Protein AF-A0A4Q3YIU7-F1 (afdb_monomer)

pLDDT: mean 79.83, std 16.59, range [31.19, 98.56]

Radius of gyration: 25.6 Å; Cα contacts (8 Å, |Δi|>4): 691; chains: 1; bounding box: 62×49×69 Å

Solvent-accessible surface area (backbone atoms only — not comparable to full-atom values): 23274 Å² total; per-residue (Å²): 135,59,41,39,40,40,38,36,31,43,34,36,27,28,62,92,90,57,92,39,90,76,36,54,95,56,77,63,51,52,60,54,52,53,43,52,54,44,42,43,75,75,41,70,82,49,46,38,42,38,26,38,24,66,73,96,41,73,68,51,53,52,54,51,50,56,39,46,77,69,68,38,47,75,47,50,30,33,68,65,44,49,56,55,47,59,68,71,58,59,40,69,45,34,34,38,38,39,36,38,39,55,27,33,32,48,96,91,41,52,31,38,58,25,23,64,20,59,52,104,85,46,40,38,29,36,37,51,68,25,50,55,28,31,49,16,36,85,62,25,25,40,35,35,39,35,38,36,46,30,30,13,43,70,54,95,67,90,58,54,70,47,71,67,45,68,85,32,79,40,82,37,51,45,40,40,38,35,29,33,50,86,71,34,71,54,70,87,51,94,91,53,87,39,52,64,60,51,50,41,54,62,76,50,41,84,92,55,68,82,82,63,63,64,68,69,52,50,57,51,48,53,59,54,32,71,74,35,59,83,61,33,35,51,47,67,42,39,61,45,85,60,85,74,86,66,86,51,74,54,76,43,80,51,50,60,49,44,44,50,35,12,57,68,19,74,47,56,51,69,61,43,49,50,44,50,62,38,32,70,76,78,56,57,63,68,61,52,20,51,20,53,51,68,74,35,50,67,58,52,33,50,53,41,41,74,76,39,71,89,52,67,46,40,60,44,32,49,53,44,50,55,44,48,57,50,15,52,54,46,29,65,54,53,60,74,66,70,65,52,72,68,56,51,49,55,46,47,54,49,43,36,65,75,69,64,50,90,79,77,79,80,65,90,49,63,35,51,41,43,34,58,37,56,66,38,77,72,72,52,10,56,54,51,45,51,51,41,52,50,54,54,33,55,64,38,44,80,78,42,57,69,64,35,53,56,45,51,52,49,52,41,51,62,42,37,70,38,90,91,37,44,74,68,45,79,80,110

Foldseek 3Di:
DAEEEEEEEEQAAADQPDDFPQHHPDQSVVLVLLLLVLCCVQPVRYAYEYEYDGRPDPVVVVSVVVVVVSVHHYHYFAPVGVLVVLVVQFDEAYYEYEYAGAWEADPNWIWDFTRNQGYLVATETETPVLSQLAQLDPRHYQEYEYEHAYEHHYRDDDHRYDGSDHDSQHHHWYWYKYFYDHHADQDPDVPDDARSNLLSCLCSPNVADPPHDRPVSVVVSQVVLVPDDPSHRMQTFDDPPDDDPDRDRPPPVPLVVLVVLCVLLVHDSLLSVLLVVLLVPVDDSNVSSVCSNVVNLVVVLVVCCVVPVPDCSSVSNVLSVVQLVLLVLVLVLLVLLVDDPVRLQVLLVVLCVVLVQPDDDRDPGRSSSLSSLCVGPDCRSLLSSVSSLVVSLVVSCVPDNVSSVVSLVSCLVSLCPPPVRVVSSVVD

Sequence (428 aa):
MTTILWVVAIERYGPVGGRDELNFPVPIGDYAFDLIQQILARSPATRIVFNQSLPDNQANQNKLRSLHEASVEIGGATAHDLREAVGKLKCSDNLIIYWIGHGLMINNRRLLLSSESSAAGDLVTIEVDSILTRLRSADYAVKQIGFFDVCAHLYPTPPVTFSMGGDGGVPKDQFFYFSAAAAETAAINPGELGFSSTVICALSNPARAFPPDPVPLFDELRTRFLTLKLGSRAFPLQRTEHSGSEWTREGTGYSRDIEKYASAADCDVSLFDHLRQQACNTVVLHKLSEAVRHGRVDELIQRLRESHPDQHVPNLLQDAWNRIEVAERLERAGLRMRLTWSAWLLLYEQIVAIDRLQDGTAPDNLAHMFLKVLSQPRDRGRESLVRLLELATRKIRLGNVARANELLLVVRRDVALSPIYAQAVQAL

Structure (mmCIF, N/CA/C/O backbone):
data_AF-A0A4Q3YIU7-F1
#
_entry.id   AF-A0A4Q3YIU7-F1
#
loop_
_atom_site.group_PDB
_atom_site.id
_atom_site.type_symbol
_atom_site.label_atom_id
_atom_site.label_alt_id
_atom_site.label_comp_id
_atom_site.label_asym_id
_atom_site.label_entity_id
_atom_site.label_seq_id
_atom_site.pdbx_PDB_ins_code
_atom_site.Cartn_x
_atom_site.Cartn_y
_atom_site.Cartn_z
_atom_site.occupancy
_atom_site.B_iso_or_equiv
_atom_site.auth_seq_id
_atom_site.auth_comp_id
_atom_site.auth_asym_id
_atom_site.auth_atom_id
_atom_site.pdbx_PDB_model_num
ATOM 1 N N . MET A 1 1 ? 1.371 -7.536 -28.636 1.00 79.94 1 MET A N 1
ATOM 2 C CA . MET A 1 1 ? 1.037 -7.117 -27.264 1.00 79.94 1 MET A CA 1
ATOM 3 C C . MET A 1 1 ? 1.812 -5.856 -26.946 1.00 79.94 1 MET A C 1
ATOM 5 O O . MET A 1 1 ? 3.023 -5.859 -27.128 1.00 79.94 1 MET A O 1
ATOM 9 N N . THR A 1 2 ? 1.137 -4.790 -26.530 1.00 91.62 2 THR A N 1
ATOM 10 C CA . THR A 1 2 ? 1.773 -3.534 -26.111 1.00 91.62 2 THR A CA 1
ATOM 11 C C . THR A 1 2 ? 2.013 -3.547 -24.606 1.00 91.62 2 THR A C 1
ATOM 13 O O . THR A 1 2 ? 1.065 -3.709 -23.837 1.00 91.62 2 THR A O 1
ATOM 16 N N . THR A 1 3 ? 3.256 -3.335 -24.185 1.00 96.94 3 THR A N 1
ATOM 17 C CA . THR A 1 3 ? 3.609 -3.197 -22.768 1.00 96.94 3 THR A CA 1
ATOM 18 C C . THR A 1 3 ? 4.188 -1.816 -22.533 1.00 96.94 3 THR A C 1
ATOM 20 O O . THR A 1 3 ? 5.104 -1.402 -23.249 1.00 96.94 3 THR A O 1
ATOM 23 N N . ILE A 1 4 ? 3.665 -1.128 -21.523 1.00 98.31 4 ILE A N 1
ATOM 24 C CA . ILE A 1 4 ? 4.245 0.108 -21.006 1.00 98.31 4 ILE A CA 1
ATOM 25 C C . ILE A 1 4 ? 4.874 -0.171 -19.649 1.00 98.31 4 ILE A C 1
ATOM 27 O O . ILE A 1 4 ? 4.250 -0.792 -18.790 1.00 98.31 4 ILE A O 1
ATOM 31 N N . LEU A 1 5 ? 6.088 0.330 -19.452 1.00 98.12 5 LEU A N 1
ATOM 32 C CA . LEU A 1 5 ? 6.731 0.433 -18.152 1.00 98.12 5 LEU A CA 1
ATOM 33 C C . LEU A 1 5 ? 6.777 1.911 -17.742 1.00 98.12 5 LEU A C 1
ATOM 35 O O . LEU A 1 5 ? 7.413 2.724 -18.409 1.00 98.12 5 LEU A O 1
ATOM 39 N N . TRP A 1 6 ? 6.101 2.254 -16.649 1.00 98.44 6 TRP A N 1
ATOM 40 C CA . TRP A 1 6 ? 6.171 3.568 -16.022 1.00 98.44 6 TRP A CA 1
ATOM 41 C C . TRP A 1 6 ? 7.083 3.507 -14.804 1.00 98.44 6 TRP A C 1
ATOM 43 O O . TRP A 1 6 ? 6.786 2.805 -13.837 1.00 98.44 6 TRP A O 1
ATOM 53 N N . VAL A 1 7 ? 8.198 4.227 -14.861 1.00 98.38 7 VAL A N 1
ATOM 54 C CA . VAL A 1 7 ? 9.173 4.305 -13.774 1.00 98.38 7 VAL A CA 1
ATOM 55 C C . VAL A 1 7 ? 9.166 5.711 -13.203 1.00 98.38 7 VAL A C 1
ATOM 57 O O . VAL A 1 7 ? 9.249 6.684 -13.950 1.00 98.38 7 VAL A O 1
ATOM 60 N N . VAL A 1 8 ? 9.091 5.813 -11.880 1.00 98.19 8 VAL A N 1
ATOM 61 C CA . VAL A 1 8 ? 9.189 7.075 -11.150 1.00 98.19 8 VAL A CA 1
ATOM 62 C C . VAL A 1 8 ? 10.299 6.963 -10.113 1.00 98.19 8 VAL A C 1
ATOM 64 O O . VAL A 1 8 ? 10.251 6.075 -9.265 1.00 98.19 8 VAL A O 1
ATOM 67 N N . ALA A 1 9 ? 11.293 7.849 -10.179 1.00 96.81 9 ALA A N 1
ATOM 68 C CA . ALA A 1 9 ? 12.402 7.888 -9.224 1.00 96.81 9 ALA A CA 1
ATOM 69 C C . ALA A 1 9 ? 12.622 9.305 -8.692 1.00 96.81 9 ALA A C 1
ATOM 71 O O . ALA A 1 9 ? 12.995 10.207 -9.443 1.00 96.81 9 ALA A O 1
ATOM 72 N N . ILE A 1 10 ? 12.401 9.505 -7.393 1.00 94.81 10 ILE A N 1
ATOM 73 C CA . ILE A 1 10 ? 12.488 10.826 -6.759 1.00 94.81 10 ILE A CA 1
ATOM 74 C C . ILE A 1 10 ? 13.517 10.776 -5.633 1.00 94.81 10 ILE A C 1
ATOM 76 O O . ILE A 1 10 ? 13.209 10.409 -4.499 1.00 94.81 10 ILE A O 1
ATOM 80 N N . GLU A 1 11 ? 14.747 11.147 -5.978 1.00 92.19 11 GLU A N 1
ATOM 81 C CA . GLU A 1 11 ? 15.895 11.242 -5.072 1.00 92.19 11 GLU A CA 1
ATOM 82 C C . GLU A 1 11 ? 16.071 12.667 -4.530 1.00 92.19 11 GLU A C 1
ATOM 84 O O . GLU A 1 11 ? 16.505 12.853 -3.390 1.00 92.19 11 GLU A O 1
ATOM 89 N N . ARG A 1 12 ? 15.713 13.669 -5.346 1.00 91.56 12 ARG A N 1
ATOM 90 C CA . ARG A 1 12 ? 15.756 15.089 -5.004 1.00 91.56 12 ARG A CA 1
ATOM 91 C C . ARG A 1 12 ? 14.363 15.679 -4.803 1.00 91.56 12 ARG A C 1
ATOM 93 O O . ARG A 1 12 ? 13.487 15.501 -5.652 1.00 91.56 12 ARG A O 1
ATOM 100 N N . TYR A 1 13 ? 14.216 16.419 -3.712 1.00 90.38 13 TYR A N 1
ATOM 101 C CA . TYR A 1 13 ? 13.017 17.155 -3.328 1.00 90.38 13 TYR A CA 1
ATOM 102 C C . TYR A 1 13 ? 13.336 18.646 -3.203 1.00 90.38 13 TYR A C 1
ATOM 104 O O . TYR A 1 13 ? 14.486 19.035 -2.963 1.00 90.38 13 TYR A O 1
ATOM 112 N N . GLY A 1 14 ? 12.311 19.462 -3.410 1.00 85.88 14 GLY A N 1
ATOM 113 C CA . GLY A 1 14 ? 12.391 20.908 -3.384 1.00 85.88 14 GLY A CA 1
ATOM 114 C C . GLY A 1 14 ? 13.013 21.506 -4.653 1.00 85.88 14 GLY A C 1
ATOM 115 O O . GLY A 1 14 ? 13.275 20.813 -5.643 1.00 85.88 14 GLY A O 1
ATOM 116 N N . PRO A 1 15 ? 13.235 22.830 -4.664 1.00 74.75 15 PRO A N 1
ATOM 117 C CA . PRO A 1 15 ? 13.824 23.516 -5.805 1.00 74.75 15 PRO A CA 1
ATOM 118 C C . PRO A 1 15 ? 15.257 23.037 -6.077 1.00 74.75 15 PRO A C 1
ATOM 120 O O . PRO A 1 15 ? 16.050 22.795 -5.162 1.00 74.75 15 PRO A O 1
ATOM 123 N N . VAL A 1 16 ? 15.607 22.954 -7.363 1.00 61.44 16 VAL A N 1
ATOM 124 C CA . VAL A 1 16 ? 16.936 22.535 -7.833 1.00 61.44 16 VAL A CA 1
ATOM 125 C C . VAL A 1 16 ? 18.029 23.376 -7.158 1.00 61.44 16 VAL A C 1
ATOM 127 O O . VAL A 1 16 ? 18.028 24.601 -7.248 1.00 61.44 16 VAL A O 1
ATOM 130 N N . GLY A 1 17 ? 18.970 22.711 -6.478 1.00 53.94 17 GLY A N 1
ATOM 131 C CA . GLY A 1 17 ? 20.084 23.351 -5.763 1.00 53.94 17 GLY A CA 1
ATOM 132 C C . GLY A 1 17 ? 19.846 23.613 -4.268 1.00 53.94 17 GLY A C 1
ATOM 133 O O . GLY A 1 17 ? 20.788 23.994 -3.570 1.00 53.94 17 GLY A O 1
ATOM 134 N N . GLY A 1 18 ? 18.637 23.367 -3.750 1.00 57.00 18 GLY A N 1
ATOM 135 C CA . GLY A 1 18 ? 18.336 23.419 -2.318 1.00 57.00 18 GLY A CA 1
ATOM 136 C C . GLY A 1 18 ? 18.861 22.198 -1.550 1.00 57.00 18 GLY A C 1
ATOM 137 O O . GLY A 1 18 ? 18.834 21.068 -2.041 1.00 57.00 18 GLY A O 1
ATOM 138 N N . ARG A 1 19 ? 19.340 22.404 -0.314 1.00 56.69 19 ARG A N 1
ATOM 139 C CA . ARG A 1 19 ? 19.511 21.303 0.647 1.00 56.69 19 ARG A CA 1
ATOM 140 C C . ARG A 1 19 ? 18.173 21.059 1.333 1.00 56.69 19 ARG A C 1
ATOM 142 O O . ARG A 1 19 ? 17.820 21.794 2.245 1.00 56.69 19 ARG A O 1
ATOM 149 N N . ASP A 1 20 ? 17.470 20.035 0.875 1.00 70.31 20 ASP A N 1
ATOM 150 C CA . ASP A 1 20 ? 16.248 19.530 1.502 1.00 70.31 20 ASP A CA 1
ATOM 151 C C . ASP A 1 20 ? 16.562 18.290 2.354 1.00 70.31 20 ASP A C 1
ATOM 153 O O . ASP A 1 20 ? 17.353 17.433 1.938 1.00 70.31 20 ASP A O 1
ATOM 157 N N . GLU A 1 21 ? 15.956 18.212 3.538 1.00 77.44 21 GLU A N 1
ATOM 158 C CA . GLU A 1 21 ? 16.016 17.074 4.464 1.00 77.44 21 GLU A CA 1
ATOM 159 C C . GLU A 1 21 ? 15.324 15.828 3.894 1.00 77.44 21 GLU A C 1
ATOM 161 O O . GLU A 1 21 ? 15.620 14.711 4.312 1.00 77.44 21 GLU A O 1
ATOM 166 N N . LEU A 1 22 ? 14.441 16.013 2.908 1.00 81.12 22 LEU A N 1
ATOM 167 C CA . LEU A 1 22 ? 13.776 14.943 2.166 1.00 81.12 22 LEU A CA 1
ATOM 168 C C . LEU A 1 22 ? 14.667 14.317 1.083 1.00 81.12 22 LEU A C 1
ATOM 170 O O . LEU A 1 22 ? 14.284 13.329 0.470 1.00 81.12 22 LEU A O 1
ATOM 174 N N . ASN A 1 23 ? 15.843 14.876 0.787 1.00 85.38 23 ASN A N 1
ATOM 175 C CA . ASN A 1 23 ? 16.730 14.275 -0.207 1.00 85.38 23 ASN A CA 1
ATOM 176 C C . ASN A 1 23 ? 17.266 12.928 0.281 1.00 85.38 23 ASN A C 1
ATOM 178 O O . ASN A 1 23 ? 17.775 12.815 1.399 1.00 85.38 23 ASN A O 1
ATOM 182 N N . PHE A 1 24 ? 17.261 11.926 -0.595 1.00 81.56 24 PHE A N 1
ATOM 183 C CA . PHE A 1 24 ? 17.885 10.653 -0.263 1.00 81.56 24 PHE A CA 1
ATOM 184 C C . PHE A 1 24 ? 19.413 10.813 -0.184 1.00 81.56 24 PHE A C 1
ATOM 186 O O . PHE A 1 24 ? 20.029 11.383 -1.088 1.00 81.56 24 PHE A O 1
ATOM 193 N N . PRO A 1 25 ? 20.061 10.286 0.871 1.00 77.88 25 PRO A N 1
ATOM 194 C CA . PRO A 1 25 ? 21.518 10.310 0.998 1.00 77.88 25 PRO A CA 1
ATOM 195 C C . PRO A 1 25 ? 22.208 9.225 0.153 1.00 77.88 25 PRO A C 1
ATOM 197 O O . PRO A 1 25 ? 23.435 9.179 0.094 1.00 77.88 25 PRO A O 1
ATOM 200 N N . VAL A 1 26 ? 21.429 8.332 -0.464 1.00 81.19 26 VAL A N 1
ATOM 201 C CA . VAL A 1 26 ? 21.884 7.194 -1.271 1.00 81.19 26 VAL A CA 1
ATOM 202 C C . VAL A 1 26 ? 21.279 7.276 -2.678 1.00 81.19 26 VAL A C 1
ATOM 204 O O . VAL A 1 26 ? 20.160 7.779 -2.809 1.00 81.19 26 VAL A O 1
ATOM 207 N N . PRO A 1 27 ? 21.973 6.775 -3.721 1.00 87.25 27 PRO A N 1
ATOM 208 C CA . PRO A 1 27 ? 21.567 6.943 -5.116 1.00 87.25 27 PRO A CA 1
ATOM 209 C C . PRO A 1 27 ? 20.433 5.981 -5.499 1.00 87.25 27 PRO A C 1
ATOM 211 O O . PRO A 1 27 ? 20.624 5.023 -6.246 1.00 87.25 27 PRO A O 1
ATOM 214 N N . ILE A 1 28 ? 19.230 6.201 -4.967 1.00 86.19 28 ILE A N 1
ATOM 215 C CA . ILE A 1 28 ? 18.069 5.344 -5.251 1.00 86.19 28 ILE A CA 1
ATOM 216 C C . ILE A 1 28 ? 17.690 5.334 -6.737 1.00 86.19 28 ILE A C 1
ATOM 218 O O . ILE A 1 28 ? 17.088 4.366 -7.203 1.00 86.19 28 ILE A O 1
ATOM 222 N N . GLY A 1 29 ? 18.077 6.371 -7.494 1.00 91.44 29 GLY A N 1
ATOM 223 C CA . GLY A 1 29 ? 17.903 6.417 -8.944 1.00 91.44 29 GLY A CA 1
ATOM 224 C C . GLY A 1 29 ? 18.590 5.266 -9.682 1.00 91.44 29 GLY A C 1
ATOM 225 O O . GLY A 1 29 ? 18.131 4.874 -10.755 1.00 91.44 29 GLY A O 1
ATOM 226 N N . ASP A 1 30 ? 19.633 4.669 -9.101 1.00 93.38 30 ASP A N 1
ATOM 227 C CA . ASP A 1 30 ? 20.348 3.548 -9.713 1.00 93.38 30 ASP A CA 1
ATOM 228 C C . ASP A 1 30 ? 19.455 2.313 -9.872 1.00 93.38 30 ASP A C 1
ATOM 230 O O . ASP A 1 30 ? 19.500 1.671 -10.918 1.00 93.38 30 ASP A O 1
ATOM 234 N N . TYR A 1 31 ? 18.538 2.053 -8.934 1.00 92.75 31 TYR A N 1
ATOM 235 C CA . TYR A 1 31 ? 17.554 0.975 -9.079 1.00 92.75 31 TYR A CA 1
ATOM 236 C C . TYR A 1 31 ? 16.620 1.188 -10.277 1.00 92.75 31 TYR A C 1
ATOM 238 O O . TYR A 1 31 ? 16.285 0.241 -10.991 1.00 92.75 31 TYR A O 1
ATOM 246 N N . ALA A 1 32 ? 16.211 2.435 -10.524 1.00 95.56 32 ALA A N 1
ATOM 247 C CA . ALA A 1 32 ? 15.375 2.777 -11.669 1.00 95.56 32 ALA A CA 1
ATOM 248 C C . ALA A 1 32 ? 16.132 2.591 -12.992 1.00 95.56 32 ALA A C 1
ATOM 250 O O . ALA A 1 32 ? 15.590 1.997 -13.927 1.00 95.56 32 ALA A O 1
ATOM 251 N N . PHE A 1 33 ? 17.392 3.033 -13.061 1.00 96.75 33 PHE A N 1
ATOM 252 C CA . PHE A 1 33 ? 18.242 2.804 -14.231 1.00 96.75 33 PHE A CA 1
ATOM 253 C C . PHE A 1 33 ? 18.454 1.311 -14.498 1.00 96.75 33 PHE A C 1
ATOM 255 O O . PHE A 1 33 ? 18.274 0.869 -15.634 1.00 96.75 33 PHE A O 1
ATOM 262 N N . ASP A 1 34 ? 18.770 0.537 -13.460 1.00 95.19 34 ASP A N 1
ATOM 263 C CA . ASP A 1 34 ? 18.991 -0.905 -13.557 1.00 95.19 34 ASP A CA 1
ATOM 264 C C . ASP A 1 34 ? 17.750 -1.630 -14.079 1.00 95.19 34 ASP A C 1
ATOM 266 O O . ASP A 1 34 ? 17.855 -2.471 -14.975 1.00 95.19 34 ASP A O 1
ATOM 270 N N . LEU A 1 35 ? 16.563 -1.284 -13.567 1.00 96.38 35 LEU A N 1
ATOM 271 C CA . LEU A 1 35 ? 15.306 -1.844 -14.053 1.00 96.38 35 LEU A CA 1
ATOM 272 C C . LEU A 1 35 ? 15.098 -1.532 -15.537 1.00 96.38 35 LEU A C 1
ATOM 274 O O . LEU A 1 35 ? 14.848 -2.441 -16.328 1.00 96.38 35 LEU A O 1
ATOM 278 N N . ILE A 1 36 ? 15.212 -0.259 -15.924 1.00 97.88 36 ILE A N 1
ATOM 279 C CA . ILE A 1 36 ? 14.981 0.187 -17.303 1.00 97.88 36 ILE A CA 1
ATOM 280 C C . ILE A 1 36 ? 15.927 -0.539 -18.263 1.00 97.88 36 ILE A C 1
ATOM 282 O O . ILE A 1 36 ? 15.475 -1.091 -19.265 1.00 97.88 36 ILE A O 1
ATOM 286 N N . GLN A 1 37 ? 17.222 -0.595 -17.947 1.00 96.25 37 GLN A N 1
ATOM 287 C CA . GLN A 1 37 ? 18.216 -1.252 -18.797 1.00 96.25 37 GLN A CA 1
ATOM 288 C C . GLN A 1 37 ? 17.957 -2.755 -18.932 1.00 96.25 37 GLN A C 1
ATOM 290 O O . GLN A 1 37 ? 17.999 -3.287 -20.043 1.00 96.25 37 GLN A O 1
ATOM 295 N N . GLN A 1 38 ? 17.642 -3.439 -17.830 1.00 95.62 38 GLN A N 1
ATOM 296 C CA . GLN A 1 38 ? 17.348 -4.872 -17.861 1.00 95.62 38 GLN A CA 1
ATOM 297 C C . GLN A 1 38 ? 16.075 -5.181 -18.663 1.00 95.62 38 GLN A C 1
ATOM 299 O O . GLN A 1 38 ? 16.042 -6.159 -19.415 1.00 95.62 38 GLN A O 1
ATOM 304 N N . ILE A 1 39 ? 15.043 -4.336 -18.563 1.00 96.25 39 ILE A N 1
ATOM 305 C CA . ILE A 1 39 ? 13.818 -4.496 -19.353 1.00 96.25 39 ILE A CA 1
ATOM 306 C C . ILE A 1 39 ? 14.052 -4.183 -20.831 1.00 96.25 39 ILE A C 1
ATOM 308 O O . ILE A 1 39 ? 13.580 -4.950 -21.667 1.00 96.25 39 ILE A O 1
ATOM 312 N N . LEU A 1 40 ? 14.806 -3.137 -21.179 1.00 95.44 40 LEU A N 1
ATOM 313 C CA . LEU A 1 40 ? 15.155 -2.840 -22.575 1.00 95.44 40 LEU A CA 1
ATOM 314 C C . LEU A 1 40 ? 15.959 -3.975 -23.213 1.00 95.44 40 LEU A C 1
ATOM 316 O O . LEU A 1 40 ? 15.661 -4.373 -24.336 1.00 95.44 40 LEU A O 1
ATOM 320 N N . ALA A 1 41 ? 16.934 -4.534 -22.491 1.00 94.12 41 ALA A N 1
ATOM 321 C CA . ALA A 1 41 ? 17.740 -5.649 -22.981 1.00 94.12 41 ALA A CA 1
ATOM 322 C C . ALA A 1 41 ? 16.894 -6.905 -23.244 1.00 94.12 41 ALA A C 1
ATOM 324 O O . ALA A 1 41 ? 17.132 -7.635 -24.205 1.00 94.12 41 ALA A O 1
ATOM 325 N N . ARG A 1 42 ? 15.893 -7.160 -22.396 1.00 92.44 42 ARG A N 1
ATOM 326 C CA . ARG A 1 42 ? 15.038 -8.348 -22.489 1.00 92.44 42 ARG A CA 1
ATOM 327 C C . ARG A 1 42 ? 13.847 -8.185 -23.431 1.00 92.44 42 ARG A C 1
ATOM 329 O O . ARG A 1 42 ? 13.438 -9.150 -24.070 1.00 92.44 42 ARG A O 1
ATOM 336 N N . SER A 1 43 ? 13.252 -7.000 -23.471 1.00 93.50 43 SER A N 1
ATOM 337 C CA . SER A 1 43 ? 12.043 -6.682 -24.230 1.00 93.50 43 SER A CA 1
ATOM 338 C C . SER A 1 43 ? 12.172 -5.286 -24.856 1.00 93.50 43 SER A C 1
ATOM 340 O O . SER A 1 43 ? 11.551 -4.333 -24.369 1.00 93.50 43 SER A O 1
ATOM 342 N N . PRO A 1 44 ? 12.937 -5.155 -25.960 1.00 93.31 44 PRO A N 1
ATOM 343 C CA . PRO A 1 44 ? 13.213 -3.867 -26.608 1.00 93.31 44 PRO A CA 1
ATOM 344 C C . PRO A 1 44 ? 11.967 -3.132 -27.120 1.00 93.31 44 PRO A C 1
ATOM 346 O O . PRO A 1 44 ? 11.994 -1.925 -27.315 1.00 93.31 44 PRO A O 1
ATOM 349 N N . ALA A 1 45 ? 10.862 -3.851 -27.339 1.00 94.00 45 ALA A N 1
ATOM 350 C CA . ALA A 1 45 ? 9.588 -3.281 -27.781 1.00 94.00 45 ALA A CA 1
ATOM 351 C C . ALA A 1 45 ? 8.766 -2.633 -26.646 1.00 94.00 45 ALA A C 1
ATOM 353 O O . ALA A 1 45 ? 7.682 -2.105 -26.894 1.00 94.00 45 ALA A O 1
ATOM 354 N N . THR A 1 46 ? 9.232 -2.708 -25.396 1.00 96.19 46 THR A N 1
ATOM 355 C CA . THR A 1 46 ? 8.540 -2.104 -24.249 1.00 96.19 46 THR A CA 1
ATOM 356 C C . THR A 1 46 ? 8.636 -0.587 -24.339 1.00 96.19 46 THR A C 1
ATOM 358 O O . THR A 1 46 ? 9.739 -0.048 -24.360 1.00 96.19 46 THR A O 1
ATOM 361 N N . ARG A 1 47 ? 7.499 0.120 -24.337 1.00 97.81 47 ARG A N 1
ATOM 362 C CA . ARG A 1 47 ? 7.518 1.585 -24.228 1.00 97.81 47 ARG A CA 1
ATOM 363 C C . ARG A 1 47 ? 7.801 1.969 -22.782 1.00 97.81 47 ARG A C 1
ATOM 365 O O . ARG A 1 47 ? 7.114 1.491 -21.881 1.00 97.81 47 ARG A O 1
ATOM 372 N N . ILE A 1 48 ? 8.779 2.840 -22.559 1.00 98.38 48 ILE A N 1
ATOM 373 C CA . ILE A 1 48 ? 9.182 3.249 -21.213 1.00 98.38 48 ILE A CA 1
ATOM 374 C C . ILE A 1 48 ? 8.924 4.740 -21.035 1.00 98.38 48 ILE A C 1
ATOM 376 O O . ILE A 1 48 ? 9.409 5.553 -21.818 1.00 98.38 48 ILE A O 1
ATOM 380 N N . VAL A 1 49 ? 8.175 5.072 -19.986 1.00 98.50 49 VAL A N 1
ATOM 381 C CA . VAL A 1 49 ? 7.981 6.440 -19.499 1.00 98.50 49 VAL A CA 1
ATOM 382 C C . VAL A 1 49 ? 8.734 6.551 -18.180 1.00 98.50 49 VAL A C 1
ATOM 384 O O . VAL A 1 49 ? 8.411 5.839 -17.230 1.00 98.50 49 VAL A O 1
ATOM 387 N N . PHE A 1 50 ? 9.752 7.404 -18.124 1.00 98.56 50 PHE A N 1
ATOM 388 C CA . PHE A 1 50 ? 10.597 7.597 -16.951 1.00 98.56 50 PHE A CA 1
ATOM 389 C C . PHE A 1 50 ? 10.462 9.023 -16.415 1.00 98.56 50 PHE A C 1
ATOM 391 O O . PHE A 1 50 ? 10.964 9.976 -17.008 1.00 98.56 50 PHE A O 1
ATOM 398 N N . ASN A 1 51 ? 9.792 9.170 -15.276 1.00 98.50 51 ASN A N 1
ATOM 399 C CA . ASN A 1 51 ? 9.700 10.430 -14.547 1.00 98.50 51 ASN A CA 1
ATOM 400 C C . ASN A 1 51 ? 10.737 10.449 -13.428 1.00 98.50 51 ASN A C 1
ATOM 402 O O . ASN A 1 51 ? 10.822 9.505 -12.640 1.00 98.50 51 ASN A O 1
ATOM 406 N N . GLN A 1 52 ? 11.527 11.514 -13.343 1.00 97.25 52 GLN A N 1
ATOM 407 C CA . GLN A 1 52 ? 12.648 11.535 -12.415 1.00 97.25 52 GLN A CA 1
ATOM 408 C C . GLN A 1 52 ? 12.895 12.897 -11.773 1.00 97.25 52 GLN A C 1
ATOM 410 O O . GLN A 1 52 ? 12.637 13.944 -12.367 1.00 97.25 52 GLN A O 1
ATOM 415 N N . SER A 1 53 ? 13.436 12.848 -10.560 1.00 95.94 53 SER A N 1
ATOM 416 C CA . SER A 1 53 ? 14.099 13.960 -9.888 1.00 95.94 53 SER A CA 1
ATOM 417 C C . SER A 1 53 ? 15.370 13.431 -9.229 1.00 95.94 53 SER A C 1
ATOM 419 O O . SER A 1 53 ? 15.350 12.939 -8.100 1.00 95.94 53 SER A O 1
ATOM 421 N N . LEU A 1 54 ? 16.467 13.449 -9.979 1.00 94.69 54 LEU A N 1
ATOM 422 C CA . LEU A 1 54 ? 17.777 12.941 -9.577 1.00 94.69 54 LEU A CA 1
ATOM 423 C C . LEU A 1 54 ? 18.770 14.093 -9.365 1.00 94.69 54 LEU A C 1
ATOM 425 O O . LEU A 1 54 ? 18.574 15.185 -9.901 1.00 94.69 54 LEU A O 1
ATOM 429 N N . PRO A 1 55 ? 19.868 13.884 -8.614 1.00 91.88 55 PRO A N 1
ATOM 430 C CA . PRO A 1 55 ? 20.929 14.876 -8.524 1.00 91.88 55 PRO A CA 1
ATOM 431 C C . PRO A 1 55 ? 21.492 15.216 -9.905 1.00 91.88 55 PRO A C 1
ATOM 433 O O . PRO A 1 55 ? 21.866 14.314 -10.662 1.00 91.88 55 PRO A O 1
ATOM 436 N N . ASP A 1 56 ? 21.616 16.511 -10.191 1.00 91.19 56 ASP A N 1
ATOM 437 C CA . ASP A 1 56 ? 22.217 17.002 -11.428 1.00 91.19 56 ASP A CA 1
ATOM 438 C C . ASP A 1 56 ? 23.745 16.862 -11.372 1.00 91.19 56 ASP A C 1
ATOM 440 O O . ASP A 1 56 ? 24.470 17.729 -10.883 1.00 91.19 56 ASP A O 1
ATOM 444 N N . ASN A 1 57 ? 24.236 15.697 -11.789 1.00 92.31 57 ASN A N 1
ATOM 445 C CA . ASN A 1 57 ? 25.656 15.388 -11.879 1.00 92.31 57 ASN A CA 1
ATOM 446 C C . ASN A 1 57 ? 25.971 14.675 -13.201 1.00 92.31 57 ASN A C 1
ATOM 448 O O . ASN A 1 57 ? 25.099 14.082 -13.840 1.00 92.31 57 ASN A O 1
ATOM 452 N N . GLN A 1 58 ? 27.246 14.697 -1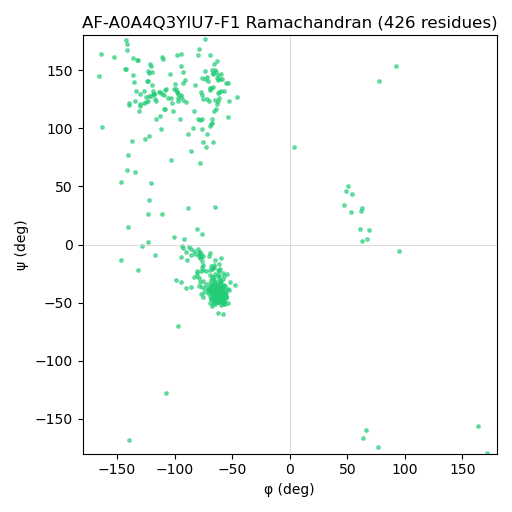3.598 1.00 94.94 58 GLN A N 1
ATOM 453 C CA . GLN A 1 58 ? 27.699 14.134 -14.874 1.00 94.94 58 GLN A CA 1
ATOM 454 C C . GLN A 1 58 ? 27.325 12.651 -15.046 1.00 94.94 58 GLN A C 1
ATOM 456 O O . GLN A 1 58 ? 27.012 12.221 -16.156 1.00 94.94 58 GLN A O 1
ATOM 461 N N . ALA A 1 59 ? 27.353 11.863 -13.965 1.00 94.31 59 ALA A N 1
ATOM 462 C CA . ALA A 1 59 ? 27.029 10.441 -14.019 1.00 94.31 59 ALA A CA 1
ATOM 463 C C . ALA A 1 59 ? 25.553 10.223 -14.389 1.00 94.31 59 ALA A C 1
ATOM 465 O O . ALA A 1 59 ? 25.264 9.485 -15.330 1.00 94.31 59 ALA A O 1
ATOM 466 N N . ASN A 1 60 ? 24.634 10.927 -13.726 1.00 94.56 60 ASN A N 1
ATOM 467 C CA . ASN A 1 60 ? 23.203 10.867 -14.020 1.00 94.56 60 ASN A CA 1
ATOM 468 C C . ASN A 1 60 ? 22.880 11.436 -15.403 1.00 94.56 60 ASN A C 1
ATOM 470 O O . ASN A 1 60 ? 22.121 10.822 -16.147 1.00 94.56 60 ASN A O 1
ATOM 474 N N . GLN A 1 61 ? 23.509 12.544 -15.805 1.00 95.25 61 GLN A N 1
ATOM 475 C CA . GLN A 1 61 ? 23.339 13.104 -17.150 1.00 95.25 61 GLN A CA 1
ATOM 476 C C . GLN A 1 61 ? 23.752 12.113 -18.248 1.00 95.25 61 GLN A C 1
ATOM 478 O O . GLN A 1 61 ? 23.060 11.979 -19.258 1.00 95.25 61 GLN A O 1
ATOM 483 N N . ASN A 1 62 ? 24.855 11.384 -18.050 1.00 95.88 62 ASN A N 1
ATOM 484 C CA . ASN A 1 62 ? 25.294 10.358 -18.994 1.00 95.88 62 ASN A CA 1
ATOM 485 C C . ASN A 1 62 ? 24.301 9.184 -19.058 1.00 95.88 62 ASN A C 1
ATOM 487 O O . ASN A 1 62 ? 23.986 8.727 -20.157 1.00 95.88 62 ASN A O 1
ATOM 491 N N . LYS A 1 63 ? 23.769 8.731 -17.911 1.00 96.50 63 LYS A N 1
ATOM 492 C CA . LYS A 1 63 ? 22.730 7.685 -17.860 1.00 96.50 63 LYS A CA 1
ATOM 493 C C . LYS A 1 63 ? 21.425 8.133 -18.535 1.00 96.50 63 LYS A C 1
ATOM 495 O O . LYS A 1 63 ? 20.830 7.369 -19.283 1.00 96.50 63 LYS A O 1
ATOM 500 N N . LEU A 1 64 ? 20.985 9.374 -18.325 1.00 96.06 64 LEU A N 1
ATOM 501 C CA . LEU A 1 64 ? 19.779 9.910 -18.969 1.00 96.06 64 LEU A CA 1
ATOM 502 C C . LEU A 1 64 ? 19.949 10.038 -20.487 1.00 96.06 64 LEU A C 1
ATOM 504 O O . LEU A 1 64 ? 19.025 9.718 -21.233 1.00 96.06 64 LEU A O 1
ATOM 508 N N . ARG A 1 65 ? 21.135 10.449 -20.956 1.00 95.12 65 ARG A N 1
ATOM 509 C CA . ARG A 1 65 ? 21.437 10.529 -22.392 1.00 95.12 65 ARG A CA 1
ATOM 510 C C . ARG A 1 65 ? 21.347 9.159 -23.066 1.00 95.12 65 ARG A C 1
ATOM 512 O O . ARG A 1 65 ? 20.706 9.054 -24.106 1.00 95.12 65 ARG A O 1
ATOM 519 N N . SER A 1 66 ? 21.915 8.116 -22.456 1.00 94.88 66 SER A N 1
ATOM 520 C CA . SER A 1 66 ? 21.847 6.764 -23.027 1.00 94.88 66 SER A CA 1
ATOM 521 C C . SER A 1 66 ? 20.419 6.208 -23.057 1.00 94.88 66 SER A C 1
ATOM 523 O O . SER A 1 66 ? 20.042 5.542 -24.018 1.00 94.88 66 SER A O 1
ATOM 525 N N . LEU A 1 67 ? 19.587 6.522 -22.057 1.00 94.31 67 LEU A N 1
ATOM 526 C CA . LEU A 1 67 ? 18.165 6.166 -22.085 1.00 94.31 67 LEU A CA 1
ATOM 527 C C . LEU A 1 67 ? 17.391 6.915 -23.179 1.00 94.31 67 LEU A C 1
ATOM 529 O O . LEU A 1 67 ? 16.556 6.318 -23.856 1.00 94.31 67 LEU A O 1
ATOM 533 N N . HIS A 1 68 ? 17.679 8.201 -23.383 1.00 90.62 68 HIS A N 1
ATOM 534 C CA . HIS A 1 68 ? 17.064 8.983 -24.454 1.00 90.62 68 HIS A CA 1
ATOM 535 C C . HIS A 1 68 ? 17.415 8.418 -25.841 1.00 90.62 68 HIS A C 1
ATOM 537 O O . HIS A 1 68 ? 16.546 8.284 -26.699 1.00 90.62 68 HIS A O 1
ATOM 543 N N . GLU A 1 69 ? 18.674 8.026 -26.058 1.00 88.75 69 GLU A N 1
ATOM 544 C CA . GLU A 1 69 ? 19.114 7.337 -27.281 1.00 88.75 69 GLU A CA 1
ATOM 545 C C . GLU A 1 69 ? 18.389 5.996 -27.488 1.00 88.75 69 GLU A C 1
ATOM 547 O O . GLU A 1 69 ? 18.093 5.616 -28.620 1.00 88.75 69 GLU A O 1
ATOM 552 N N . ALA A 1 70 ? 18.013 5.319 -26.399 1.00 89.69 70 ALA A N 1
ATOM 553 C CA . ALA A 1 70 ? 17.187 4.113 -26.417 1.00 89.69 70 ALA A CA 1
ATOM 554 C C . ALA A 1 70 ? 15.672 4.386 -26.561 1.00 89.69 70 ALA A C 1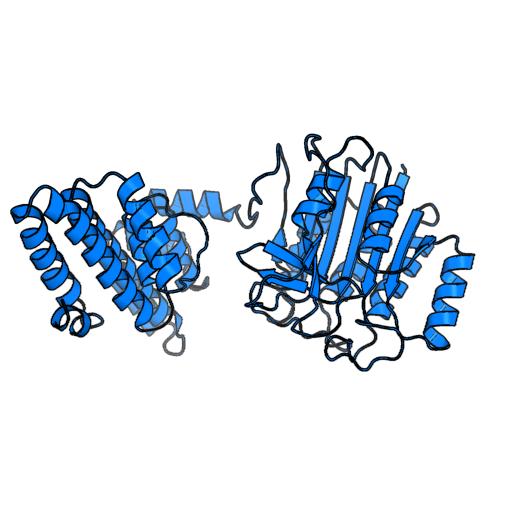
ATOM 556 O O . ALA A 1 70 ? 14.867 3.479 -26.360 1.00 89.69 70 ALA A O 1
ATOM 557 N N . SER A 1 71 ? 15.269 5.610 -26.929 1.00 90.69 71 SER A N 1
ATOM 558 C CA . SER A 1 71 ? 13.865 6.022 -27.118 1.00 90.69 71 SER A CA 1
ATOM 559 C C . SER A 1 71 ? 12.990 5.925 -25.857 1.00 90.69 71 SER A C 1
ATOM 561 O O . SER A 1 71 ? 11.778 5.725 -25.950 1.00 90.69 71 SER A O 1
ATOM 563 N N . VAL A 1 72 ? 13.585 6.080 -24.669 1.00 96.19 72 VAL A N 1
ATOM 564 C CA . VAL A 1 72 ? 12.837 6.225 -23.410 1.00 96.19 72 VAL A CA 1
ATOM 565 C C . VAL A 1 72 ? 12.275 7.644 -23.306 1.00 96.19 72 VAL A C 1
ATOM 567 O O . VAL A 1 72 ? 13.001 8.623 -23.478 1.00 96.19 72 VAL A O 1
ATOM 570 N N . GLU A 1 73 ? 10.989 7.771 -22.980 1.00 97.62 73 GLU A N 1
ATOM 571 C CA . GLU A 1 73 ? 10.355 9.069 -22.742 1.00 97.62 73 GLU A CA 1
ATOM 572 C C . GLU A 1 73 ? 10.696 9.564 -21.333 1.00 97.62 73 GLU A C 1
ATOM 574 O O . GLU A 1 73 ? 10.187 9.033 -20.347 1.00 97.62 73 GLU A O 1
ATOM 579 N N . ILE A 1 74 ? 11.546 10.586 -21.229 1.00 97.62 74 ILE A N 1
ATOM 580 C CA . ILE A 1 74 ? 12.015 11.122 -19.944 1.00 97.62 74 ILE A CA 1
ATOM 581 C C . ILE A 1 74 ? 11.240 12.399 -19.590 1.00 97.62 74 ILE A C 1
ATOM 583 O O . ILE A 1 74 ? 11.068 13.280 -20.432 1.00 97.62 74 ILE A O 1
ATOM 587 N N . GLY A 1 75 ? 10.781 12.513 -18.342 1.00 96.62 75 GLY A N 1
ATOM 588 C CA . GLY A 1 75 ? 10.088 13.689 -17.807 1.00 96.62 75 GLY A CA 1
ATOM 589 C C . GLY A 1 75 ? 10.478 14.014 -16.362 1.00 96.62 75 GLY A C 1
ATOM 590 O O . GLY A 1 75 ? 11.187 13.246 -15.710 1.00 96.62 75 GLY A O 1
ATOM 591 N N . GLY A 1 76 ? 10.010 15.159 -15.860 1.00 96.56 76 GLY A N 1
ATOM 592 C CA . GLY A 1 76 ? 10.169 15.547 -14.454 1.00 96.56 76 GLY A CA 1
ATOM 593 C C . GLY A 1 76 ? 9.262 14.747 -13.514 1.00 96.56 76 GLY A C 1
ATOM 594 O O . GLY A 1 76 ? 8.473 13.913 -13.961 1.00 96.56 76 GLY A O 1
ATOM 595 N N . ALA A 1 77 ? 9.376 14.983 -12.208 1.00 96.38 77 ALA A N 1
ATOM 596 C CA . ALA A 1 77 ? 8.588 14.297 -11.182 1.00 96.38 77 ALA A CA 1
ATOM 597 C C . ALA A 1 77 ? 7.790 15.253 -10.273 1.00 96.38 77 ALA A C 1
ATOM 599 O O . ALA A 1 77 ? 7.464 14.901 -9.134 1.00 96.38 77 ALA A O 1
ATOM 600 N N . THR A 1 78 ? 7.449 16.448 -10.770 1.00 95.06 78 THR A N 1
ATOM 601 C CA . THR A 1 78 ? 6.470 17.324 -10.104 1.00 95.06 78 THR A CA 1
ATOM 602 C C . THR A 1 78 ? 5.064 16.725 -10.206 1.00 95.06 78 THR A C 1
ATOM 604 O O . THR A 1 78 ? 4.804 15.851 -11.039 1.00 95.06 78 THR A O 1
ATOM 607 N N . ALA A 1 79 ? 4.113 17.182 -9.389 1.00 93.06 79 ALA A N 1
ATOM 608 C CA . ALA A 1 79 ? 2.730 16.713 -9.470 1.00 93.06 79 ALA A CA 1
ATOM 609 C C . ALA A 1 79 ? 2.099 17.005 -10.841 1.00 93.06 79 ALA A C 1
ATOM 611 O O . ALA A 1 79 ? 1.268 16.227 -11.319 1.00 93.06 79 ALA A O 1
ATOM 612 N N . HIS A 1 80 ? 2.505 18.101 -11.490 1.00 93.88 80 HIS A N 1
ATOM 613 C CA . HIS A 1 80 ? 2.104 18.415 -12.857 1.00 93.88 80 HIS A CA 1
ATOM 614 C C . HIS A 1 80 ? 2.696 17.417 -13.862 1.00 93.88 80 HIS A C 1
ATOM 616 O O . HIS A 1 80 ? 1.930 16.780 -14.585 1.00 93.88 80 HIS A O 1
ATOM 622 N N . ASP A 1 81 ? 4.016 17.201 -13.838 1.00 96.25 81 ASP A N 1
ATOM 623 C CA . ASP A 1 81 ? 4.692 16.271 -14.757 1.00 96.25 81 ASP A CA 1
ATOM 624 C C . ASP A 1 81 ? 4.130 14.851 -14.645 1.00 96.25 81 ASP A C 1
ATOM 626 O O . ASP A 1 81 ? 3.909 14.164 -15.644 1.00 96.25 81 ASP A O 1
ATOM 630 N N . LEU A 1 82 ? 3.869 14.403 -13.414 1.00 96.56 82 LEU A N 1
ATOM 631 C CA . LEU A 1 82 ? 3.324 13.077 -13.135 1.00 96.56 82 LEU A CA 1
ATOM 632 C C . LEU A 1 82 ? 1.884 12.950 -13.647 1.00 96.56 82 LEU A C 1
ATOM 634 O O . LEU A 1 82 ? 1.508 11.899 -14.167 1.00 96.56 82 LEU A O 1
ATOM 638 N N . ARG A 1 83 ? 1.082 14.019 -13.573 1.00 94.06 83 ARG A N 1
ATOM 639 C CA . ARG A 1 83 ? -0.266 14.048 -14.159 1.00 94.06 83 ARG A CA 1
ATOM 640 C C . ARG A 1 83 ? -0.218 13.985 -15.684 1.00 94.06 83 ARG A C 1
ATOM 642 O O . ARG A 1 83 ? -1.010 13.259 -16.285 1.00 94.06 83 ARG A O 1
ATOM 649 N N . GLU A 1 84 ? 0.700 14.712 -16.313 1.00 95.06 84 GLU A N 1
ATOM 650 C CA . GLU A 1 84 ? 0.889 14.646 -17.764 1.00 95.06 84 GLU A CA 1
ATOM 651 C C . GLU A 1 84 ? 1.379 13.265 -18.209 1.00 95.06 84 GLU A C 1
ATOM 653 O O . GLU A 1 84 ? 0.890 12.716 -19.201 1.00 95.06 84 GLU A O 1
ATOM 658 N N . ALA A 1 85 ? 2.286 12.656 -17.440 1.00 96.44 85 ALA A N 1
ATOM 659 C CA . ALA A 1 85 ? 2.796 11.318 -17.701 1.00 96.44 85 ALA A CA 1
ATOM 660 C C . ALA A 1 85 ? 1.682 10.268 -17.728 1.00 96.44 85 ALA A C 1
ATOM 662 O O . ALA A 1 85 ? 1.688 9.414 -18.610 1.00 96.44 85 ALA A O 1
ATOM 663 N N . VAL A 1 86 ? 0.666 10.377 -16.865 1.00 94.56 86 VAL A N 1
ATOM 664 C CA . VAL A 1 86 ? -0.517 9.496 -16.892 1.00 94.56 86 VAL A CA 1
ATOM 665 C C . VAL A 1 86 ? -1.257 9.552 -18.239 1.00 94.56 86 VAL A C 1
ATOM 667 O O . VAL A 1 86 ? -1.836 8.553 -18.671 1.00 94.56 86 VAL A O 1
ATOM 670 N N . GLY A 1 87 ? -1.214 10.674 -18.963 1.00 93.00 87 GLY A N 1
ATOM 671 C CA . GLY A 1 87 ? -1.732 10.769 -20.334 1.00 93.00 87 GLY A CA 1
ATOM 672 C C . GLY A 1 87 ? -0.958 9.908 -21.341 1.00 93.00 87 GLY A C 1
ATOM 673 O O . GLY A 1 87 ? -1.540 9.418 -22.310 1.00 93.00 87 GLY A O 1
ATOM 674 N N . LYS A 1 88 ? 0.326 9.655 -21.070 1.00 95.06 88 LYS A N 1
ATOM 675 C CA . LYS A 1 88 ? 1.240 8.833 -21.876 1.00 95.06 88 LYS A CA 1
ATOM 676 C C . LYS A 1 88 ? 1.155 7.340 -21.545 1.00 95.06 88 LYS A C 1
ATOM 678 O O . LYS A 1 88 ? 1.789 6.532 -22.211 1.00 95.06 88 LYS A O 1
ATOM 683 N N . LEU A 1 89 ? 0.359 6.928 -20.556 1.00 96.31 89 LEU A N 1
ATOM 684 C CA . LEU A 1 89 ? 0.229 5.514 -20.153 1.00 96.31 89 LEU A CA 1
ATOM 685 C C . LEU A 1 89 ? -0.904 4.766 -20.868 1.00 96.31 89 LEU A C 1
ATOM 687 O O . LEU A 1 89 ? -1.180 3.607 -20.555 1.00 96.31 89 LEU A O 1
ATOM 691 N N . LYS A 1 90 ? -1.580 5.413 -21.822 1.00 94.88 90 LYS A N 1
ATOM 692 C CA . LYS A 1 90 ? -2.669 4.793 -22.583 1.00 94.88 90 LYS A CA 1
ATOM 693 C C . LYS A 1 90 ? -2.152 3.613 -23.411 1.00 94.88 90 LYS A C 1
ATOM 695 O O . LYS A 1 90 ? -1.259 3.786 -24.246 1.00 94.88 90 LYS A O 1
ATOM 700 N N . CYS A 1 91 ? -2.713 2.432 -23.165 1.00 93.25 91 CYS A N 1
ATOM 701 C CA . CYS A 1 91 ? -2.468 1.177 -23.883 1.00 93.25 91 CYS A CA 1
ATOM 702 C C . CYS A 1 91 ? -3.573 0.164 -23.557 1.00 93.25 91 CYS A C 1
ATOM 704 O O . CYS A 1 91 ? -4.299 0.342 -22.584 1.00 93.25 91 CYS A O 1
ATOM 706 N N . SER A 1 92 ? -3.708 -0.897 -24.357 1.00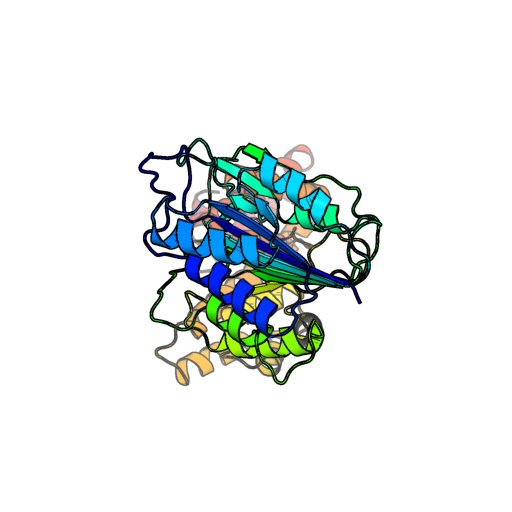 88.56 92 SER A N 1
ATOM 707 C CA . SER A 1 92 ? -4.752 -1.913 -24.161 1.00 88.56 92 SER A CA 1
ATOM 708 C C . SER A 1 92 ? -4.317 -3.070 -23.262 1.00 88.56 92 SER A C 1
ATOM 710 O O . SER A 1 92 ? -5.122 -3.556 -22.470 1.00 88.56 92 SER A O 1
ATOM 712 N N . ASP A 1 93 ? -3.058 -3.510 -23.360 1.00 92.88 93 ASP A N 1
ATOM 713 C CA . ASP A 1 93 ? -2.694 -4.837 -22.848 1.00 92.88 93 ASP A CA 1
ATOM 714 C C . ASP A 1 93 ? -2.085 -4.785 -21.442 1.00 92.88 93 ASP A C 1
ATOM 716 O O . ASP A 1 93 ? -2.726 -5.225 -20.487 1.00 92.88 93 ASP A O 1
ATOM 720 N N . ASN A 1 94 ? -0.858 -4.261 -21.304 1.00 96.88 94 ASN A N 1
ATOM 721 C CA . ASN A 1 94 ? -0.086 -4.373 -20.064 1.00 96.88 94 ASN A CA 1
ATOM 722 C C . ASN A 1 94 ? 0.541 -3.041 -19.635 1.00 96.88 94 ASN A C 1
ATOM 724 O O . ASN A 1 94 ? 1.229 -2.385 -20.420 1.00 96.88 94 ASN A O 1
ATOM 728 N N . LEU A 1 95 ? 0.378 -2.708 -18.356 1.00 97.69 95 LEU A N 1
ATOM 729 C CA . LEU A 1 95 ? 1.061 -1.608 -17.681 1.00 97.69 95 LEU A CA 1
ATOM 730 C C . LEU A 1 95 ? 1.841 -2.151 -16.481 1.00 97.69 95 LEU A C 1
ATOM 732 O O . LEU A 1 95 ? 1.281 -2.842 -15.633 1.00 97.69 95 LEU A O 1
ATOM 736 N N . ILE A 1 96 ? 3.125 -1.819 -16.399 1.00 97.88 96 ILE A N 1
ATOM 737 C CA . ILE A 1 96 ? 3.973 -2.083 -15.236 1.00 97.88 96 ILE A CA 1
ATOM 738 C C . ILE A 1 96 ? 4.362 -0.735 -14.630 1.00 97.88 96 ILE A C 1
ATOM 740 O O . ILE A 1 96 ? 4.804 0.150 -15.356 1.00 97.88 96 ILE A O 1
ATOM 744 N N . ILE A 1 97 ? 4.205 -0.576 -13.319 1.00 97.75 97 ILE A N 1
ATOM 745 C CA . ILE A 1 97 ? 4.538 0.643 -12.578 1.00 97.75 97 ILE A CA 1
ATOM 746 C C . ILE A 1 97 ? 5.628 0.317 -11.562 1.00 97.75 97 ILE A C 1
ATOM 748 O O . ILE A 1 97 ? 5.497 -0.615 -10.773 1.00 97.75 97 ILE A O 1
ATOM 752 N N . TYR A 1 98 ? 6.698 1.094 -11.546 1.00 97.38 98 TYR A N 1
ATOM 753 C CA . TYR A 1 98 ? 7.710 1.022 -10.502 1.00 97.38 98 TYR A CA 1
ATOM 754 C C . TYR A 1 98 ? 7.980 2.428 -9.983 1.00 97.38 98 TYR A C 1
ATOM 756 O O . TYR A 1 98 ? 8.343 3.320 -10.743 1.00 97.38 98 TYR A O 1
ATOM 764 N N . TRP A 1 99 ? 7.767 2.628 -8.690 1.00 95.75 99 TRP A N 1
ATOM 765 C CA . TRP A 1 99 ? 7.915 3.917 -8.035 1.00 95.75 99 TRP A CA 1
ATOM 766 C C . TRP A 1 99 ? 8.878 3.780 -6.869 1.00 95.75 99 TRP A C 1
ATOM 768 O O . TRP A 1 99 ? 8.657 2.941 -5.999 1.00 95.75 99 TRP A O 1
ATOM 778 N N . ILE A 1 100 ? 9.903 4.624 -6.822 1.00 92.81 100 ILE A N 1
ATOM 779 C CA . ILE A 1 100 ? 10.843 4.701 -5.707 1.00 92.81 100 ILE A CA 1
ATOM 780 C C . ILE A 1 100 ? 11.008 6.151 -5.247 1.00 92.81 100 ILE A C 1
ATOM 782 O O . ILE A 1 100 ? 11.223 7.062 -6.051 1.00 92.81 100 ILE A O 1
ATOM 786 N N . GLY A 1 101 ? 10.862 6.376 -3.943 1.00 91.06 101 GLY A N 1
ATOM 787 C CA . GLY A 1 101 ? 10.927 7.709 -3.349 1.00 91.06 101 GLY A CA 1
ATOM 788 C C . GLY A 1 101 ? 10.343 7.752 -1.939 1.00 91.06 101 GLY A C 1
ATOM 789 O O . GLY A 1 101 ? 10.280 6.744 -1.239 1.00 91.06 101 GLY A O 1
ATOM 790 N N . HIS A 1 102 ? 9.900 8.926 -1.503 1.00 87.25 102 HIS A N 1
ATOM 791 C CA . HIS A 1 102 ? 9.244 9.107 -0.216 1.00 87.25 102 HIS A CA 1
ATOM 792 C C . HIS A 1 102 ? 7.725 9.001 -0.329 1.00 87.25 102 HIS A C 1
ATOM 794 O O . HIS A 1 102 ? 7.105 9.387 -1.322 1.00 87.25 102 HIS A O 1
ATOM 800 N N . GLY A 1 103 ? 7.125 8.499 0.746 1.00 85.50 103 GLY A N 1
ATOM 801 C CA . GLY A 1 103 ? 5.687 8.434 0.931 1.00 85.50 103 GLY A CA 1
ATOM 802 C C . GLY A 1 103 ? 5.305 8.742 2.373 1.00 85.50 103 GLY A C 1
ATOM 803 O O . GLY A 1 103 ? 6.151 8.797 3.274 1.00 85.50 103 GLY A O 1
ATOM 804 N N . LEU A 1 104 ? 4.010 8.964 2.573 1.00 81.44 104 LEU A N 1
ATOM 805 C CA . LEU A 1 104 ? 3.396 9.233 3.868 1.00 81.44 104 LEU A CA 1
ATOM 806 C C . LEU A 1 104 ? 2.150 8.375 4.039 1.00 81.44 104 LEU A C 1
ATOM 808 O O . LEU A 1 104 ? 1.504 7.962 3.070 1.00 81.44 104 LEU A O 1
ATOM 812 N N . MET A 1 105 ? 1.769 8.201 5.300 1.00 71.50 105 MET A N 1
ATOM 813 C CA . MET A 1 105 ? 0.466 7.678 5.672 1.00 71.50 105 MET A CA 1
ATOM 814 C C . MET A 1 105 ? -0.309 8.672 6.532 1.00 71.50 105 MET A C 1
ATOM 816 O O . MET A 1 105 ? 0.184 9.131 7.563 1.00 71.50 105 MET A O 1
ATOM 820 N N . ILE A 1 106 ? -1.545 8.967 6.117 1.00 70.56 106 ILE A N 1
ATOM 821 C CA . ILE A 1 106 ? -2.466 9.867 6.827 1.00 70.56 106 ILE A CA 1
ATOM 822 C C . ILE A 1 106 ? -3.867 9.271 6.773 1.00 70.56 106 ILE A C 1
ATOM 824 O O . ILE A 1 106 ? -4.398 9.061 5.688 1.00 70.56 106 ILE A O 1
ATOM 828 N N . ASN A 1 107 ? -4.486 9.011 7.928 1.00 65.06 107 ASN A N 1
ATOM 829 C CA . ASN A 1 107 ? -5.844 8.449 8.019 1.00 65.06 107 ASN A CA 1
ATOM 830 C C . ASN A 1 107 ? -6.039 7.205 7.126 1.00 65.06 107 ASN A C 1
ATOM 832 O O . ASN A 1 107 ? -6.996 7.127 6.363 1.00 65.06 107 ASN A O 1
ATOM 836 N N . ASN A 1 108 ? -5.087 6.265 7.163 1.00 63.22 108 ASN A N 1
ATOM 837 C CA . ASN A 1 108 ? -5.022 5.072 6.299 1.00 63.22 108 ASN A CA 1
ATOM 838 C C . ASN A 1 108 ? -4.880 5.327 4.785 1.00 63.22 108 ASN A C 1
ATOM 840 O O . ASN A 1 108 ? -4.799 4.366 4.022 1.00 63.22 108 ASN A O 1
ATOM 844 N N . ARG A 1 109 ? -4.767 6.583 4.342 1.00 72.00 109 ARG A N 1
ATOM 845 C CA . ARG A 1 109 ? -4.460 6.941 2.952 1.00 72.00 109 ARG A CA 1
ATOM 846 C C . ARG A 1 109 ? -2.959 6.853 2.716 1.00 72.00 109 ARG A C 1
ATOM 848 O O . ARG A 1 109 ? -2.169 7.306 3.549 1.00 72.00 109 ARG A O 1
ATOM 855 N N . ARG A 1 110 ? -2.576 6.292 1.568 1.00 79.44 110 ARG A N 1
ATOM 856 C CA . ARG A 1 110 ? -1.185 6.245 1.104 1.00 79.44 110 ARG A CA 1
ATOM 857 C C . ARG A 1 110 ? -0.933 7.385 0.137 1.00 79.44 110 ARG A C 1
ATOM 859 O O . ARG A 1 110 ? -1.614 7.514 -0.881 1.00 79.44 110 ARG A O 1
ATOM 866 N N . LEU A 1 111 ? 0.056 8.195 0.475 1.00 86.88 111 LEU A N 1
ATOM 867 C CA . LEU A 1 111 ? 0.416 9.387 -0.269 1.00 86.88 111 LEU A CA 1
ATOM 868 C C . LEU A 1 111 ? 1.851 9.240 -0.770 1.00 86.88 111 LEU A C 1
ATOM 870 O O . LEU A 1 111 ? 2.741 8.878 -0.003 1.00 86.88 111 LEU A O 1
ATOM 874 N N . LEU A 1 112 ? 2.070 9.520 -2.049 1.00 91.62 112 LEU A N 1
ATOM 875 C CA . LEU A 1 112 ? 3.388 9.566 -2.680 1.00 91.62 112 LEU A CA 1
ATOM 876 C C . LEU A 1 112 ? 3.838 11.022 -2.725 1.00 91.62 112 LEU A C 1
ATOM 878 O O . LEU A 1 112 ? 3.055 11.874 -3.149 1.00 91.62 112 LEU A O 1
ATOM 882 N N . LEU A 1 113 ? 5.063 11.330 -2.301 1.00 92.69 113 LEU A N 1
ATOM 883 C CA . LEU A 1 113 ? 5.594 12.679 -2.487 1.00 92.69 113 LEU A CA 1
ATOM 884 C C . LEU A 1 113 ? 5.959 12.888 -3.956 1.00 92.69 113 LEU A C 1
ATOM 886 O O . LEU A 1 113 ? 6.478 11.992 -4.619 1.00 92.69 113 LEU A O 1
ATOM 890 N N . SER A 1 114 ? 5.713 14.098 -4.439 1.00 94.06 114 SER A N 1
ATOM 891 C CA . SER A 1 114 ? 6.278 14.606 -5.689 1.00 94.06 114 SER A CA 1
ATOM 892 C C . SER A 1 114 ? 7.556 15.401 -5.410 1.00 94.06 114 SER A C 1
ATOM 894 O O . SER A 1 114 ? 7.802 15.819 -4.271 1.00 94.06 114 SER A O 1
ATOM 896 N N . SER A 1 115 ? 8.359 15.637 -6.448 1.00 93.56 115 SER A N 1
ATOM 897 C CA . SER A 1 115 ? 9.668 16.286 -6.314 1.00 93.56 115 SER A CA 1
ATOM 898 C C . SER A 1 115 ? 9.611 17.743 -5.855 1.00 93.56 115 SER A C 1
ATOM 900 O O . SER A 1 115 ? 10.623 18.271 -5.422 1.00 93.56 115 SER A O 1
ATOM 902 N N . GLU A 1 116 ? 8.461 18.410 -5.946 1.00 91.25 116 GLU A N 1
ATOM 903 C CA . GLU A 1 116 ? 8.306 19.813 -5.530 1.00 91.25 116 GLU A CA 1
ATOM 904 C C . GLU A 1 116 ? 8.051 19.989 -4.022 1.00 91.25 116 GLU A C 1
ATOM 906 O O . GLU A 1 116 ? 8.048 21.115 -3.536 1.00 91.25 116 GLU A O 1
ATOM 911 N N . SER A 1 117 ? 7.880 18.896 -3.269 1.00 89.56 117 SER A N 1
ATOM 912 C CA . SER A 1 117 ? 7.783 18.946 -1.799 1.00 89.56 117 SER A CA 1
ATOM 913 C C . SER A 1 117 ? 9.058 19.554 -1.204 1.00 89.56 117 SER A C 1
ATOM 915 O O . SER A 1 117 ? 10.127 19.119 -1.615 1.00 89.56 117 SER A O 1
ATOM 917 N N . SER A 1 118 ? 8.969 20.518 -0.273 1.00 76.12 118 SER A N 1
ATOM 918 C CA . SER A 1 118 ? 10.131 21.360 0.098 1.00 76.12 118 SER A CA 1
ATOM 919 C C . SER A 1 118 ? 10.497 21.479 1.599 1.00 76.12 118 SER A C 1
ATOM 921 O O . SER A 1 118 ? 11.468 22.156 1.929 1.00 76.12 118 SER A O 1
ATOM 923 N N . ALA A 1 119 ? 9.748 20.851 2.518 1.00 73.19 119 ALA A N 1
ATOM 924 C CA . ALA A 1 119 ? 10.060 20.598 3.945 1.00 73.19 119 ALA A CA 1
ATOM 925 C C . ALA A 1 119 ? 8.803 20.029 4.643 1.00 73.19 119 ALA A C 1
ATOM 927 O O . ALA A 1 119 ? 7.735 19.954 4.032 1.00 73.19 119 ALA A O 1
ATOM 928 N N . ALA A 1 120 ? 8.869 19.735 5.951 1.00 63.12 120 ALA A N 1
ATOM 929 C CA . ALA A 1 120 ? 7.740 19.318 6.805 1.00 63.12 120 ALA A CA 1
ATOM 930 C C . ALA A 1 120 ? 6.628 20.392 7.016 1.00 63.12 120 ALA A C 1
ATOM 932 O O . ALA A 1 120 ? 5.967 20.452 8.052 1.00 63.12 120 ALA A O 1
ATOM 933 N N . GLY A 1 121 ? 6.374 21.245 6.029 1.00 66.50 121 GLY A N 1
ATOM 934 C CA . GLY A 1 121 ? 5.255 22.191 5.997 1.00 66.50 121 GLY A CA 1
ATOM 935 C C . GLY A 1 121 ? 4.704 22.440 4.593 1.00 66.50 121 GLY A C 1
ATOM 936 O O . GLY A 1 121 ? 3.604 22.967 4.470 1.00 66.50 121 GLY A O 1
ATOM 937 N N . ASP A 1 122 ? 5.430 22.015 3.559 1.00 82.94 122 ASP A N 1
ATOM 938 C CA . ASP A 1 122 ? 5.109 22.252 2.154 1.00 82.94 122 ASP A CA 1
ATOM 939 C C . ASP A 1 122 ? 5.294 20.947 1.372 1.00 82.94 122 ASP A C 1
ATOM 941 O O . ASP A 1 122 ? 6.199 20.776 0.556 1.00 82.94 122 ASP A O 1
ATOM 945 N N . LEU A 1 123 ? 4.488 19.950 1.744 1.00 88.56 123 LEU A N 1
ATOM 946 C CA . LEU A 1 123 ? 4.499 18.634 1.118 1.00 88.56 123 LEU A CA 1
ATOM 947 C C . LEU A 1 123 ? 3.435 18.587 0.029 1.00 88.56 123 LEU A C 1
ATOM 949 O O . LEU A 1 123 ? 2.255 18.851 0.285 1.00 88.56 123 LEU A O 1
ATOM 953 N N . VAL A 1 124 ? 3.861 18.192 -1.167 1.00 91.62 124 VAL A N 1
ATOM 954 C CA . VAL A 1 124 ? 3.008 18.061 -2.342 1.00 91.62 124 VAL A CA 1
ATOM 955 C C . VAL A 1 124 ? 2.912 16.590 -2.703 1.00 91.62 124 VAL A C 1
ATOM 957 O O . VAL A 1 124 ? 3.881 15.952 -3.125 1.00 91.62 124 VAL A O 1
ATOM 960 N N . THR A 1 125 ? 1.722 16.039 -2.504 1.00 92.06 125 THR A N 1
ATOM 961 C CA . THR A 1 125 ? 1.494 14.597 -2.529 1.00 92.06 125 THR A CA 1
ATOM 962 C C . THR A 1 125 ? 0.472 14.177 -3.571 1.00 92.06 125 THR A C 1
ATOM 964 O O . THR A 1 125 ? -0.405 14.947 -3.962 1.00 92.06 125 THR A O 1
ATOM 967 N N . ILE A 1 126 ? 0.573 12.924 -4.001 1.00 92.25 126 ILE A N 1
ATOM 968 C CA . ILE A 1 126 ? -0.385 12.260 -4.879 1.00 92.25 126 ILE A CA 1
ATOM 969 C C . ILE A 1 126 ? -0.964 11.071 -4.125 1.00 92.25 126 ILE A C 1
ATOM 971 O O . ILE A 1 126 ? -0.231 10.239 -3.588 1.00 92.25 126 ILE A O 1
ATOM 975 N N . GLU A 1 127 ? -2.287 10.975 -4.097 1.00 88.94 127 GLU A N 1
ATOM 976 C CA . GLU A 1 127 ? -2.955 9.823 -3.505 1.00 88.94 127 GLU A CA 1
ATOM 977 C C . GLU A 1 127 ? -2.854 8.608 -4.429 1.00 88.94 127 GLU A C 1
ATOM 979 O O . GLU A 1 127 ? -3.272 8.664 -5.590 1.00 88.94 127 GLU A O 1
ATOM 984 N N . VAL A 1 128 ? -2.336 7.499 -3.898 1.00 88.06 128 VAL A N 1
ATOM 985 C CA . VAL A 1 128 ? -2.200 6.226 -4.625 1.00 88.06 128 VAL A CA 1
ATOM 986 C C . VAL A 1 128 ? -3.546 5.775 -5.188 1.00 88.06 128 VAL A C 1
ATOM 988 O O . VAL A 1 128 ? -3.647 5.443 -6.368 1.00 88.06 128 VAL A O 1
ATOM 991 N N . ASP A 1 129 ? -4.597 5.827 -4.372 1.00 84.44 129 ASP A N 1
ATOM 992 C CA . ASP A 1 129 ? -5.957 5.440 -4.751 1.00 84.44 129 ASP A CA 1
ATOM 993 C C . ASP A 1 129 ? -6.448 6.243 -5.959 1.00 84.44 129 ASP A C 1
ATOM 995 O O . ASP A 1 129 ? -7.117 5.701 -6.840 1.00 84.44 129 ASP A O 1
ATOM 999 N N . SER A 1 130 ? -6.056 7.518 -6.059 1.00 88.69 130 SER A N 1
ATOM 1000 C CA . SER A 1 130 ? -6.406 8.359 -7.203 1.00 88.69 130 SER A CA 1
ATOM 1001 C C . SER A 1 130 ? -5.703 7.910 -8.488 1.00 88.69 130 SER A C 1
ATOM 1003 O O . SER A 1 130 ? -6.334 7.888 -9.543 1.00 88.69 130 SER A O 1
ATOM 1005 N N . ILE A 1 131 ? -4.433 7.481 -8.415 1.00 91.44 131 ILE A N 1
ATOM 1006 C CA . ILE A 1 131 ? -3.706 6.910 -9.563 1.00 91.44 131 ILE A CA 1
ATOM 1007 C C . ILE A 1 131 ? -4.435 5.656 -10.045 1.00 91.44 131 ILE A C 1
ATOM 1009 O O . ILE A 1 131 ? -4.728 5.512 -11.230 1.00 91.44 131 ILE A O 1
ATOM 1013 N N . LEU A 1 132 ? -4.769 4.750 -9.132 1.00 88.56 132 LEU A N 1
ATOM 1014 C CA . LEU A 1 132 ? -5.372 3.469 -9.496 1.00 88.56 132 LEU A CA 1
ATOM 1015 C C . LEU A 1 132 ? -6.801 3.614 -10.007 1.00 88.56 132 LEU A C 1
ATOM 1017 O O . LEU A 1 132 ? -7.176 2.936 -10.965 1.00 88.56 132 LEU A O 1
ATOM 1021 N N . THR A 1 133 ? -7.565 4.538 -9.427 1.00 86.38 133 THR A N 1
ATOM 1022 C CA . THR A 1 133 ? -8.891 4.928 -9.920 1.00 86.38 133 THR A CA 1
ATOM 1023 C C . THR A 1 133 ? -8.789 5.484 -11.336 1.00 86.38 133 THR A C 1
ATOM 1025 O O . THR A 1 133 ? -9.532 5.058 -12.224 1.00 86.38 133 THR A O 1
ATOM 1028 N N . ARG A 1 134 ? -7.810 6.358 -11.601 1.00 90.88 134 ARG A N 1
ATOM 1029 C CA . ARG A 1 134 ? -7.570 6.900 -12.941 1.00 90.88 134 ARG A CA 1
ATOM 1030 C C . ARG A 1 134 ? -7.261 5.803 -13.957 1.00 90.88 134 ARG A C 1
ATOM 1032 O O . ARG A 1 134 ? -7.829 5.802 -15.052 1.00 90.88 134 ARG A O 1
ATOM 1039 N N . LEU A 1 135 ? -6.404 4.853 -13.588 1.00 92.00 135 LEU A N 1
ATOM 1040 C CA . LEU A 1 135 ? -6.004 3.728 -14.437 1.00 92.00 135 LEU A CA 1
ATOM 1041 C C . LEU A 1 135 ? -7.128 2.704 -14.669 1.00 92.00 135 LEU A C 1
ATOM 1043 O O . LEU A 1 135 ? -7.023 1.865 -15.563 1.00 92.00 135 LEU A O 1
ATOM 1047 N N . ARG A 1 136 ? -8.249 2.806 -13.949 1.00 89.44 136 ARG A N 1
ATOM 1048 C CA . ARG A 1 136 ? -9.496 2.066 -14.211 1.00 89.44 136 ARG A CA 1
ATOM 1049 C C . ARG A 1 136 ? -10.431 2.784 -15.190 1.00 89.44 136 ARG A C 1
ATOM 1051 O O . ARG A 1 136 ? -11.651 2.649 -15.126 1.00 89.44 136 ARG A O 1
ATOM 1058 N N . SER A 1 137 ? -9.851 3.523 -16.132 1.00 89.19 137 SER A N 1
ATOM 1059 C CA . SER A 1 137 ? -10.562 4.090 -17.286 1.00 89.19 137 SER A CA 1
ATOM 1060 C C . SER A 1 137 ? -10.374 3.214 -18.533 1.00 89.19 137 SER A C 1
ATOM 1062 O O . SER A 1 137 ? -9.470 2.376 -18.594 1.00 89.19 137 SER A O 1
ATOM 1064 N N . ALA A 1 138 ? -11.225 3.401 -19.545 1.00 89.19 138 ALA A N 1
ATOM 1065 C CA . ALA A 1 138 ? -11.219 2.582 -20.763 1.00 89.19 138 ALA A CA 1
ATOM 1066 C C . ALA A 1 138 ? -9.872 2.621 -21.509 1.00 89.19 138 ALA A C 1
ATOM 1068 O O . ALA A 1 138 ? -9.409 1.583 -21.971 1.00 89.19 138 ALA A O 1
ATOM 1069 N N . ASP A 1 139 ? -9.217 3.783 -21.527 1.00 92.31 139 ASP A N 1
ATOM 1070 C CA . ASP A 1 139 ? -7.978 4.056 -22.270 1.00 92.31 139 ASP A CA 1
ATOM 1071 C C . ASP A 1 139 ? -6.712 3.342 -21.745 1.00 92.31 139 ASP A C 1
ATOM 1073 O O . ASP A 1 139 ? -5.646 3.460 -22.354 1.00 92.31 139 ASP A O 1
ATOM 1077 N N . TYR A 1 140 ? -6.788 2.662 -20.598 1.00 94.75 140 TYR A N 1
ATOM 1078 C CA . TYR A 1 140 ? -5.628 2.086 -19.906 1.00 94.75 140 TYR A CA 1
ATOM 1079 C C . TYR A 1 140 ? -5.603 0.556 -19.942 1.00 94.75 140 TYR A C 1
ATOM 1081 O O . TYR A 1 140 ? -6.633 -0.092 -20.150 1.00 94.75 140 TYR A O 1
ATOM 1089 N N . ALA A 1 141 ? -4.422 -0.017 -19.688 1.00 94.88 141 ALA A N 1
ATOM 1090 C CA . ALA A 1 141 ? -4.165 -1.450 -19.805 1.00 94.88 141 ALA A CA 1
ATOM 1091 C C . ALA A 1 141 ? -5.155 -2.288 -19.000 1.00 94.88 141 ALA A C 1
ATOM 1093 O O . ALA A 1 141 ? -5.451 -1.944 -17.856 1.00 94.88 141 ALA A O 1
ATOM 1094 N N . VAL A 1 142 ? -5.622 -3.406 -19.561 1.00 90.69 142 VAL A N 1
ATOM 1095 C CA . VAL A 1 142 ? -6.440 -4.383 -18.825 1.00 90.69 142 VAL A CA 1
ATOM 1096 C C . VAL A 1 142 ? -5.645 -4.981 -17.668 1.00 90.69 142 VAL A C 1
ATOM 1098 O O . VAL A 1 142 ? -6.175 -5.060 -16.565 1.00 90.69 142 VAL A O 1
ATOM 1101 N N . LYS A 1 143 ? -4.373 -5.332 -17.896 1.00 93.00 143 LYS A N 1
ATOM 1102 C CA . LYS A 1 143 ? -3.487 -5.901 -16.880 1.00 93.00 143 LYS A CA 1
ATOM 1103 C C . LYS A 1 143 ? -2.498 -4.861 -16.369 1.00 93.00 143 LYS A C 1
ATOM 1105 O O . LYS A 1 143 ? -1.769 -4.246 -17.147 1.00 93.00 143 LYS A O 1
ATOM 1110 N N . GLN A 1 144 ? -2.457 -4.683 -15.057 1.00 94.19 144 GLN A N 1
ATOM 1111 C CA . GLN A 1 144 ? -1.675 -3.648 -14.397 1.00 94.19 144 GLN A CA 1
ATOM 1112 C C . GLN A 1 144 ? -0.928 -4.245 -13.209 1.00 94.19 144 GLN A C 1
ATOM 1114 O O . GLN A 1 144 ? -1.525 -4.830 -12.307 1.00 94.19 144 GLN A O 1
ATOM 1119 N N . ILE A 1 145 ? 0.387 -4.093 -13.211 1.00 94.38 145 ILE A N 1
ATOM 1120 C CA . ILE A 1 145 ? 1.272 -4.552 -12.145 1.00 94.38 145 ILE A CA 1
ATOM 1121 C C . ILE A 1 145 ? 1.985 -3.329 -11.587 1.00 94.38 145 ILE A C 1
ATOM 1123 O O . ILE A 1 145 ? 2.469 -2.517 -12.372 1.00 94.38 145 ILE A O 1
ATOM 1127 N N . GLY A 1 146 ? 2.132 -3.197 -10.272 1.00 93.69 146 GLY A N 1
ATOM 1128 C CA . GLY A 1 146 ? 2.993 -2.147 -9.753 1.00 93.69 146 GLY A CA 1
ATOM 1129 C C . GLY A 1 146 ? 3.644 -2.375 -8.404 1.00 93.69 146 GLY A C 1
ATOM 1130 O O . GLY A 1 146 ? 3.249 -3.217 -7.603 1.00 93.69 146 GLY A O 1
ATOM 1131 N N . PHE A 1 147 ? 4.686 -1.590 -8.176 1.0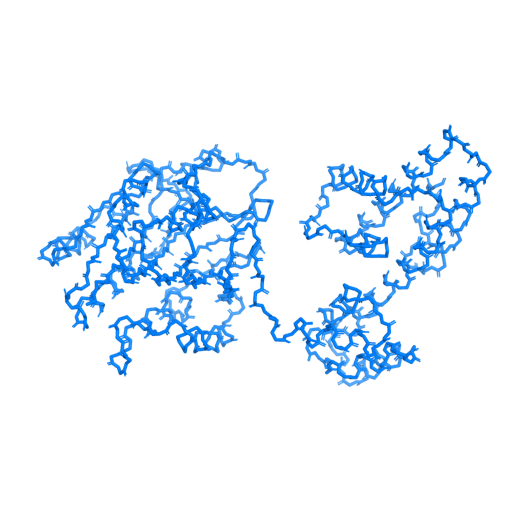0 92.19 147 PHE A N 1
ATOM 1132 C CA . PHE A 1 147 ? 5.563 -1.694 -7.023 1.00 92.19 147 PHE A CA 1
ATOM 1133 C C . PHE A 1 147 ? 5.898 -0.289 -6.537 1.00 92.19 147 PHE A C 1
ATOM 1135 O O . PHE A 1 147 ? 6.474 0.500 -7.284 1.00 92.19 147 PHE A O 1
ATOM 1142 N N . PHE A 1 148 ? 5.538 0.014 -5.295 1.00 90.19 148 PHE A N 1
ATOM 1143 C CA . PHE A 1 148 ? 5.824 1.287 -4.647 1.00 90.19 148 PHE A CA 1
ATOM 1144 C C . PHE A 1 148 ? 6.838 1.058 -3.527 1.00 90.19 148 PHE A C 1
ATOM 1146 O O . PHE A 1 148 ? 6.483 0.619 -2.430 1.00 90.19 148 PHE A O 1
ATOM 1153 N N . ASP A 1 149 ? 8.106 1.342 -3.814 1.00 87.69 149 ASP A N 1
ATOM 1154 C CA . ASP A 1 149 ? 9.161 1.385 -2.811 1.00 87.69 149 ASP A CA 1
ATOM 1155 C C . ASP A 1 149 ? 9.204 2.772 -2.162 1.00 87.69 149 ASP A C 1
ATOM 1157 O O . ASP A 1 149 ? 9.955 3.661 -2.570 1.00 87.69 149 ASP A O 1
ATOM 1161 N N . VAL A 1 150 ? 8.303 2.979 -1.204 1.00 82.69 150 VAL A N 1
ATOM 1162 C CA . VAL A 1 150 ? 8.116 4.256 -0.517 1.00 82.69 150 VAL A CA 1
ATOM 1163 C C . VAL A 1 150 ? 7.973 4.055 0.985 1.00 82.69 150 VAL A C 1
ATOM 1165 O O . VAL A 1 150 ? 7.295 3.135 1.443 1.00 82.69 150 VAL A O 1
ATOM 1168 N N . CYS A 1 151 ? 8.584 4.949 1.766 1.00 70.38 151 CYS A N 1
ATOM 1169 C CA . CYS A 1 151 ? 8.400 4.977 3.218 1.00 70.38 151 CYS A CA 1
ATOM 1170 C C . CYS A 1 151 ? 6.935 5.274 3.586 1.00 70.38 151 CYS A C 1
ATOM 1172 O O . CYS A 1 151 ? 6.207 5.901 2.819 1.00 70.38 151 CYS A O 1
ATOM 1174 N N . ALA A 1 152 ? 6.520 4.891 4.794 1.00 62.69 152 ALA A N 1
ATOM 1175 C CA . ALA A 1 152 ? 5.176 5.142 5.317 1.00 62.69 152 ALA A CA 1
ATOM 1176 C C . ALA A 1 152 ? 5.227 5.966 6.615 1.00 62.69 152 ALA A C 1
ATOM 1178 O O . ALA A 1 152 ? 4.668 5.582 7.649 1.00 62.69 152 ALA A O 1
ATOM 1179 N N . HIS A 1 153 ? 5.919 7.112 6.571 1.00 64.38 153 HIS A N 1
ATOM 1180 C CA . HIS A 1 153 ? 6.007 8.007 7.724 1.00 64.38 153 HIS A CA 1
ATOM 1181 C C . HIS A 1 153 ? 4.614 8.527 8.100 1.00 64.38 153 HIS A C 1
ATOM 1183 O O . HIS A 1 153 ? 3.861 9.010 7.250 1.00 64.38 153 HIS A O 1
ATOM 1189 N N . LEU A 1 154 ? 4.272 8.422 9.387 1.00 58.34 154 LEU A N 1
ATOM 1190 C CA . LEU A 1 154 ? 3.053 9.021 9.918 1.00 58.34 154 LEU A CA 1
ATOM 1191 C C . LEU A 1 154 ? 3.231 10.530 9.972 1.00 58.34 154 LEU A C 1
ATOM 1193 O O . LEU A 1 154 ? 4.178 11.025 10.584 1.00 58.34 154 LEU A O 1
ATOM 1197 N N . TYR A 1 155 ? 2.303 11.248 9.351 1.00 65.81 155 TYR A N 1
ATOM 1198 C CA . TYR A 1 155 ? 2.404 12.690 9.227 1.00 65.81 155 TYR A CA 1
ATOM 1199 C C . TYR A 1 155 ? 1.170 13.382 9.828 1.00 65.81 155 TYR A C 1
ATOM 1201 O O . TYR A 1 155 ? 0.046 13.049 9.452 1.00 65.81 155 TYR A O 1
ATOM 1209 N N . PRO A 1 156 ? 1.342 14.302 10.797 1.00 56.94 156 PRO A N 1
ATOM 1210 C CA . PRO A 1 156 ? 0.231 14.814 11.602 1.00 56.94 156 PRO A CA 1
ATOM 1211 C C . PRO A 1 156 ? -0.597 15.904 10.908 1.00 56.94 156 PRO A C 1
ATOM 1213 O O . PRO A 1 156 ? -1.755 16.102 11.275 1.00 56.94 156 PRO A O 1
ATOM 1216 N N . THR A 1 157 ? -0.028 16.609 9.926 1.00 68.56 157 THR A N 1
ATOM 1217 C CA . THR A 1 157 ? -0.681 17.737 9.241 1.00 68.56 157 THR A CA 1
ATOM 1218 C C . THR A 1 157 ? -1.052 17.335 7.814 1.00 68.56 157 THR A C 1
ATOM 1220 O O . THR A 1 157 ? -0.182 16.863 7.092 1.00 68.56 157 THR A O 1
ATOM 1223 N N . PRO A 1 158 ? -2.300 17.518 7.354 1.00 70.81 158 PRO A N 1
ATOM 1224 C CA . PRO A 1 158 ? -2.671 17.147 5.991 1.00 70.81 158 PRO A CA 1
ATOM 1225 C C . PRO A 1 158 ? -1.867 17.962 4.951 1.00 70.81 158 PRO A C 1
ATOM 1227 O O . PRO A 1 158 ? -1.907 19.192 4.999 1.00 70.81 158 PRO A O 1
ATOM 1230 N N . PRO A 1 159 ? -1.138 17.308 4.024 1.00 82.31 159 PRO A N 1
ATOM 1231 C CA . PRO A 1 159 ? -0.368 17.962 2.975 1.00 82.31 159 PRO A CA 1
ATOM 1232 C C . PRO A 1 159 ? -1.275 18.405 1.824 1.00 82.31 159 PRO A C 1
ATOM 1234 O O . PRO A 1 159 ? -2.421 17.952 1.698 1.00 82.31 159 PRO A O 1
ATOM 1237 N N . VAL A 1 160 ? -0.739 19.225 0.919 1.00 85.44 160 VAL A N 1
ATOM 1238 C CA . VAL A 1 160 ? -1.410 19.492 -0.355 1.00 85.44 160 VAL A CA 1
ATOM 1239 C C . VAL A 1 160 ? -1.456 18.176 -1.128 1.00 85.44 160 VAL A C 1
ATOM 1241 O O . VAL A 1 160 ? -0.427 17.572 -1.432 1.00 85.44 160 VAL A O 1
ATOM 1244 N N . THR A 1 161 ? -2.665 17.685 -1.386 1.00 86.88 161 THR A N 1
ATOM 1245 C CA . THR A 1 161 ? -2.883 16.388 -2.034 1.00 86.88 161 THR A CA 1
ATOM 1246 C C . THR A 1 161 ? -3.561 16.595 -3.376 1.00 86.88 161 THR A C 1
ATOM 1248 O O . THR A 1 161 ? -4.647 17.169 -3.451 1.00 86.88 161 THR A O 1
ATOM 1251 N N . PHE A 1 162 ? -2.938 16.090 -4.433 1.00 86.69 162 PHE A N 1
ATOM 1252 C CA . PHE A 1 162 ? -3.484 16.097 -5.778 1.00 86.69 162 PHE A CA 1
ATOM 1253 C C . PHE A 1 162 ? -4.121 14.747 -6.097 1.00 86.69 162 PHE A C 1
ATOM 1255 O O . PHE A 1 162 ? -3.537 13.687 -5.870 1.00 86.69 162 PHE A O 1
ATOM 1262 N N . SER A 1 163 ? -5.324 14.805 -6.664 1.00 85.00 163 SER A N 1
ATOM 1263 C CA . SER A 1 163 ? -5.993 13.645 -7.244 1.00 85.00 163 SER A CA 1
ATOM 1264 C C . SER A 1 163 ? -5.683 13.556 -8.736 1.00 85.00 163 SER A C 1
ATOM 1266 O O . SER A 1 163 ? -5.694 14.566 -9.443 1.00 85.00 163 SER A O 1
ATOM 1268 N N . MET A 1 164 ? -5.441 12.340 -9.222 1.00 86.44 164 MET A N 1
ATOM 1269 C CA . MET A 1 164 ? -5.332 12.045 -10.656 1.00 86.44 164 MET A CA 1
ATOM 1270 C C . MET A 1 164 ? -6.700 11.960 -11.362 1.00 86.44 164 MET A C 1
ATOM 1272 O O . MET A 1 164 ? -6.751 11.872 -12.591 1.00 86.44 164 MET A O 1
ATOM 1276 N N . GLY A 1 165 ? -7.803 12.022 -10.604 1.00 80.81 165 GLY A N 1
ATOM 1277 C CA . GLY A 1 165 ? -9.174 11.972 -11.113 1.00 80.81 165 GLY A CA 1
ATOM 1278 C C . GLY A 1 165 ? -9.556 10.628 -11.746 1.00 80.81 165 GLY A C 1
ATOM 1279 O O . GLY A 1 165 ? -8.924 9.603 -11.513 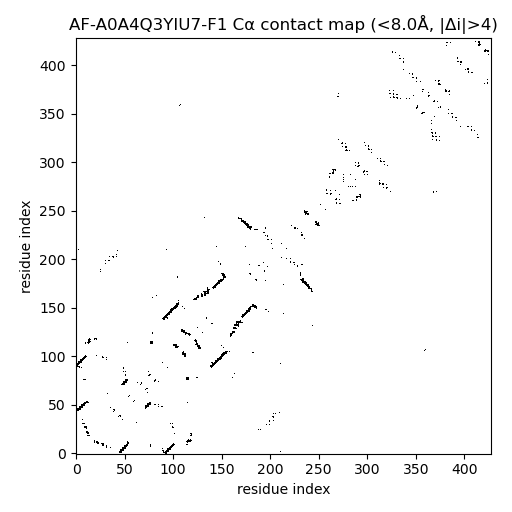1.00 80.81 165 GLY A O 1
ATOM 1280 N N . GLY A 1 166 ? -10.592 10.647 -12.587 1.00 77.19 166 GLY A N 1
ATOM 1281 C CA . GLY A 1 166 ? -11.128 9.462 -13.259 1.00 77.19 166 GLY A CA 1
ATOM 1282 C C . GLY A 1 166 ? -12.267 8.792 -12.492 1.00 77.19 166 GLY A C 1
ATOM 1283 O O . GLY A 1 166 ? -12.358 8.884 -11.273 1.00 77.19 166 GLY A O 1
ATOM 1284 N N . ASP A 1 167 ? -13.131 8.110 -13.240 1.00 73.88 167 ASP A N 1
ATOM 1285 C CA . ASP A 1 167 ? -14.392 7.582 -12.707 1.00 73.88 167 ASP A CA 1
ATOM 1286 C C . ASP A 1 167 ? -14.238 6.171 -12.122 1.00 73.88 167 ASP A C 1
ATOM 1288 O O . ASP A 1 167 ? -15.142 5.657 -11.470 1.00 73.88 167 ASP A O 1
ATOM 1292 N N . GLY A 1 168 ? -13.110 5.504 -12.397 1.00 76.75 168 GLY A N 1
ATOM 1293 C CA . GLY A 1 168 ? -12.813 4.160 -11.902 1.00 76.75 168 GLY A CA 1
ATOM 1294 C C . GLY A 1 168 ? -13.798 3.072 -12.341 1.00 76.75 168 GLY A C 1
ATOM 1295 O O . GLY A 1 168 ? -13.793 1.987 -11.771 1.00 76.75 168 GLY A O 1
ATOM 1296 N N . GLY A 1 169 ? -14.666 3.330 -13.321 1.00 73.44 169 GLY A N 1
ATOM 1297 C CA . GLY A 1 169 ? -15.790 2.451 -13.655 1.00 73.44 169 GLY A CA 1
ATOM 1298 C C . GLY A 1 169 ? -15.434 1.191 -14.449 1.00 73.44 169 GLY A C 1
ATOM 1299 O O . GLY A 1 169 ? -16.280 0.311 -14.587 1.00 73.44 169 GLY A O 1
ATOM 1300 N N . VAL A 1 170 ? -14.209 1.071 -14.976 1.00 80.31 170 VAL A N 1
ATOM 1301 C CA . VAL A 1 170 ? -13.827 -0.056 -15.839 1.00 80.31 170 VAL A CA 1
ATOM 1302 C C . VAL A 1 170 ? -13.154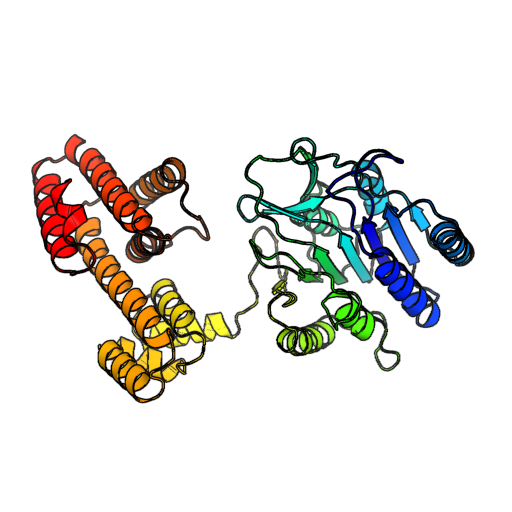 -1.162 -15.014 1.00 80.31 170 VAL A C 1
ATOM 1304 O O . VAL A 1 170 ? -12.207 -0.876 -14.272 1.00 80.31 170 VAL A O 1
ATOM 1307 N N . PRO A 1 171 ? -13.604 -2.427 -15.123 1.00 78.19 171 PRO A N 1
ATOM 1308 C CA . PRO A 1 171 ? -12.903 -3.568 -14.537 1.00 78.19 171 PRO A CA 1
ATOM 1309 C C . PRO A 1 171 ? -11.502 -3.718 -15.141 1.00 78.19 171 PRO A C 1
ATOM 1311 O O . PRO A 1 171 ? -11.354 -3.675 -16.364 1.00 78.19 171 PRO A O 1
ATOM 1314 N N . LYS A 1 172 ? -10.482 -3.875 -14.292 1.00 83.56 172 LYS A N 1
ATOM 1315 C CA . LYS A 1 172 ? -9.071 -4.062 -14.665 1.00 83.56 172 LYS A CA 1
ATOM 1316 C C . LYS A 1 172 ? -8.434 -5.060 -13.701 1.00 83.56 172 LYS A C 1
ATOM 1318 O O . LYS A 1 172 ? -8.802 -5.078 -12.532 1.00 83.56 172 LYS A O 1
ATOM 1323 N N . ASP A 1 173 ? -7.433 -5.796 -14.164 1.00 86.06 173 ASP A N 1
ATOM 1324 C CA . ASP A 1 173 ? -6.636 -6.695 -13.335 1.00 86.06 173 ASP A CA 1
ATOM 1325 C C . ASP A 1 173 ? -5.454 -5.918 -12.737 1.00 86.06 173 ASP A C 1
ATOM 1327 O O . ASP A 1 173 ? -4.422 -5.747 -13.389 1.00 86.06 173 ASP A O 1
ATOM 1331 N N . GLN A 1 174 ? -5.609 -5.409 -11.512 1.00 86.69 174 GLN A N 1
ATOM 1332 C CA . GLN A 1 174 ? -4.595 -4.614 -10.808 1.00 86.69 174 GLN A CA 1
ATOM 1333 C C . GLN A 1 174 ? -3.906 -5.412 -9.689 1.00 86.69 174 GLN A C 1
ATOM 1335 O O . GLN A 1 174 ? -4.564 -5.924 -8.783 1.00 86.69 174 GLN A O 1
ATOM 1340 N N . PHE A 1 175 ? -2.571 -5.460 -9.717 1.00 87.12 175 PHE A N 1
ATOM 1341 C CA . PHE A 1 175 ? -1.731 -6.172 -8.749 1.00 87.12 175 PHE A CA 1
ATOM 1342 C C . PHE A 1 175 ? -0.620 -5.259 -8.224 1.00 87.12 175 PHE A C 1
ATOM 1344 O O . PHE A 1 175 ? 0.210 -4.813 -9.016 1.00 87.12 175 PHE A O 1
ATOM 1351 N N . PHE A 1 176 ? -0.568 -4.982 -6.913 1.00 86.88 176 PHE A N 1
ATOM 1352 C CA . PHE A 1 176 ? 0.363 -3.988 -6.368 1.00 86.88 176 PHE A CA 1
ATOM 1353 C C . PHE A 1 176 ? 1.085 -4.419 -5.078 1.00 86.88 176 PHE A C 1
ATOM 1355 O O . PHE A 1 176 ? 0.546 -5.113 -4.219 1.00 86.88 176 PHE A O 1
ATOM 1362 N N . TYR A 1 177 ? 2.332 -3.981 -4.920 1.00 82.88 177 TYR A N 1
ATOM 1363 C CA . TYR A 1 177 ? 3.112 -4.136 -3.687 1.00 82.88 177 TYR A CA 1
ATOM 1364 C C . TYR A 1 177 ? 3.580 -2.786 -3.150 1.00 82.88 177 TYR A C 1
ATOM 1366 O O . TYR A 1 177 ? 3.916 -1.892 -3.926 1.00 82.88 177 TYR A O 1
ATOM 1374 N N . PHE A 1 178 ? 3.673 -2.683 -1.822 1.00 76.75 178 PHE A N 1
ATOM 1375 C CA . PHE A 1 178 ? 4.239 -1.536 -1.107 1.00 76.75 178 PHE A CA 1
ATOM 1376 C C . PHE A 1 178 ? 5.366 -2.006 -0.186 1.00 76.75 178 PHE A C 1
ATOM 1378 O O . PHE A 1 178 ? 5.242 -3.064 0.439 1.00 76.75 178 PHE A O 1
ATOM 1385 N N . SER A 1 179 ? 6.453 -1.240 -0.095 1.00 71.00 179 SER A N 1
ATOM 1386 C CA . SER A 1 179 ? 7.637 -1.655 0.668 1.00 71.00 179 SER A CA 1
ATOM 1387 C C . SER A 1 179 ? 7.554 -1.446 2.183 1.00 71.00 179 SER A C 1
ATOM 1389 O O . SER A 1 179 ? 8.224 -2.185 2.899 1.00 71.00 179 SER A O 1
ATOM 1391 N N . ALA A 1 180 ? 6.731 -0.514 2.685 1.00 60.38 180 ALA A N 1
ATOM 1392 C CA . ALA A 1 180 ? 6.627 -0.199 4.118 1.00 60.38 180 ALA A CA 1
ATOM 1393 C C . ALA A 1 180 ? 5.199 -0.352 4.685 1.00 60.38 180 ALA A C 1
ATOM 1395 O O . ALA A 1 180 ? 4.217 0.040 4.041 1.00 60.38 180 ALA A O 1
ATOM 1396 N N . ALA A 1 181 ? 5.076 -0.873 5.917 1.00 48.25 181 ALA A N 1
ATOM 1397 C CA . ALA A 1 181 ? 3.855 -0.761 6.726 1.00 48.25 181 ALA A CA 1
ATOM 1398 C C . ALA A 1 181 ? 3.753 0.606 7.405 1.00 48.25 181 ALA A C 1
ATOM 1400 O O . ALA A 1 181 ? 4.738 1.324 7.555 1.00 48.25 181 ALA A O 1
ATOM 1401 N N . ALA A 1 182 ? 2.545 0.938 7.872 1.00 42.03 182 ALA A N 1
ATOM 1402 C CA . ALA A 1 182 ? 2.292 2.121 8.687 1.00 42.03 182 ALA A CA 1
ATOM 1403 C C . ALA A 1 182 ? 3.331 2.271 9.811 1.00 42.03 182 ALA A C 1
ATOM 1405 O O . ALA A 1 182 ? 3.501 1.355 10.612 1.00 42.03 182 ALA A O 1
ATOM 1406 N N . ALA A 1 183 ? 3.961 3.448 9.891 1.00 36.91 183 ALA A N 1
ATOM 1407 C CA . ALA A 1 183 ? 4.952 3.804 10.910 1.00 36.91 183 ALA A CA 1
ATOM 1408 C C . ALA A 1 183 ? 6.309 3.074 10.834 1.00 36.91 183 ALA A C 1
ATOM 1410 O O . ALA A 1 183 ? 7.110 3.213 11.758 1.00 36.91 183 ALA A O 1
ATOM 1411 N N . GLU A 1 184 ? 6.609 2.364 9.743 1.00 41.50 184 GLU A N 1
ATOM 1412 C CA . GLU A 1 184 ? 7.938 1.796 9.508 1.00 41.50 184 GLU A CA 1
ATOM 1413 C C . GLU A 1 184 ? 8.772 2.695 8.580 1.00 41.50 184 GLU A C 1
ATOM 1415 O O . GLU A 1 184 ? 8.330 3.138 7.514 1.00 41.50 184 GLU A O 1
ATOM 1420 N N . THR A 1 185 ? 10.011 2.966 8.991 1.00 44.44 185 THR A N 1
ATOM 1421 C CA . THR A 1 185 ? 11.019 3.595 8.136 1.00 44.44 185 THR A CA 1
ATOM 1422 C C . THR A 1 185 ? 11.664 2.506 7.286 1.00 44.44 185 THR A C 1
ATOM 1424 O O . THR A 1 185 ? 12.350 1.634 7.819 1.00 44.44 185 THR A O 1
ATOM 1427 N N . ALA A 1 186 ? 11.475 2.561 5.966 1.00 46.50 186 ALA A N 1
ATOM 1428 C CA . ALA A 1 186 ? 12.234 1.725 5.046 1.00 46.50 186 ALA A CA 1
ATOM 1429 C C . ALA A 1 186 ? 13.699 2.189 5.076 1.00 46.50 186 ALA A C 1
ATOM 1431 O O . ALA A 1 186 ? 14.044 3.246 4.547 1.00 46.50 186 ALA A O 1
ATOM 1432 N N . ALA A 1 187 ? 14.568 1.429 5.740 1.00 43.62 187 ALA A N 1
ATOM 1433 C CA . ALA A 1 187 ? 16.000 1.667 5.657 1.00 43.62 187 ALA A CA 1
ATOM 1434 C C . ALA A 1 187 ? 16.482 1.139 4.300 1.00 43.62 187 ALA A C 1
ATOM 1436 O O . ALA A 1 187 ? 16.681 -0.064 4.130 1.00 43.62 187 ALA A O 1
ATOM 1437 N N . ILE A 1 188 ? 16.656 2.026 3.317 1.00 51.41 188 ILE A N 1
ATOM 1438 C CA . ILE A 1 188 ? 17.327 1.666 2.066 1.00 51.41 188 ILE A CA 1
ATOM 1439 C C . ILE A 1 188 ? 18.811 1.497 2.393 1.00 51.41 188 ILE A C 1
ATOM 1441 O O . ILE A 1 188 ? 19.558 2.471 2.453 1.00 51.41 188 ILE A O 1
ATOM 1445 N N . ASN A 1 189 ? 19.230 0.258 2.649 1.00 53.72 189 ASN A N 1
ATOM 1446 C CA . ASN A 1 189 ? 20.635 -0.111 2.746 1.00 53.72 189 ASN A CA 1
ATOM 1447 C C . ASN A 1 189 ? 21.094 -0.648 1.377 1.00 53.72 189 ASN A C 1
ATOM 1449 O O . ASN A 1 189 ? 20.713 -1.762 1.020 1.00 53.72 189 ASN A O 1
ATOM 1453 N N . PRO A 1 190 ? 21.911 0.096 0.607 1.00 52.12 190 PRO A N 1
ATOM 1454 C CA . PRO A 1 190 ? 22.366 -0.329 -0.720 1.00 52.12 190 PRO A CA 1
ATOM 1455 C C . PRO A 1 190 ? 23.188 -1.630 -0.716 1.00 52.12 190 PRO A C 1
ATOM 1457 O O . PRO A 1 190 ? 23.382 -2.229 -1.768 1.00 52.12 190 PRO A O 1
ATOM 1460 N N . GLY A 1 191 ? 23.691 -2.058 0.449 1.00 52.12 191 GLY A N 1
ATOM 1461 C CA . GLY A 1 191 ? 24.481 -3.282 0.604 1.00 52.12 191 GLY A CA 1
ATOM 1462 C C . GLY A 1 191 ? 23.680 -4.535 0.971 1.00 52.12 191 GLY A C 1
ATOM 1463 O O . GLY A 1 191 ? 24.275 -5.605 1.085 1.00 52.12 191 GLY A O 1
ATOM 1464 N N . GLU A 1 192 ? 22.364 -4.436 1.179 1.00 59.75 192 GLU A N 1
ATOM 1465 C CA . GLU A 1 192 ? 21.516 -5.574 1.553 1.00 59.75 192 GLU A CA 1
ATOM 1466 C C . GLU A 1 192 ? 20.410 -5.827 0.516 1.00 59.75 192 GLU A C 1
ATOM 1468 O O . GLU A 1 192 ? 19.907 -4.914 -0.139 1.00 59.75 192 GLU A O 1
ATOM 1473 N N . LEU A 1 193 ? 20.014 -7.095 0.362 1.00 64.69 193 LEU A N 1
ATOM 1474 C CA . LEU A 1 193 ? 18.831 -7.448 -0.424 1.00 64.69 193 LEU A CA 1
ATOM 1475 C C . LEU A 1 193 ? 17.594 -6.805 0.219 1.00 64.69 193 LEU A C 1
ATOM 1477 O O . LEU A 1 193 ? 17.337 -7.006 1.405 1.00 64.69 193 LEU A O 1
ATOM 1481 N N . GLY A 1 194 ? 16.835 -6.049 -0.571 1.00 75.88 194 GLY A N 1
ATOM 1482 C CA . GLY A 1 194 ? 15.684 -5.268 -0.126 1.00 75.88 194 GLY A CA 1
ATOM 1483 C C . GLY A 1 194 ? 14.531 -5.346 -1.122 1.00 75.88 194 GLY A C 1
ATOM 1484 O O . GLY A 1 194 ? 14.539 -6.173 -2.039 1.00 75.88 194 GLY A O 1
ATOM 1485 N N . PHE A 1 195 ? 13.527 -4.485 -0.950 1.00 82.62 195 PHE A N 1
ATOM 1486 C CA . PHE A 1 195 ? 12.322 -4.492 -1.779 1.00 82.62 195 PHE A CA 1
ATOM 1487 C C . PHE A 1 195 ? 12.646 -4.308 -3.268 1.00 82.62 195 PHE A C 1
ATOM 1489 O O . PHE A 1 195 ? 12.379 -5.203 -4.072 1.00 82.62 195 PHE A O 1
ATOM 1496 N N . SER A 1 196 ? 13.281 -3.189 -3.628 1.00 87.56 196 SER A N 1
ATOM 1497 C CA . SER A 1 196 ? 13.592 -2.863 -5.022 1.00 87.56 196 SER A CA 1
ATOM 1498 C C . SER A 1 196 ? 14.475 -3.899 -5.708 1.00 87.56 196 SER A C 1
ATOM 1500 O O . SER A 1 196 ? 14.128 -4.364 -6.791 1.00 87.56 196 SER A O 1
ATOM 1502 N N . SER A 1 197 ? 15.564 -4.344 -5.076 1.00 87.62 197 SER A N 1
ATOM 1503 C CA . SER A 1 197 ? 16.437 -5.366 -5.669 1.00 87.62 197 SER A CA 1
ATOM 1504 C C . SER A 1 197 ? 15.721 -6.709 -5.863 1.00 87.62 197 SER A C 1
ATOM 1506 O O . SER A 1 197 ? 15.929 -7.374 -6.880 1.00 87.62 197 SER A O 1
ATOM 1508 N N . THR A 1 198 ? 14.807 -7.079 -4.959 1.00 88.62 198 THR A N 1
ATOM 1509 C CA . THR A 1 198 ? 13.966 -8.281 -5.100 1.00 88.62 198 THR A CA 1
ATOM 1510 C C . THR A 1 198 ? 12.987 -8.159 -6.270 1.00 88.62 198 THR A C 1
ATOM 1512 O O . THR A 1 198 ? 12.877 -9.089 -7.074 1.00 88.62 198 THR A O 1
ATOM 1515 N N . VAL A 1 199 ? 12.304 -7.015 -6.392 1.00 91.12 199 VAL A N 1
ATOM 1516 C CA . VAL A 1 199 ? 11.369 -6.731 -7.494 1.00 91.12 199 VAL A CA 1
ATOM 1517 C C . VAL A 1 199 ? 12.095 -6.730 -8.833 1.00 91.12 199 VAL A C 1
ATOM 1519 O O . VAL A 1 199 ? 11.662 -7.419 -9.755 1.00 91.12 199 VAL A O 1
ATOM 1522 N N . ILE A 1 200 ? 13.215 -6.013 -8.935 1.00 93.38 200 ILE A N 1
ATOM 1523 C CA . ILE A 1 200 ? 14.009 -5.916 -10.165 1.00 93.38 200 ILE A CA 1
ATOM 1524 C C . ILE A 1 200 ? 14.497 -7.302 -10.579 1.00 93.38 200 ILE A C 1
ATOM 1526 O O . ILE A 1 200 ? 14.284 -7.709 -11.717 1.00 93.38 200 ILE A O 1
ATOM 1530 N N . CYS A 1 201 ? 15.052 -8.083 -9.647 1.00 91.88 201 CYS A N 1
ATOM 1531 C CA . CYS A 1 201 ? 15.475 -9.455 -9.922 1.00 91.88 201 CYS A CA 1
ATOM 1532 C C . CYS A 1 201 ? 14.326 -10.315 -10.480 1.00 91.88 201 CYS A C 1
ATOM 1534 O O . CYS A 1 201 ? 14.512 -11.061 -11.445 1.00 91.88 201 CYS A O 1
ATOM 1536 N N . ALA A 1 202 ? 13.125 -10.203 -9.906 1.00 92.56 202 ALA A N 1
ATOM 1537 C CA . ALA A 1 202 ? 11.965 -10.953 -10.372 1.00 92.56 202 ALA A CA 1
ATOM 1538 C C . ALA A 1 202 ? 11.492 -10.483 -11.759 1.00 92.56 202 ALA A C 1
ATOM 1540 O O . ALA A 1 202 ? 11.244 -11.310 -12.639 1.00 92.56 202 ALA A O 1
ATOM 1541 N N . LEU A 1 203 ? 11.373 -9.172 -11.979 1.00 94.00 203 LEU A N 1
ATOM 1542 C CA . LEU A 1 203 ? 10.910 -8.613 -13.250 1.00 94.00 203 LEU A CA 1
ATOM 1543 C C . LEU A 1 203 ? 11.892 -8.868 -14.390 1.00 94.00 203 LEU A C 1
ATOM 1545 O O . LEU A 1 203 ? 11.447 -9.121 -15.507 1.00 94.00 203 LEU A O 1
ATOM 1549 N N . SER A 1 204 ? 13.191 -8.883 -14.104 1.00 91.38 204 SER A N 1
ATOM 1550 C CA . SER A 1 204 ? 14.257 -9.019 -15.095 1.00 91.38 204 SER A CA 1
ATOM 1551 C C . SER A 1 204 ? 14.687 -10.458 -15.385 1.00 91.38 204 SER A C 1
ATOM 1553 O O . SER A 1 204 ? 15.422 -10.673 -16.344 1.00 91.38 204 SER A O 1
ATOM 1555 N N . ASN A 1 205 ? 14.184 -11.459 -14.653 1.00 91.69 205 ASN A N 1
ATOM 1556 C CA . ASN A 1 205 ? 14.543 -12.872 -14.841 1.00 91.69 205 ASN A CA 1
ATOM 1557 C C . ASN A 1 205 ? 14.361 -13.374 -16.301 1.00 91.69 205 ASN A C 1
ATOM 1559 O O . ASN A 1 205 ? 13.220 -13.593 -16.724 1.00 91.69 205 ASN A O 1
ATOM 1563 N N . PRO A 1 206 ? 15.447 -13.657 -17.052 1.00 88.88 206 PRO A N 1
ATOM 1564 C CA . PRO A 1 206 ? 15.379 -13.988 -18.478 1.00 88.88 206 PRO A CA 1
ATOM 1565 C C . PRO A 1 206 ? 14.654 -15.308 -18.777 1.00 88.88 206 PRO A C 1
ATOM 1567 O O . PRO A 1 206 ? 14.191 -15.501 -19.896 1.00 88.88 206 PRO A O 1
ATOM 1570 N N . ALA A 1 207 ? 14.513 -16.200 -17.792 1.00 89.62 207 ALA A N 1
ATOM 1571 C CA . ALA A 1 207 ? 13.803 -17.467 -17.954 1.00 89.62 207 ALA A CA 1
ATOM 1572 C C . ALA A 1 207 ? 12.268 -17.325 -17.906 1.00 89.62 207 ALA A C 1
ATOM 1574 O O . ALA A 1 207 ? 11.552 -18.287 -18.181 1.00 89.62 207 ALA A O 1
ATOM 1575 N N . ARG A 1 208 ? 11.736 -16.151 -17.536 1.00 90.62 208 ARG A N 1
ATOM 1576 C CA . ARG A 1 208 ? 10.288 -15.898 -17.449 1.00 90.62 208 ARG A CA 1
ATOM 1577 C C . ARG A 1 208 ? 9.761 -15.274 -18.750 1.00 90.62 208 ARG A C 1
ATOM 1579 O O . ARG A 1 208 ? 10.478 -14.550 -19.437 1.00 90.62 208 ARG A O 1
ATOM 1586 N N . ALA A 1 209 ? 8.481 -15.459 -19.064 1.00 91.75 209 ALA A N 1
ATOM 1587 C CA . ALA A 1 209 ? 7.813 -14.651 -20.088 1.00 91.75 209 ALA A CA 1
ATOM 1588 C C . ALA A 1 209 ? 7.739 -13.166 -19.671 1.00 91.75 209 ALA A C 1
ATOM 1590 O O . ALA A 1 209 ? 7.667 -12.856 -18.477 1.00 91.75 209 ALA A O 1
ATOM 1591 N N . PHE A 1 210 ? 7.775 -12.252 -20.645 1.00 92.25 210 PHE A N 1
ATOM 1592 C CA . PHE A 1 210 ? 7.606 -10.816 -20.413 1.00 92.25 210 PHE A CA 1
ATOM 1593 C C . PHE A 1 210 ? 6.497 -10.247 -21.318 1.00 92.25 210 PHE A C 1
ATOM 1595 O O . PHE A 1 210 ? 6.532 -10.510 -22.522 1.00 92.25 210 PHE A O 1
ATOM 1602 N N . PRO A 1 211 ? 5.539 -9.462 -20.786 1.00 93.69 211 PRO A N 1
ATOM 1603 C CA . PRO A 1 211 ? 5.346 -9.149 -19.369 1.00 93.69 211 PRO A CA 1
ATOM 1604 C C . PRO A 1 211 ? 4.970 -10.404 -18.560 1.00 93.69 211 PRO A C 1
ATOM 1606 O O . PRO A 1 211 ? 4.400 -11.347 -19.114 1.00 93.69 211 PRO A O 1
ATOM 1609 N N . PRO A 1 212 ? 5.333 -10.462 -17.270 1.00 92.56 212 PRO A N 1
ATOM 1610 C CA . PRO A 1 212 ? 5.062 -11.632 -16.448 1.00 92.56 212 PRO A CA 1
ATOM 1611 C C . PRO A 1 212 ? 3.559 -11.812 -16.210 1.00 92.56 212 PRO A C 1
ATOM 1613 O O . PRO A 1 212 ? 2.805 -10.841 -16.123 1.00 92.56 212 PRO A O 1
ATOM 1616 N N . ASP A 1 213 ? 3.133 -13.063 -16.040 1.00 89.31 213 ASP A N 1
ATOM 1617 C CA . ASP A 1 213 ? 1.830 -13.336 -15.444 1.00 89.31 213 ASP A CA 1
ATOM 1618 C C . ASP A 1 213 ? 1.846 -12.848 -13.976 1.00 89.31 213 ASP A C 1
ATOM 1620 O O . ASP A 1 213 ? 2.749 -13.243 -13.225 1.00 89.31 213 ASP A O 1
ATOM 1624 N N . PRO A 1 214 ? 0.911 -11.969 -13.562 1.00 87.75 214 PRO A N 1
ATOM 1625 C CA . PRO A 1 214 ? 0.913 -11.393 -12.226 1.00 87.75 214 PRO A CA 1
ATOM 1626 C C . PRO A 1 214 ? 0.779 -12.430 -11.115 1.00 87.75 214 PRO A C 1
ATOM 1628 O O . PRO A 1 214 ? 1.429 -12.279 -10.086 1.00 87.75 214 PRO A O 1
ATOM 1631 N N . VAL A 1 215 ? -0.020 -13.484 -11.305 1.00 84.50 215 VAL A N 1
ATOM 1632 C CA . VAL A 1 215 ? -0.297 -14.466 -10.243 1.00 84.50 215 VAL A CA 1
ATOM 1633 C C . VAL A 1 215 ? 0.984 -15.190 -9.799 1.00 84.50 215 VAL A C 1
ATOM 1635 O O . VAL A 1 215 ? 1.381 -15.026 -8.643 1.00 84.50 215 VAL A O 1
ATOM 1638 N N . PRO A 1 216 ? 1.715 -15.902 -10.682 1.00 86.25 216 PRO A N 1
ATOM 1639 C CA . PRO A 1 216 ? 2.947 -16.581 -10.287 1.00 86.25 216 PRO A CA 1
ATOM 1640 C C . PRO A 1 216 ? 4.068 -15.609 -9.892 1.00 86.25 216 PRO A C 1
ATOM 1642 O O . PRO A 1 216 ? 4.893 -15.942 -9.043 1.00 86.25 216 PRO A O 1
ATOM 1645 N N . LEU A 1 217 ? 4.110 -14.400 -10.472 1.00 88.44 217 LEU A N 1
ATOM 1646 C CA . LEU A 1 217 ? 5.061 -13.365 -10.057 1.00 88.44 217 LEU A CA 1
ATOM 1647 C C . LEU A 1 217 ? 4.849 -12.975 -8.591 1.00 88.44 217 LEU A C 1
ATOM 1649 O O . LEU A 1 217 ? 5.813 -12.902 -7.831 1.00 88.44 217 LEU A O 1
ATOM 1653 N N . PHE A 1 218 ? 3.607 -12.703 -8.199 1.00 85.56 218 PHE A N 1
ATOM 1654 C CA . PHE A 1 218 ? 3.292 -12.256 -6.847 1.00 85.56 218 PHE A CA 1
ATOM 1655 C C . PHE A 1 218 ? 3.410 -13.389 -5.830 1.00 85.56 218 PHE A C 1
ATOM 1657 O O . PHE A 1 218 ? 3.874 -13.144 -4.720 1.00 85.56 218 PHE A O 1
ATOM 1664 N N . ASP A 1 219 ? 3.092 -14.627 -6.208 1.00 80.81 219 ASP A N 1
ATOM 1665 C CA . ASP A 1 219 ? 3.348 -15.792 -5.360 1.00 80.81 219 ASP A CA 1
ATOM 1666 C C . ASP A 1 219 ? 4.836 -15.942 -5.023 1.00 80.81 219 ASP A C 1
ATOM 1668 O O . ASP A 1 219 ? 5.197 -16.118 -3.858 1.00 80.81 219 ASP A O 1
ATOM 1672 N N . GLU A 1 220 ? 5.708 -15.805 -6.023 1.00 86.00 220 GLU A N 1
ATOM 1673 C CA . GLU A 1 220 ? 7.156 -15.831 -5.820 1.00 86.00 220 GLU A CA 1
ATOM 1674 C C . GLU A 1 220 ? 7.634 -14.656 -4.957 1.00 86.00 220 GLU A C 1
ATOM 1676 O O . GLU A 1 220 ? 8.400 -14.849 -4.007 1.00 86.00 220 GLU A O 1
ATOM 1681 N N . LEU A 1 221 ? 7.194 -13.437 -5.283 1.00 83.62 221 LEU A N 1
ATOM 1682 C CA . LEU A 1 221 ? 7.580 -12.232 -4.552 1.00 83.62 221 LEU A CA 1
ATOM 1683 C C . LEU A 1 221 ? 7.144 -12.299 -3.090 1.00 83.62 221 LEU A C 1
ATOM 1685 O O . LEU A 1 221 ? 7.935 -11.961 -2.215 1.00 83.62 221 LEU A O 1
ATOM 1689 N N . ARG A 1 222 ? 5.946 -12.816 -2.807 1.00 80.56 222 ARG A N 1
ATOM 1690 C CA . ARG A 1 222 ? 5.464 -13.069 -1.445 1.00 80.56 222 ARG A CA 1
ATOM 1691 C C . ARG A 1 222 ? 6.452 -13.927 -0.659 1.00 80.56 222 ARG A C 1
ATOM 1693 O O . ARG A 1 222 ? 6.841 -13.542 0.440 1.00 80.56 222 ARG A O 1
ATOM 1700 N N . THR A 1 223 ? 6.895 -15.053 -1.217 1.00 79.19 223 THR A N 1
ATOM 1701 C CA . THR A 1 223 ? 7.872 -15.927 -0.550 1.00 79.19 223 THR A CA 1
ATOM 1702 C C . THR A 1 223 ? 9.207 -15.221 -0.337 1.00 79.19 223 THR A C 1
ATOM 1704 O O . THR A 1 223 ? 9.771 -15.306 0.751 1.00 79.19 223 THR A O 1
ATOM 1707 N N . ARG A 1 224 ? 9.701 -14.481 -1.335 1.00 81.88 224 ARG A N 1
ATOM 1708 C CA . ARG A 1 224 ? 10.972 -13.746 -1.228 1.00 81.88 224 ARG A CA 1
ATOM 1709 C C . ARG A 1 224 ? 10.906 -12.643 -0.172 1.00 81.88 224 ARG A C 1
ATOM 1711 O O . ARG A 1 224 ? 11.802 -12.549 0.661 1.00 81.88 224 ARG A O 1
ATOM 1718 N N . PHE A 1 225 ? 9.826 -11.869 -0.130 1.00 76.94 225 PHE A N 1
ATOM 1719 C CA . PHE A 1 225 ? 9.652 -10.790 0.842 1.00 76.94 225 PHE A CA 1
ATOM 1720 C C . PHE A 1 225 ? 9.551 -11.286 2.289 1.00 76.94 225 PHE A C 1
ATOM 1722 O O . PHE A 1 225 ? 10.048 -10.614 3.190 1.00 76.94 225 PHE A O 1
ATOM 1729 N N . LEU A 1 226 ? 9.002 -12.484 2.530 1.00 70.50 226 LEU A N 1
ATOM 1730 C CA . LEU A 1 226 ? 8.989 -13.098 3.868 1.00 70.50 226 LEU A CA 1
ATOM 1731 C C . LEU A 1 226 ? 10.397 -13.382 4.416 1.00 70.50 226 LEU A C 1
ATOM 1733 O O . L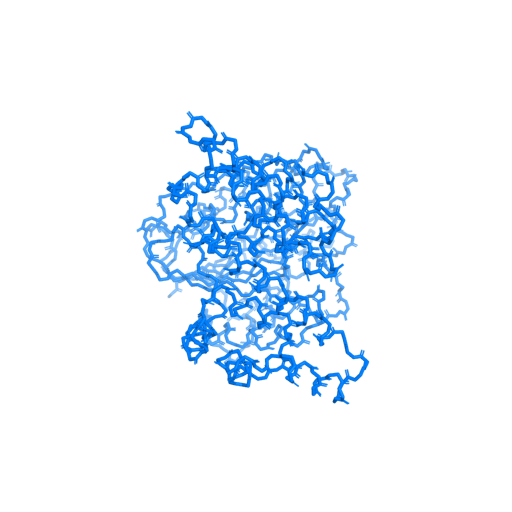EU A 1 226 ? 10.588 -13.406 5.634 1.00 70.50 226 LEU A O 1
ATOM 1737 N N . THR A 1 227 ? 11.375 -13.580 3.529 1.00 69.56 227 THR A N 1
ATOM 1738 C CA . THR A 1 227 ? 12.774 -13.845 3.896 1.00 69.56 227 THR A CA 1
ATOM 1739 C C . THR A 1 227 ? 13.602 -12.579 4.129 1.00 69.56 227 THR A C 1
ATOM 1741 O O . THR A 1 227 ? 14.717 -12.672 4.640 1.00 69.56 227 THR A O 1
ATOM 1744 N N . LEU A 1 228 ? 13.064 -11.397 3.806 1.00 67.31 228 LEU A N 1
ATOM 1745 C CA . LEU A 1 228 ? 13.742 -10.126 4.048 1.00 67.31 228 LEU A CA 1
ATOM 1746 C C . LEU A 1 228 ? 13.726 -9.757 5.544 1.00 67.31 228 LEU A C 1
ATOM 1748 O O . LEU A 1 228 ? 12.797 -10.095 6.293 1.00 67.31 228 LEU A O 1
ATOM 1752 N N . LYS A 1 229 ? 14.770 -9.045 5.994 1.00 59.25 229 LYS A N 1
ATOM 1753 C CA . LYS A 1 229 ? 14.867 -8.531 7.372 1.00 59.25 229 LYS A CA 1
ATOM 1754 C C . LYS A 1 229 ? 13.693 -7.584 7.660 1.00 59.25 229 LYS A C 1
ATOM 1756 O O . LYS A 1 229 ? 13.236 -6.868 6.773 1.00 59.25 229 LYS A O 1
ATOM 1761 N N . LEU A 1 230 ? 13.219 -7.567 8.910 1.00 48.25 230 LEU A N 1
ATOM 1762 C CA . LEU A 1 230 ? 11.974 -6.908 9.349 1.00 48.25 230 LEU A CA 1
ATOM 1763 C C . LEU A 1 230 ? 11.787 -5.456 8.854 1.00 48.25 230 LEU A C 1
ATOM 1765 O O . LEU A 1 230 ? 10.670 -5.116 8.501 1.00 48.25 230 LEU A O 1
ATOM 1769 N N . GLY A 1 231 ? 12.848 -4.649 8.715 1.00 43.34 231 GLY A N 1
ATOM 1770 C CA . GLY A 1 231 ? 12.774 -3.271 8.183 1.00 43.34 231 GLY A CA 1
ATOM 1771 C C . GLY A 1 231 ? 12.601 -3.135 6.657 1.00 43.34 231 GLY A C 1
ATOM 1772 O O . GLY A 1 231 ? 12.745 -2.038 6.126 1.00 43.34 231 GLY A O 1
ATOM 1773 N N . SER A 1 232 ? 12.354 -4.243 5.951 1.00 39.78 232 SER A N 1
ATOM 1774 C CA . SER A 1 232 ? 12.218 -4.324 4.484 1.00 39.78 232 SER A CA 1
ATOM 1775 C C . SER A 1 232 ? 11.109 -5.289 4.033 1.00 39.78 232 SER A C 1
ATOM 1777 O O . SER A 1 232 ? 11.070 -5.715 2.876 1.00 39.78 232 SER A O 1
ATOM 1779 N N . ARG A 1 233 ? 10.212 -5.681 4.950 1.00 45.72 233 ARG A N 1
ATOM 1780 C CA . ARG A 1 233 ? 9.119 -6.608 4.642 1.00 45.72 233 ARG A CA 1
ATOM 1781 C C . ARG A 1 233 ? 8.022 -5.888 3.865 1.00 45.72 233 ARG A C 1
ATOM 1783 O O . ARG A 1 233 ? 7.267 -5.103 4.420 1.00 45.72 233 ARG A O 1
ATOM 1790 N N . ALA A 1 234 ? 7.922 -6.210 2.579 1.00 47.97 234 ALA A N 1
ATOM 1791 C CA . ALA A 1 234 ? 6.834 -5.764 1.722 1.00 47.97 234 ALA A CA 1
ATOM 1792 C C . ALA A 1 234 ? 5.469 -6.211 2.258 1.00 47.97 234 ALA A C 1
ATOM 1794 O O . ALA A 1 234 ? 5.307 -7.362 2.679 1.00 47.97 234 ALA A O 1
ATOM 1795 N N . PHE A 1 235 ? 4.460 -5.355 2.118 1.00 50.78 235 PHE A N 1
ATOM 1796 C CA . PHE A 1 235 ? 3.071 -5.725 2.367 1.00 50.78 235 PHE A CA 1
ATOM 1797 C C . PHE A 1 235 ? 2.358 -5.945 1.023 1.00 50.78 235 PHE A C 1
ATOM 1799 O O . PHE A 1 235 ? 2.347 -5.035 0.185 1.00 50.78 235 PHE A O 1
ATOM 1806 N N . PRO A 1 236 ? 1.787 -7.142 0.773 1.00 42.78 236 PRO A N 1
ATOM 1807 C CA . PRO A 1 236 ? 0.994 -7.393 -0.426 1.00 42.78 236 PRO A CA 1
ATOM 1808 C C . PRO A 1 236 ? -0.319 -6.605 -0.397 1.00 42.78 236 PRO A C 1
ATOM 1810 O O . PRO A 1 236 ? -1.031 -6.616 0.607 1.00 42.78 236 PRO A O 1
ATOM 1813 N N . LEU A 1 237 ? -0.662 -5.975 -1.523 1.00 46.22 237 LEU A N 1
ATOM 1814 C CA . LEU A 1 237 ? -2.025 -5.556 -1.850 1.00 46.22 237 LEU A CA 1
ATOM 1815 C C . LEU A 1 237 ? -2.409 -6.127 -3.230 1.00 46.22 237 LEU A C 1
ATOM 1817 O O . LEU A 1 237 ? -2.192 -5.515 -4.273 1.00 46.22 237 LEU A O 1
ATOM 1821 N N . GLN A 1 238 ? -2.999 -7.321 -3.234 1.00 39.22 238 GLN A N 1
ATOM 1822 C CA . GLN A 1 238 ? -3.863 -7.818 -4.321 1.00 39.22 238 GLN A CA 1
ATOM 1823 C C . GLN A 1 238 ? -5.320 -7.701 -3.799 1.00 39.22 238 GLN A C 1
ATOM 1825 O O . GLN A 1 238 ? -5.510 -7.760 -2.588 1.00 39.22 238 GLN A O 1
ATOM 1830 N N . ARG A 1 239 ? -6.403 -7.425 -4.542 1.00 49.19 239 ARG A N 1
ATOM 1831 C CA . ARG A 1 239 ? -6.812 -7.640 -5.944 1.00 49.19 239 ARG A CA 1
ATOM 1832 C C . ARG A 1 239 ? -8.049 -6.741 -6.206 1.00 49.19 239 ARG A C 1
ATOM 1834 O O . ARG A 1 239 ? -8.859 -6.595 -5.298 1.00 49.19 239 ARG A O 1
ATOM 1841 N N . THR A 1 240 ? -8.258 -6.165 -7.398 1.00 38.12 240 THR A N 1
ATOM 1842 C CA . THR A 1 240 ? -9.562 -5.558 -7.780 1.00 38.12 240 THR A CA 1
ATOM 1843 C C . THR A 1 240 ? -10.337 -6.471 -8.725 1.00 38.12 240 THR A C 1
ATOM 1845 O O . THR A 1 240 ? -10.515 -6.188 -9.906 1.00 38.12 240 THR A O 1
ATOM 1848 N N . GLU A 1 241 ? -10.874 -7.568 -8.193 1.00 33.78 241 GLU A N 1
ATOM 1849 C CA . GLU A 1 241 ? -12.063 -8.140 -8.819 1.00 33.78 241 GLU A CA 1
ATOM 1850 C C . GLU A 1 241 ? -13.270 -7.290 -8.402 1.00 33.78 241 GLU A C 1
ATOM 1852 O O . GLU A 1 241 ? -13.747 -7.392 -7.281 1.00 33.78 241 GLU A O 1
ATOM 1857 N N . HIS A 1 242 ? -13.780 -6.500 -9.353 1.00 32.03 242 HIS A N 1
ATOM 1858 C CA . HIS A 1 242 ? -15.042 -5.745 -9.294 1.00 32.03 242 HIS A CA 1
ATOM 1859 C C . HIS A 1 242 ? -15.008 -4.440 -8.461 1.00 32.03 242 HIS A C 1
ATOM 1861 O O . HIS A 1 242 ? -14.334 -4.322 -7.448 1.00 32.03 242 HIS A O 1
ATOM 1867 N N . SER A 1 243 ? -15.697 -3.418 -8.996 1.00 33.19 243 SER A N 1
ATOM 1868 C CA . SER A 1 243 ? -15.891 -2.032 -8.516 1.00 33.19 243 SER A CA 1
ATOM 1869 C C . SER A 1 243 ? -15.146 -1.609 -7.234 1.00 33.19 243 SER A C 1
ATOM 1871 O O . SER A 1 243 ? -15.706 -1.591 -6.143 1.00 33.19 243 SER A O 1
ATOM 1873 N N . GLY A 1 244 ? -13.886 -1.200 -7.385 1.00 35.56 244 GLY A N 1
ATOM 1874 C CA . GLY A 1 244 ? -13.046 -0.720 -6.290 1.00 35.56 244 GLY A CA 1
ATOM 1875 C C . GLY A 1 244 ? -13.484 0.618 -5.695 1.00 35.56 244 GLY A C 1
ATOM 1876 O O . GLY A 1 244 ? -13.191 1.672 -6.259 1.00 35.56 244 GLY A O 1
ATOM 1877 N N . SER A 1 245 ? -14.101 0.537 -4.524 1.00 37.72 245 SER A N 1
ATOM 1878 C CA . SER A 1 245 ? -14.037 1.549 -3.463 1.00 37.72 245 SER A CA 1
ATOM 1879 C C . SER A 1 245 ? -13.387 1.004 -2.186 1.00 37.72 245 SER A C 1
ATOM 1881 O O . SER A 1 245 ? -13.095 1.772 -1.277 1.00 37.72 245 SER A O 1
ATOM 1883 N N . GLU A 1 246 ? -13.137 -0.306 -2.110 1.00 38.56 246 GLU A N 1
ATOM 1884 C CA . GLU A 1 246 ? -12.567 -0.955 -0.936 1.00 38.56 246 GLU A CA 1
ATOM 1885 C C . GLU A 1 246 ? -11.336 -1.766 -1.326 1.00 38.56 246 GLU A C 1
ATOM 1887 O O . GLU A 1 246 ? -11.376 -2.664 -2.166 1.00 38.56 246 GLU A O 1
ATOM 1892 N N . TRP A 1 247 ? -10.215 -1.426 -0.698 1.00 43.56 247 TRP A N 1
ATOM 1893 C CA . TRP A 1 247 ? -9.012 -2.233 -0.734 1.00 43.56 247 TRP A CA 1
ATOM 1894 C C . TRP A 1 247 ? -9.255 -3.509 0.061 1.00 43.56 247 TRP A C 1
ATOM 1896 O O . TRP A 1 247 ? -9.188 -3.502 1.293 1.00 43.56 247 TRP A O 1
ATOM 1906 N N . THR A 1 248 ? -9.500 -4.625 -0.618 1.00 38.06 248 THR A N 1
ATOM 1907 C CA . THR A 1 248 ? -9.432 -5.922 0.049 1.00 38.06 248 THR A CA 1
ATOM 1908 C C . THR A 1 248 ? -7.983 -6.154 0.458 1.00 38.06 248 THR A C 1
ATOM 1910 O O . THR A 1 248 ? -7.092 -6.256 -0.384 1.00 38.06 248 THR A O 1
ATOM 1913 N N . ARG A 1 249 ? -7.721 -6.219 1.764 1.00 37.66 249 ARG A N 1
ATOM 1914 C CA . ARG A 1 249 ? -6.455 -6.743 2.280 1.00 37.66 249 ARG A CA 1
ATOM 1915 C C . ARG A 1 249 ? -6.407 -8.240 1.943 1.00 37.66 249 ARG A C 1
ATOM 1917 O O . ARG A 1 249 ? -6.835 -9.044 2.766 1.00 37.66 249 ARG A O 1
ATOM 1924 N N . GLU A 1 250 ? -5.913 -8.646 0.768 1.00 34.72 250 GLU A N 1
ATOM 1925 C CA . GLU A 1 250 ? -5.588 -10.063 0.537 1.00 34.72 250 GLU A CA 1
ATOM 1926 C C . GLU A 1 250 ? -4.329 -10.437 1.321 1.00 34.72 250 GLU A C 1
ATOM 1928 O O . GLU A 1 250 ? -3.199 -10.471 0.839 1.00 34.72 250 GLU A O 1
ATOM 1933 N N . GLY A 1 251 ? -4.576 -10.759 2.581 1.00 31.19 251 GLY A N 1
ATOM 1934 C CA . GLY A 1 251 ? -3.771 -11.668 3.370 1.00 31.19 251 GLY A CA 1
ATOM 1935 C C . GLY A 1 251 ? -4.641 -12.803 3.878 1.00 31.19 251 GLY A C 1
ATOM 1936 O O . GLY A 1 251 ? -4.502 -13.150 5.040 1.00 31.19 251 GLY A O 1
ATOM 1937 N N . THR A 1 252 ? -5.597 -13.317 3.087 1.00 34.97 252 THR A N 1
ATOM 1938 C CA . THR A 1 252 ? -6.698 -14.094 3.662 1.00 34.97 252 THR A CA 1
ATOM 1939 C C . THR A 1 252 ? -7.278 -15.248 2.821 1.00 34.97 252 THR A C 1
ATOM 1941 O O . THR A 1 252 ? -8.483 -15.482 2.799 1.00 34.97 252 THR A O 1
ATOM 1944 N N . GLY A 1 253 ? -6.410 -16.162 2.376 1.00 37.72 253 GLY A N 1
ATOM 1945 C CA . GLY A 1 253 ? -6.711 -17.576 2.690 1.00 37.72 253 GLY A CA 1
ATOM 1946 C C . GLY A 1 253 ? -6.978 -17.751 4.204 1.00 37.72 253 GLY A C 1
ATOM 1947 O O . GLY A 1 253 ? -7.881 -18.466 4.620 1.00 37.72 253 GLY A O 1
ATOM 1948 N N . TYR A 1 254 ? -6.298 -16.926 5.007 1.00 45.09 254 TYR A N 1
ATOM 1949 C CA . TYR A 1 254 ? -6.525 -16.680 6.426 1.00 45.09 254 TYR A CA 1
ATOM 1950 C C . TYR A 1 254 ? -7.883 -16.065 6.837 1.00 45.09 254 TYR A C 1
ATOM 1952 O O . TYR A 1 254 ? -8.219 -16.274 7.982 1.00 45.09 254 TYR A O 1
ATOM 1960 N N . SER A 1 255 ? -8.695 -15.363 6.023 1.00 55.50 255 SER A N 1
ATOM 1961 C CA . SER A 1 255 ? -10.008 -14.811 6.496 1.00 55.50 255 SER A CA 1
ATOM 1962 C C . SER A 1 255 ? -11.002 -15.940 6.543 1.00 55.50 255 SER A C 1
ATOM 1964 O O . SER A 1 255 ? -11.674 -16.096 7.543 1.00 55.50 255 SER A O 1
ATOM 1966 N N . ARG A 1 256 ? -11.011 -16.809 5.522 1.00 61.50 256 ARG A N 1
ATOM 1967 C CA . ARG A 1 256 ? -11.814 -18.033 5.570 1.00 61.50 256 ARG A CA 1
ATOM 1968 C C . ARG A 1 256 ? -11.357 -18.963 6.682 1.00 61.50 256 ARG A C 1
ATOM 1970 O O . ARG A 1 256 ? -12.204 -19.551 7.340 1.00 61.50 256 ARG A O 1
ATOM 1977 N N . ASP A 1 257 ? -10.050 -19.097 6.915 1.00 73.81 257 ASP A N 1
ATOM 1978 C CA . ASP A 1 257 ? -9.565 -19.891 8.046 1.00 73.81 257 ASP A CA 1
ATOM 1979 C C . ASP A 1 257 ? -9.916 -19.232 9.389 1.00 73.81 257 ASP A C 1
ATOM 1981 O O . ASP A 1 257 ? -10.385 -19.925 10.282 1.00 73.81 257 ASP A O 1
ATOM 1985 N N . ILE A 1 258 ? -9.763 -17.914 9.545 1.00 79.44 258 ILE A N 1
ATOM 1986 C CA . ILE A 1 258 ? -10.145 -17.175 10.760 1.00 79.44 258 ILE A CA 1
ATOM 1987 C C . ILE A 1 258 ? -11.651 -17.284 10.981 1.00 79.44 258 ILE A C 1
ATOM 1989 O O . ILE A 1 258 ? -12.046 -17.677 12.064 1.00 79.44 258 ILE A O 1
ATOM 1993 N N . GLU A 1 259 ? -12.486 -17.027 9.977 1.00 80.62 259 GLU A N 1
ATOM 1994 C CA . GLU A 1 259 ? -13.941 -17.205 10.030 1.00 80.62 259 GLU A CA 1
ATOM 1995 C C . GLU A 1 259 ? -14.303 -18.644 10.405 1.00 80.62 259 GLU A C 1
ATOM 1997 O O . GLU A 1 259 ? -15.131 -18.867 11.284 1.00 80.62 259 GLU A O 1
ATOM 2002 N N . LYS A 1 260 ? -13.639 -19.637 9.801 1.00 88.31 260 LYS A N 1
ATOM 2003 C CA . LYS A 1 260 ? -13.831 -21.057 10.117 1.00 88.31 260 LYS A CA 1
ATOM 2004 C C . LYS A 1 260 ? -13.454 -21.380 11.561 1.00 88.31 260 LYS A C 1
ATOM 2006 O O . LYS A 1 260 ? -14.192 -22.105 12.222 1.00 88.31 260 LYS A O 1
ATOM 2011 N N . TYR A 1 261 ? -12.315 -20.898 12.053 1.00 88.62 261 TYR A N 1
ATOM 2012 C CA . TYR A 1 261 ? -11.835 -21.184 13.407 1.00 88.62 261 TYR A CA 1
ATOM 2013 C C . TYR A 1 261 ? -12.551 -20.355 14.477 1.00 88.62 261 TYR A C 1
ATOM 2015 O O . TYR A 1 261 ? -12.760 -20.876 15.568 1.00 88.62 261 TYR A O 1
ATOM 2023 N N . ALA A 1 262 ? -12.973 -19.131 14.165 1.00 87.50 262 ALA A N 1
ATOM 2024 C CA . ALA A 1 262 ? -13.840 -18.302 14.996 1.00 87.50 262 ALA A CA 1
ATOM 2025 C C . ALA A 1 262 ? -15.224 -18.950 15.118 1.00 87.50 262 ALA A C 1
ATOM 2027 O O . ALA A 1 262 ? -15.701 -19.196 16.220 1.00 87.50 262 ALA A O 1
ATOM 2028 N N . SER A 1 263 ? -15.803 -19.385 13.993 1.00 86.62 263 SER A N 1
ATOM 2029 C CA . SER A 1 263 ? -17.044 -20.166 13.982 1.00 86.62 263 SER A CA 1
ATOM 2030 C C . SER A 1 263 ? -16.899 -21.486 14.750 1.00 86.62 263 SER A C 1
ATOM 2032 O O . SER A 1 263 ? -17.774 -21.840 15.536 1.00 86.62 263 SER A O 1
ATOM 2034 N N . ALA A 1 264 ? -15.780 -22.205 14.600 1.00 89.12 264 ALA A N 1
ATOM 2035 C CA . ALA A 1 264 ? -15.516 -23.423 15.370 1.00 89.12 264 ALA A CA 1
ATOM 2036 C C . ALA A 1 264 ? -15.297 -23.157 16.870 1.00 89.12 264 ALA A C 1
ATOM 2038 O O . ALA A 1 264 ? -15.585 -24.041 17.682 1.00 89.12 264 ALA A O 1
ATOM 2039 N N . ALA A 1 265 ? -14.805 -21.967 17.218 1.00 88.75 265 ALA A N 1
ATOM 204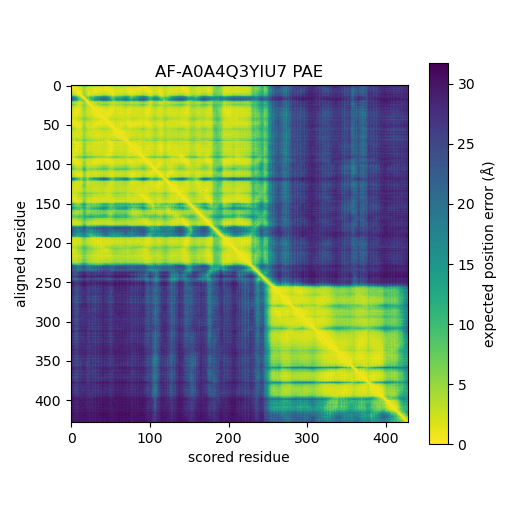0 C CA . ALA A 1 265 ? -14.625 -21.489 18.582 1.00 88.75 265 ALA A CA 1
ATOM 2041 C C . ALA A 1 265 ? -15.910 -20.920 19.204 1.00 88.75 265 ALA A C 1
ATOM 2043 O O . ALA A 1 265 ? -15.913 -20.658 20.402 1.00 88.75 265 ALA A O 1
ATOM 2044 N N . ASP A 1 266 ? -16.975 -20.767 18.409 1.00 88.19 266 ASP A N 1
ATOM 2045 C CA . ASP A 1 266 ? -18.212 -20.071 18.779 1.00 88.19 266 ASP A CA 1
ATOM 2046 C C . ASP A 1 266 ? -17.952 -18.638 19.277 1.00 88.19 266 ASP A C 1
ATOM 2048 O O . ASP A 1 266 ? -18.495 -18.194 20.286 1.00 88.19 266 ASP A O 1
ATOM 2052 N N . CYS A 1 267 ? -17.065 -17.917 18.584 1.00 87.12 267 CYS A N 1
ATOM 2053 C CA . CYS A 1 267 ? -16.732 -16.537 18.908 1.00 87.12 267 CYS A CA 1
ATOM 2054 C C . CYS A 1 267 ? -16.754 -15.630 17.676 1.00 87.12 267 CYS A C 1
ATOM 2056 O O . CYS A 1 267 ? -16.663 -16.073 16.528 1.00 87.12 267 CYS A O 1
ATOM 2058 N N . ASP A 1 268 ? -16.892 -14.332 17.933 1.00 86.88 268 ASP A N 1
ATOM 2059 C CA . ASP A 1 268 ? -16.870 -13.313 16.894 1.00 86.88 268 ASP A CA 1
ATOM 2060 C C . ASP A 1 268 ? -15.513 -13.275 16.166 1.00 86.88 268 ASP A C 1
ATOM 2062 O O . ASP A 1 268 ? -14.447 -13.427 16.772 1.00 86.88 268 ASP A O 1
ATOM 2066 N N . VAL A 1 269 ? -15.560 -13.056 14.849 1.00 84.69 269 VAL A N 1
ATOM 2067 C CA . VAL A 1 269 ? -14.387 -13.083 13.961 1.00 84.69 269 VAL A CA 1
ATOM 2068 C C . VAL A 1 269 ? -13.347 -12.046 14.383 1.00 84.69 269 VAL A C 1
ATOM 2070 O O . VAL A 1 269 ? -12.152 -12.350 14.404 1.00 84.69 269 VAL A O 1
ATOM 2073 N N . SER A 1 270 ? -13.790 -10.849 14.771 1.00 81.00 270 SER A N 1
ATOM 2074 C CA . SER A 1 270 ? -12.910 -9.750 15.173 1.00 81.00 270 SER A CA 1
ATOM 2075 C C . SER A 1 270 ? -12.237 -10.045 16.518 1.00 81.00 270 SER A C 1
ATOM 2077 O O . SER A 1 270 ? -11.043 -9.781 16.691 1.00 81.00 270 SER A O 1
ATOM 2079 N N . LEU A 1 271 ? -12.964 -10.663 17.459 1.00 85.56 271 LEU A N 1
ATOM 2080 C CA . LEU A 1 271 ? -12.407 -11.104 18.746 1.00 85.56 271 LEU A CA 1
ATOM 2081 C C . LEU A 1 271 ? -11.383 -12.236 18.555 1.00 85.56 271 LEU A C 1
ATOM 2083 O O . LEU A 1 271 ? -10.299 -12.208 19.145 1.00 85.56 271 LEU A O 1
ATOM 2087 N N . PHE A 1 272 ? -11.687 -13.213 17.695 1.00 89.06 272 PHE A N 1
ATOM 2088 C CA . PHE A 1 272 ? -10.772 -14.318 17.405 1.00 89.06 272 PHE A CA 1
ATOM 2089 C C . PHE A 1 272 ? -9.493 -13.841 16.713 1.00 89.06 272 PHE A C 1
ATOM 2091 O O . PHE A 1 272 ? -8.390 -14.263 17.080 1.00 89.06 272 PHE A O 1
ATOM 2098 N N . ASP A 1 273 ? -9.615 -12.940 15.733 1.00 86.31 273 ASP A N 1
ATOM 2099 C CA . ASP A 1 273 ? -8.452 -12.380 15.049 1.00 86.31 273 ASP A CA 1
ATOM 2100 C C . ASP A 1 273 ? -7.564 -11.588 16.017 1.00 86.31 273 ASP A C 1
ATOM 2102 O O . ASP A 1 273 ? -6.340 -11.702 15.948 1.00 86.31 273 ASP A O 1
ATOM 2106 N N . HIS A 1 274 ? -8.146 -10.876 16.990 1.00 84.81 274 HIS A N 1
ATOM 2107 C CA . HIS A 1 274 ? -7.373 -10.198 18.031 1.00 84.81 274 HIS A CA 1
ATOM 2108 C C . HIS A 1 274 ? -6.494 -11.172 18.834 1.00 84.81 274 HIS A C 1
ATOM 2110 O O . HIS A 1 274 ? -5.294 -10.932 18.984 1.00 84.81 274 HIS A O 1
ATOM 2116 N N . LEU A 1 275 ? -7.038 -12.309 19.287 1.00 86.75 275 LEU A N 1
ATOM 2117 C CA . LEU A 1 275 ? -6.250 -13.342 19.981 1.00 86.75 275 LEU A CA 1
ATOM 2118 C C . LEU A 1 275 ? -5.150 -13.914 19.094 1.00 86.75 275 LEU A C 1
ATOM 2120 O O . LEU A 1 275 ? -4.007 -14.070 19.526 1.00 86.75 275 LEU A O 1
ATOM 2124 N N . ARG A 1 276 ? -5.483 -14.209 17.836 1.00 88.12 276 ARG A N 1
ATOM 2125 C CA . ARG A 1 276 ? -4.528 -14.741 16.864 1.00 88.12 276 ARG A CA 1
ATOM 2126 C C . ARG A 1 276 ? -3.359 -13.785 16.645 1.00 88.12 276 ARG A C 1
ATOM 2128 O O . ARG A 1 276 ? -2.213 -14.233 16.613 1.00 88.12 276 ARG A O 1
ATOM 2135 N N . GLN A 1 277 ? -3.637 -12.492 16.481 1.00 80.62 277 GLN A N 1
ATOM 2136 C CA . GLN A 1 277 ? -2.607 -11.471 16.297 1.00 80.62 277 GLN A CA 1
ATOM 2137 C C . GLN A 1 277 ? -1.633 -11.457 17.482 1.00 80.62 277 GLN A C 1
ATOM 2139 O O . GLN A 1 277 ? -0.425 -11.432 17.264 1.00 80.62 277 GLN A O 1
ATOM 2144 N N . GLN A 1 278 ? -2.137 -11.567 18.716 1.00 81.88 278 GLN A N 1
ATOM 2145 C CA . GLN A 1 278 ? -1.307 -11.580 19.931 1.00 81.88 278 GLN A CA 1
ATOM 2146 C C . GLN A 1 278 ? -0.577 -12.912 20.157 1.00 81.88 278 GLN A C 1
ATOM 2148 O O . GLN A 1 278 ? 0.470 -12.949 20.800 1.00 81.88 278 GLN A O 1
ATOM 2153 N N . ALA A 1 279 ? -1.076 -14.003 19.572 1.00 76.44 279 ALA A N 1
ATOM 2154 C CA . ALA A 1 279 ? -0.398 -15.294 19.565 1.00 76.44 279 ALA A CA 1
ATOM 2155 C C . ALA A 1 279 ? 0.797 -15.361 18.588 1.00 76.44 279 ALA A C 1
ATOM 2157 O O . ALA A 1 279 ? 1.532 -16.345 18.633 1.00 76.44 279 ALA A O 1
ATOM 2158 N N . CYS A 1 280 ? 1.002 -14.365 17.708 1.00 74.12 280 CYS A N 1
ATOM 2159 C CA . CYS A 1 280 ? 2.185 -14.196 16.842 1.00 74.12 280 CYS A CA 1
ATOM 2160 C C . CYS A 1 280 ? 2.659 -15.462 16.083 1.00 74.12 280 CYS A C 1
ATOM 2162 O O . CYS A 1 280 ? 3.854 -15.638 15.856 1.00 74.12 280 CYS A O 1
ATOM 2164 N N . ASN A 1 281 ? 1.737 -16.341 15.667 1.00 74.19 281 ASN A N 1
ATOM 2165 C CA . ASN A 1 281 ? 1.996 -17.667 15.067 1.00 74.19 281 ASN A CA 1
ATOM 2166 C C . ASN A 1 281 ? 2.634 -18.727 15.992 1.00 74.19 281 ASN A C 1
ATOM 2168 O O . ASN A 1 281 ? 2.901 -19.838 15.538 1.00 74.19 281 ASN A O 1
ATOM 2172 N N . THR A 1 282 ? 2.833 -18.442 17.279 1.00 72.94 282 THR A N 1
ATOM 2173 C CA . THR A 1 282 ? 3.325 -19.416 18.272 1.00 72.94 282 THR A CA 1
ATOM 2174 C C . THR A 1 282 ? 2.285 -20.498 18.573 1.00 72.94 282 THR A C 1
ATOM 2176 O O . THR A 1 282 ? 2.624 -21.621 18.941 1.00 72.94 282 THR A O 1
ATOM 2179 N N . VAL A 1 283 ? 1.000 -20.181 18.388 1.00 81.94 283 VAL A N 1
ATOM 2180 C CA . VAL A 1 283 ? -0.114 -21.113 18.582 1.00 81.94 283 VAL A CA 1
ATOM 2181 C C . VAL A 1 283 ? -0.744 -21.461 17.240 1.00 81.94 283 VAL A C 1
ATOM 2183 O O . VAL A 1 283 ? -1.130 -20.584 16.470 1.00 81.94 283 VAL A O 1
ATOM 2186 N N . VAL A 1 284 ? -0.904 -22.758 16.975 1.00 87.75 284 VAL A N 1
ATOM 2187 C CA . VAL A 1 284 ? -1.637 -23.238 15.796 1.00 87.75 284 VAL A CA 1
ATOM 2188 C C . VAL A 1 284 ? -3.131 -22.926 15.952 1.00 87.75 284 VAL A C 1
ATOM 2190 O O . VAL A 1 284 ? -3.706 -23.217 17.000 1.00 87.75 284 VAL A O 1
ATOM 2193 N N . LEU A 1 285 ? -3.777 -22.401 14.902 1.00 87.12 285 LEU A N 1
ATOM 2194 C CA . LEU A 1 285 ? -5.164 -21.902 14.947 1.00 87.12 285 LEU A CA 1
ATOM 2195 C C . LEU A 1 285 ? -6.181 -22.901 15.516 1.00 87.12 285 LEU A C 1
ATOM 2197 O O . LEU A 1 285 ? -7.044 -22.499 16.289 1.00 87.12 285 LEU A O 1
ATOM 2201 N N . HIS A 1 286 ? -6.058 -24.197 15.202 1.00 89.06 286 HIS A N 1
ATOM 2202 C CA . HIS A 1 286 ? -6.968 -25.213 15.744 1.00 89.06 286 HIS A CA 1
ATOM 2203 C C . HIS A 1 286 ? -6.883 -25.326 17.275 1.00 89.06 286 HIS A C 1
ATOM 2205 O O . HIS A 1 286 ? -7.914 -25.470 17.921 1.00 89.06 286 HIS A O 1
ATOM 2211 N N . LYS A 1 287 ? -5.683 -25.202 17.865 1.00 92.38 287 LYS A N 1
ATOM 2212 C CA . LYS A 1 287 ? -5.493 -25.254 19.324 1.00 92.38 287 LYS A CA 1
ATOM 2213 C C . LYS A 1 287 ? -6.043 -24.010 20.003 1.00 92.38 287 LYS A C 1
ATOM 2215 O O . LYS A 1 287 ? -6.624 -24.113 21.076 1.00 92.38 287 LYS A O 1
ATOM 2220 N N . LEU A 1 288 ? -5.858 -22.843 19.380 1.00 92.06 288 LEU A N 1
ATOM 2221 C CA . LEU A 1 288 ? -6.441 -21.597 19.875 1.00 92.06 288 LEU A CA 1
ATOM 2222 C C . LEU A 1 288 ? -7.974 -21.665 19.823 1.00 92.06 288 LEU A C 1
ATOM 2224 O O . LEU A 1 288 ? -8.626 -21.351 20.809 1.00 92.06 288 LEU A O 1
ATOM 2228 N N . SER A 1 289 ? -8.535 -22.141 18.709 1.00 93.31 289 SER A N 1
ATOM 2229 C CA . SER A 1 289 ? -9.978 -22.340 18.533 1.00 93.31 289 SER A CA 1
ATOM 2230 C C . SER A 1 289 ? -10.565 -23.293 19.577 1.00 93.31 289 SER A C 1
ATOM 2232 O O . SER A 1 289 ? -11.537 -22.947 20.241 1.00 93.31 289 SER A O 1
ATOM 2234 N N . GLU A 1 290 ? -9.934 -24.449 19.801 1.00 93.06 290 GLU A N 1
ATOM 2235 C CA . GLU A 1 290 ? -10.345 -25.415 20.827 1.00 93.06 290 GLU A CA 1
ATOM 2236 C C . GLU A 1 290 ? -10.260 -24.827 22.246 1.00 93.06 290 GLU A C 1
ATOM 2238 O O . GLU A 1 290 ? -11.177 -25.002 23.051 1.00 93.06 290 GLU A O 1
ATOM 2243 N N . ALA A 1 291 ? -9.186 -24.088 22.548 1.00 94.19 291 ALA A N 1
ATOM 2244 C CA . ALA A 1 291 ? -9.014 -23.435 23.841 1.00 94.19 291 ALA A CA 1
ATOM 2245 C C . ALA A 1 291 ? -10.097 -22.376 24.096 1.00 94.19 291 ALA A C 1
ATOM 2247 O O . ALA A 1 291 ? -10.651 -22.344 25.192 1.00 94.19 291 ALA A O 1
ATOM 2248 N N . VAL A 1 292 ? -10.437 -21.557 23.096 1.00 93.25 292 VAL A N 1
ATOM 2249 C CA . VAL A 1 292 ? -11.520 -20.565 23.198 1.00 93.25 292 VAL A CA 1
ATOM 2250 C C . VAL A 1 292 ? -12.868 -21.263 23.380 1.00 93.25 292 VAL A C 1
ATOM 2252 O O . VAL A 1 292 ? -13.555 -20.996 24.364 1.00 93.25 292 VAL A O 1
ATOM 2255 N N . ARG A 1 293 ? -13.198 -22.238 22.520 1.00 92.44 293 ARG A N 1
ATOM 2256 C CA . ARG A 1 293 ? -14.472 -22.981 22.561 1.00 92.44 293 ARG A CA 1
ATOM 2257 C C . ARG A 1 293 ? -14.761 -23.605 23.924 1.00 92.44 293 ARG A C 1
ATOM 2259 O O . ARG A 1 293 ? -15.908 -23.698 24.352 1.00 92.44 293 ARG A O 1
ATOM 2266 N N . HIS A 1 294 ? -13.720 -24.115 24.577 1.00 92.56 294 HIS A N 1
ATOM 2267 C CA . HIS A 1 294 ? -13.843 -24.843 25.836 1.00 92.56 294 HIS A CA 1
ATOM 2268 C C . HIS A 1 294 ? -13.500 -24.004 27.070 1.00 92.56 294 HIS A C 1
ATOM 2270 O O . HIS A 1 294 ? -13.449 -24.566 28.164 1.00 92.56 294 HIS A O 1
ATOM 2276 N N . GLY A 1 295 ? -13.252 -22.697 26.918 1.00 90.81 295 GLY A N 1
ATOM 2277 C CA . GLY A 1 295 ? -12.880 -21.819 28.030 1.00 90.81 295 GLY A CA 1
ATOM 2278 C C . GLY A 1 295 ? -11.557 -22.209 28.700 1.00 90.81 295 GLY A C 1
ATOM 2279 O O . GLY A 1 295 ? -11.404 -22.042 29.904 1.00 90.81 295 GLY A O 1
ATOM 2280 N N . ARG A 1 296 ? -10.606 -22.768 27.940 1.00 94.56 296 ARG A N 1
ATOM 2281 C CA . ARG A 1 296 ? -9.289 -23.242 28.412 1.00 94.56 296 ARG A CA 1
ATOM 2282 C C . ARG A 1 296 ? -8.131 -22.386 27.898 1.00 94.56 296 ARG A C 1
ATOM 2284 O O . ARG A 1 296 ? -7.007 -22.870 27.756 1.00 94.56 296 ARG A O 1
ATOM 2291 N N . VAL A 1 297 ? -8.391 -21.117 27.586 1.00 92.25 297 VAL A N 1
ATOM 2292 C CA . VAL A 1 297 ? -7.356 -20.181 27.115 1.00 92.25 297 VAL A CA 1
ATOM 2293 C C . VAL A 1 297 ? -6.269 -19.991 28.179 1.00 92.25 297 VAL A C 1
ATOM 2295 O O . VAL A 1 297 ? -5.089 -20.015 27.837 1.00 92.25 297 VAL A O 1
ATOM 2298 N N . ASP A 1 298 ? -6.629 -19.937 29.464 1.00 92.88 298 ASP A N 1
ATOM 2299 C CA . ASP A 1 298 ? -5.656 -19.855 30.562 1.00 92.88 298 ASP A CA 1
ATOM 2300 C C . ASP A 1 298 ? -4.755 -21.100 30.653 1.00 92.88 298 ASP A C 1
ATOM 2302 O O . ASP A 1 298 ? -3.546 -20.975 30.853 1.00 92.88 298 ASP A O 1
ATOM 2306 N N . GLU A 1 299 ? -5.297 -22.307 30.433 1.00 95.06 299 GLU A N 1
ATOM 2307 C CA . GLU A 1 299 ? -4.492 -23.538 30.377 1.00 95.06 299 GLU A CA 1
ATOM 2308 C C . GLU A 1 299 ? -3.512 -23.514 29.198 1.00 95.06 299 GLU A C 1
ATOM 2310 O O . GLU A 1 299 ? -2.356 -23.924 29.328 1.00 95.06 299 GLU A O 1
ATOM 2315 N N . LEU A 1 300 ? -3.963 -23.028 28.037 1.00 94.25 300 LEU A N 1
ATOM 2316 C CA . LEU A 1 300 ? -3.116 -22.858 26.860 1.00 94.25 300 LEU A CA 1
ATOM 2317 C C . LEU A 1 300 ? -1.983 -21.860 27.142 1.00 94.25 300 LEU A C 1
ATOM 2319 O O . LEU A 1 300 ? -0.828 -22.153 26.838 1.00 94.25 300 LEU A O 1
ATOM 2323 N N . ILE A 1 301 ? -2.293 -20.714 27.754 1.00 92.25 301 ILE A N 1
ATOM 2324 C CA . ILE A 1 301 ? -1.303 -19.705 28.149 1.00 92.25 301 ILE A CA 1
ATOM 2325 C C . ILE A 1 301 ? -0.296 -20.295 29.140 1.00 92.25 301 ILE A C 1
ATOM 2327 O O . ILE A 1 301 ? 0.908 -20.095 28.975 1.00 92.25 301 ILE A O 1
ATOM 2331 N N . GLN A 1 302 ? -0.756 -21.055 30.135 1.00 93.75 302 GLN A N 1
ATOM 2332 C CA . GLN A 1 302 ? 0.117 -21.688 31.121 1.00 93.75 302 GLN A CA 1
ATOM 2333 C C . GLN A 1 302 ? 1.096 -22.672 30.465 1.00 93.75 302 GLN A C 1
ATOM 2335 O O . GLN A 1 302 ? 2.300 -22.593 30.707 1.00 93.75 302 GLN A O 1
ATOM 2340 N N . ARG A 1 303 ? 0.619 -23.515 29.540 1.00 93.50 303 ARG A N 1
ATOM 2341 C CA . ARG A 1 303 ? 1.487 -24.414 28.757 1.00 93.50 303 ARG A CA 1
ATOM 2342 C C . ARG A 1 303 ? 2.511 -23.655 27.913 1.00 93.50 303 ARG A C 1
ATOM 2344 O O . ARG A 1 303 ? 3.638 -24.122 27.752 1.00 93.50 303 ARG A O 1
ATOM 2351 N N . LEU A 1 304 ? 2.140 -22.494 27.367 1.00 89.50 304 LEU A N 1
ATOM 2352 C CA . LEU A 1 304 ? 3.066 -21.645 26.615 1.00 89.50 304 LEU A CA 1
ATOM 2353 C C . LEU A 1 304 ? 4.131 -21.021 27.522 1.00 89.50 304 LEU A C 1
ATOM 2355 O O . LEU A 1 304 ? 5.289 -20.983 27.118 1.00 89.50 304 LEU A O 1
ATOM 2359 N N . ARG A 1 305 ? 3.779 -20.589 28.742 1.00 91.75 305 ARG A N 1
ATOM 2360 C CA . ARG A 1 305 ? 4.761 -20.112 29.736 1.00 91.75 305 ARG A CA 1
ATOM 2361 C C . ARG A 1 305 ? 5.762 -21.205 30.104 1.00 91.75 305 ARG A C 1
ATOM 2363 O O . ARG A 1 305 ? 6.950 -20.929 30.199 1.00 91.75 305 ARG A O 1
ATOM 2370 N N . GLU A 1 306 ? 5.290 -22.438 30.272 1.00 92.19 306 GLU A N 1
ATOM 2371 C CA . GLU A 1 306 ? 6.141 -23.590 30.598 1.00 92.19 306 GLU A CA 1
ATOM 2372 C C . GLU A 1 306 ? 7.054 -23.991 29.432 1.00 92.19 306 GLU A C 1
ATOM 2374 O O . GLU A 1 306 ? 8.223 -24.307 29.639 1.00 92.19 306 GLU A O 1
ATOM 2379 N N . SER A 1 307 ? 6.539 -23.950 28.200 1.00 86.62 307 SER A N 1
ATOM 2380 C CA . SER A 1 307 ? 7.287 -24.358 27.001 1.00 86.62 307 SER A CA 1
ATOM 2381 C C . SER A 1 307 ? 8.239 -23.271 26.485 1.00 86.62 307 SER A C 1
ATOM 2383 O O . SER A 1 307 ? 9.233 -23.580 25.827 1.00 86.62 307 SER A O 1
ATOM 2385 N N . HIS A 1 308 ? 7.931 -21.999 26.753 1.00 82.56 308 HIS A N 1
ATOM 2386 C CA . HIS A 1 308 ? 8.635 -20.833 26.218 1.00 82.56 308 HIS A CA 1
ATOM 2387 C C . HIS A 1 308 ? 8.767 -19.708 27.269 1.00 82.56 308 HIS A C 1
ATOM 2389 O O . HIS A 1 308 ? 8.222 -18.618 27.067 1.00 82.56 308 HIS A O 1
ATOM 2395 N N . PRO A 1 309 ? 9.493 -19.933 28.381 1.00 78.75 309 PRO A N 1
ATOM 2396 C CA . PRO A 1 309 ? 9.532 -19.006 29.519 1.00 78.75 309 PRO A CA 1
ATOM 2397 C C . PRO A 1 309 ? 10.094 -17.618 29.178 1.00 78.75 309 PRO A C 1
ATOM 2399 O O . PRO A 1 309 ? 9.668 -16.626 29.766 1.00 78.75 309 PRO A O 1
ATOM 2402 N N . ASP A 1 310 ? 10.992 -17.529 28.193 1.00 76.75 310 ASP A N 1
ATOM 2403 C CA . ASP A 1 310 ? 11.633 -16.271 27.786 1.00 76.75 310 A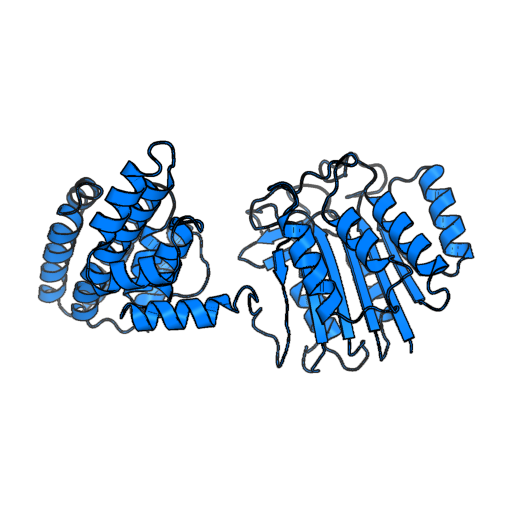SP A CA 1
ATOM 2404 C C . ASP A 1 310 ? 10.831 -15.480 26.735 1.00 76.75 310 ASP A C 1
ATOM 2406 O O . ASP A 1 310 ? 11.241 -14.397 26.315 1.00 76.75 310 ASP A O 1
ATOM 2410 N N . GLN A 1 311 ? 9.691 -16.000 26.266 1.00 77.56 311 GLN A N 1
ATOM 2411 C CA . GLN A 1 311 ? 8.878 -15.325 25.254 1.00 77.56 311 GLN A CA 1
ATOM 2412 C C . GLN A 1 311 ? 7.826 -14.410 25.887 1.00 77.56 311 GLN A C 1
ATOM 2414 O O . GLN A 1 311 ? 7.156 -14.760 26.853 1.00 77.56 311 GLN A O 1
ATOM 2419 N N . HIS A 1 312 ? 7.593 -13.247 25.273 1.00 77.50 312 HIS A N 1
ATOM 2420 C CA . HIS A 1 312 ? 6.534 -12.321 25.696 1.00 77.50 312 HIS A CA 1
ATOM 2421 C C . HIS A 1 312 ? 5.120 -12.757 25.270 1.00 77.50 312 HIS A C 1
ATOM 2423 O O . HIS A 1 312 ? 4.134 -12.234 25.789 1.00 77.50 312 HIS A O 1
ATOM 2429 N N . VAL A 1 313 ? 5.010 -13.723 24.351 1.00 78.00 313 VAL A N 1
ATOM 2430 C CA . VAL A 1 313 ? 3.742 -14.171 23.749 1.00 78.00 313 VAL A CA 1
ATOM 2431 C C . VAL A 1 313 ? 2.686 -14.604 24.779 1.00 78.00 313 VAL A C 1
ATOM 2433 O O . VAL A 1 313 ? 1.550 -14.154 24.650 1.00 78.00 313 VAL A O 1
ATOM 2436 N N . PRO A 1 314 ? 2.993 -15.390 25.834 1.00 82.12 314 PRO A N 1
ATOM 2437 C CA . PRO A 1 314 ? 1.984 -15.773 26.824 1.00 82.12 314 PRO A CA 1
ATOM 2438 C C . PRO A 1 314 ? 1.388 -14.572 27.572 1.00 82.12 314 PRO A C 1
ATOM 2440 O O . PRO A 1 314 ? 0.207 -14.577 27.910 1.00 82.12 314 PRO A O 1
ATOM 2443 N N . ASN A 1 315 ? 2.186 -13.527 27.816 1.00 79.88 315 ASN A N 1
ATOM 2444 C CA . ASN A 1 315 ? 1.720 -12.316 28.493 1.00 79.88 315 ASN A CA 1
ATOM 2445 C C . ASN A 1 315 ? 0.841 -11.462 27.572 1.00 79.88 315 ASN A C 1
ATOM 2447 O O . ASN A 1 315 ? -0.188 -10.961 28.017 1.00 79.88 315 ASN A O 1
ATOM 2451 N N . LEU A 1 316 ? 1.213 -11.343 26.293 1.00 80.94 316 LEU A N 1
ATOM 2452 C CA . LEU A 1 316 ? 0.400 -10.660 25.283 1.00 80.94 316 LEU A CA 1
ATOM 2453 C C . LEU A 1 316 ? -0.941 -11.370 25.071 1.00 80.94 316 LEU A C 1
ATOM 2455 O O . LEU A 1 316 ? -1.983 -10.722 25.054 1.00 80.94 316 LEU A O 1
ATOM 2459 N N . LEU A 1 317 ? -0.929 -12.702 24.977 1.00 83.62 317 LEU A N 1
ATOM 2460 C CA . LEU A 1 317 ? -2.143 -13.498 24.816 1.00 83.62 317 LEU A CA 1
ATOM 2461 C C . LEU A 1 317 ? -3.056 -13.413 26.050 1.00 83.62 317 LEU A C 1
ATOM 2463 O O . LEU A 1 317 ? -4.269 -13.306 25.894 1.00 83.62 317 LEU A O 1
ATOM 2467 N N . GLN A 1 318 ? -2.490 -13.395 27.263 1.00 87.81 318 GLN A N 1
ATOM 2468 C CA . GLN A 1 318 ? -3.261 -13.168 28.490 1.00 87.81 318 GLN A CA 1
ATOM 2469 C C . GLN A 1 318 ? -3.921 -11.787 28.505 1.00 87.81 318 GLN A C 1
ATOM 2471 O O . GLN A 1 318 ? -5.094 -11.672 28.845 1.00 87.81 318 GLN A O 1
ATOM 2476 N N . ASP A 1 319 ? -3.183 -10.734 28.150 1.00 83.00 319 ASP A N 1
ATOM 2477 C CA . ASP A 1 319 ? -3.724 -9.374 28.099 1.00 83.00 319 ASP A CA 1
ATOM 2478 C C . ASP A 1 319 ? -4.849 -9.260 27.056 1.00 83.00 319 ASP A C 1
ATOM 2480 O O . ASP A 1 319 ? -5.915 -8.716 27.344 1.00 83.00 319 ASP A O 1
ATOM 2484 N N . ALA A 1 320 ? -4.663 -9.865 25.882 1.00 85.38 320 ALA A N 1
ATOM 2485 C CA . ALA A 1 320 ? -5.680 -9.955 24.836 1.00 85.38 320 ALA A CA 1
ATOM 2486 C C . ALA A 1 320 ? -6.954 -10.664 25.319 1.00 85.38 320 ALA A C 1
ATOM 2488 O O . ALA A 1 320 ? -8.059 -10.152 25.137 1.00 85.38 320 ALA A O 1
ATOM 2489 N N . TRP A 1 321 ? -6.794 -11.820 25.973 1.00 91.69 321 TRP A N 1
ATOM 2490 C CA . TRP A 1 321 ? -7.902 -12.594 26.528 1.00 91.69 321 TRP A CA 1
ATOM 2491 C C . TRP A 1 321 ? -8.672 -11.795 27.582 1.00 91.69 321 TRP A C 1
ATOM 2493 O O . TRP A 1 321 ? -9.890 -11.653 27.488 1.00 91.69 321 TRP A O 1
ATOM 2503 N N . ASN A 1 322 ? -7.958 -11.153 28.510 1.00 86.75 322 ASN A N 1
ATOM 2504 C CA . ASN A 1 322 ? -8.563 -10.305 29.535 1.00 86.75 322 ASN A CA 1
ATOM 2505 C C . ASN A 1 322 ? -9.383 -9.154 28.924 1.00 86.75 322 ASN A C 1
ATOM 2507 O O . ASN A 1 322 ? -10.461 -8.825 29.422 1.00 86.75 322 ASN A O 1
ATOM 2511 N N . ARG A 1 323 ? -8.892 -8.527 27.847 1.00 87.31 323 ARG A N 1
ATOM 2512 C CA . ARG A 1 323 ? -9.608 -7.441 27.154 1.00 87.31 323 ARG A CA 1
ATOM 2513 C C . ARG A 1 323 ? -10.881 -7.933 26.474 1.00 87.31 323 ARG A C 1
ATOM 2515 O O . ARG A 1 323 ? -11.887 -7.229 26.530 1.00 87.31 323 ARG A O 1
ATOM 2522 N N . ILE A 1 324 ? -10.856 -9.124 25.877 1.00 89.50 324 ILE A N 1
ATOM 2523 C CA . ILE A 1 324 ? -12.036 -9.744 25.260 1.00 89.50 324 ILE A CA 1
ATOM 2524 C C . ILE A 1 324 ? -13.098 -10.047 26.314 1.00 89.50 324 ILE A C 1
ATOM 2526 O O . ILE A 1 324 ? -14.240 -9.622 26.155 1.00 89.50 324 ILE A O 1
ATOM 2530 N N . GLU A 1 325 ? -12.724 -10.664 27.437 1.00 88.12 325 GLU A N 1
ATOM 2531 C CA . GLU A 1 325 ? -13.677 -10.928 28.520 1.00 88.12 325 GLU A CA 1
ATOM 2532 C C . GLU A 1 325 ? -14.331 -9.640 29.043 1.00 88.12 325 GLU A C 1
ATOM 2534 O O . GLU A 1 325 ? -15.527 -9.601 29.346 1.00 88.12 325 GLU A O 1
ATOM 2539 N N . VAL A 1 326 ? -13.548 -8.562 29.166 1.00 85.75 326 VAL A N 1
ATOM 2540 C CA . VAL A 1 326 ? -14.070 -7.248 29.556 1.00 85.75 326 VAL A CA 1
ATOM 2541 C C . VAL A 1 326 ? -15.032 -6.717 28.490 1.00 85.75 326 VAL A C 1
ATOM 2543 O O . VAL A 1 326 ? -16.123 -6.272 28.846 1.00 85.75 326 VAL A O 1
ATOM 2546 N N . ALA A 1 327 ? -14.676 -6.791 27.207 1.00 89.12 327 ALA A N 1
ATOM 2547 C CA . ALA A 1 327 ? -15.519 -6.332 26.107 1.00 89.12 327 ALA A CA 1
ATOM 2548 C C . ALA A 1 327 ? -16.869 -7.074 26.048 1.00 89.12 327 ALA A C 1
ATOM 2550 O O . ALA A 1 327 ? -17.910 -6.426 25.959 1.00 89.12 327 ALA A O 1
ATOM 2551 N N . GLU A 1 328 ? -16.883 -8.400 26.199 1.00 86.44 328 GLU A N 1
ATOM 2552 C CA . GLU A 1 328 ? -18.111 -9.213 26.207 1.00 86.44 328 GLU A CA 1
ATOM 2553 C C . GLU A 1 328 ? -18.997 -8.959 27.438 1.00 86.44 328 GLU A C 1
ATOM 2555 O O . GLU A 1 328 ? -20.233 -8.991 27.372 1.00 86.44 328 GLU A O 1
ATOM 2560 N N . ARG A 1 329 ? -18.391 -8.712 28.609 1.00 85.38 329 ARG A N 1
ATOM 2561 C CA . ARG A 1 329 ? -19.144 -8.289 29.804 1.00 85.38 329 ARG A CA 1
ATOM 2562 C C . ARG A 1 329 ? -19.783 -6.917 29.584 1.00 85.38 329 ARG A C 1
ATOM 2564 O O . ARG A 1 329 ? -20.961 -6.727 29.902 1.00 85.38 329 ARG A O 1
ATOM 2571 N N . LEU A 1 330 ? -19.033 -5.981 29.004 1.00 85.88 330 LEU A N 1
ATOM 2572 C CA . LEU A 1 330 ? -19.516 -4.634 28.709 1.00 85.88 330 LEU A CA 1
ATOM 2573 C C . LEU A 1 330 ? -20.577 -4.621 27.618 1.00 85.88 330 LEU A C 1
ATOM 2575 O O . LEU A 1 330 ? -21.526 -3.856 27.740 1.00 85.88 330 LEU A O 1
ATOM 2579 N N . GLU A 1 331 ? -20.493 -5.479 26.605 1.00 87.69 331 GLU A N 1
ATOM 2580 C CA . GLU A 1 331 ? -21.542 -5.623 25.595 1.00 87.69 331 GLU A CA 1
ATOM 2581 C C . GLU A 1 331 ? -22.885 -5.968 26.247 1.00 87.69 331 GLU A C 1
ATOM 2583 O O . GLU A 1 331 ? -23.881 -5.275 26.035 1.00 87.69 331 GLU A O 1
ATOM 2588 N N . ARG A 1 332 ? -22.911 -6.965 27.139 1.00 85.00 332 ARG A N 1
ATOM 2589 C CA . ARG A 1 332 ? -24.123 -7.337 27.890 1.00 85.00 332 ARG A CA 1
ATOM 2590 C C . ARG A 1 332 ? -24.673 -6.187 28.740 1.00 85.00 332 ARG A C 1
ATOM 2592 O O . ARG A 1 332 ? -25.882 -6.105 28.977 1.00 85.00 332 ARG A O 1
ATOM 2599 N N . ALA A 1 333 ? -23.813 -5.307 29.244 1.00 80.69 333 ALA A N 1
ATOM 2600 C CA . ALA A 1 333 ? -24.221 -4.100 29.960 1.00 80.69 333 ALA A CA 1
ATOM 2601 C C . ALA A 1 333 ? -24.742 -3.015 28.996 1.00 80.69 333 ALA A C 1
ATOM 2603 O O . ALA A 1 333 ? -25.816 -2.453 29.210 1.00 80.69 333 ALA A O 1
ATOM 2604 N N . GLY A 1 334 ? -24.038 -2.777 27.893 1.00 81.88 334 GLY A N 1
ATOM 2605 C CA . GLY A 1 334 ? -24.375 -1.781 26.885 1.00 81.88 334 GLY A CA 1
ATOM 2606 C C . GLY A 1 334 ? -25.638 -2.117 26.090 1.00 81.88 334 GLY A C 1
ATOM 2607 O O . GLY A 1 334 ? -26.404 -1.219 25.761 1.00 81.88 334 GLY A O 1
ATOM 2608 N N . LEU A 1 335 ? -25.969 -3.390 25.872 1.00 83.00 335 LEU A N 1
ATOM 2609 C CA . LEU A 1 335 ? -27.251 -3.778 25.268 1.00 83.00 335 LEU A CA 1
ATOM 2610 C C . LEU A 1 335 ? -28.450 -3.410 26.164 1.00 83.00 335 LEU A C 1
ATOM 2612 O O . LEU A 1 335 ? -29.510 -3.018 25.669 1.00 83.00 335 LEU A O 1
ATOM 2616 N N . ARG A 1 336 ? -28.285 -3.430 27.496 1.00 81.12 336 ARG A N 1
ATOM 2617 C CA . ARG A 1 336 ? -29.333 -3.012 28.451 1.00 81.12 336 ARG A CA 1
ATOM 2618 C C . ARG A 1 336 ? -29.618 -1.508 28.409 1.00 81.12 336 ARG A C 1
ATOM 2620 O O . ARG A 1 336 ? -30.702 -1.084 28.815 1.00 81.12 336 ARG A O 1
ATOM 2627 N N . MET A 1 337 ? -28.702 -0.712 27.856 1.00 76.44 337 MET A N 1
ATOM 2628 C CA . MET A 1 337 ? -28.878 0.729 27.658 1.00 76.44 337 MET A CA 1
ATOM 2629 C C . MET A 1 337 ? -29.949 1.073 26.622 1.00 76.44 337 MET A C 1
ATOM 2631 O O . MET A 1 337 ? -30.476 2.185 26.645 1.00 76.44 337 MET A O 1
ATOM 2635 N N . ARG A 1 338 ? -30.288 0.130 25.729 1.00 82.12 338 ARG A N 1
ATOM 2636 C CA . ARG A 1 338 ? -31.230 0.330 24.614 1.00 82.12 338 ARG A CA 1
ATOM 2637 C C . ARG A 1 338 ? -30.890 1.531 23.722 1.00 82.12 338 ARG A C 1
ATOM 2639 O O . ARG A 1 338 ? -31.780 2.126 23.117 1.00 82.12 338 ARG A O 1
ATOM 2646 N N . LEU A 1 339 ? -29.612 1.893 23.645 1.00 79.00 339 LEU A N 1
ATOM 2647 C CA . LEU A 1 339 ? -29.123 2.792 22.609 1.00 79.00 339 LEU A CA 1
ATOM 2648 C C . LEU A 1 339 ? -29.151 2.049 21.273 1.00 79.00 339 LEU A C 1
ATOM 2650 O O . LEU A 1 339 ? -28.847 0.857 21.213 1.00 79.00 339 LEU A O 1
ATOM 2654 N N . THR A 1 340 ? -29.527 2.748 20.204 1.00 85.00 340 THR A N 1
ATOM 2655 C CA . THR A 1 340 ? -29.407 2.193 18.855 1.00 85.00 340 THR A CA 1
ATOM 2656 C C . THR A 1 340 ? -27.935 2.001 18.509 1.00 85.00 340 THR A C 1
ATOM 2658 O O . THR A 1 340 ? -27.067 2.710 19.022 1.00 85.00 340 THR A O 1
ATOM 2661 N N . TRP A 1 341 ? -27.644 1.081 17.592 1.00 87.38 341 TRP A N 1
ATOM 2662 C CA . TRP A 1 341 ? -26.284 0.901 17.084 1.00 87.38 341 TRP A CA 1
ATOM 2663 C C . TRP A 1 341 ? -25.699 2.201 16.507 1.00 87.38 341 TRP A C 1
ATOM 2665 O O . TRP A 1 341 ? -24.577 2.575 16.828 1.00 87.38 341 TRP A O 1
ATOM 2675 N N . SER A 1 342 ? -26.507 2.966 15.766 1.00 77.00 342 SER A N 1
ATOM 2676 C CA . SER A 1 342 ? -26.124 4.291 15.260 1.00 77.00 342 SER A CA 1
ATOM 2677 C C . SER A 1 342 ? -25.757 5.283 16.367 1.00 77.00 342 SER A C 1
ATOM 2679 O O . SER A 1 342 ? -24.844 6.085 16.195 1.00 77.00 342 SER A O 1
ATOM 2681 N N . ALA A 1 343 ? -26.429 5.230 17.522 1.00 79.56 343 ALA A N 1
ATOM 2682 C CA . ALA A 1 343 ? -26.085 6.080 18.654 1.00 79.56 343 ALA A CA 1
ATOM 2683 C C . ALA A 1 343 ? -24.745 5.666 19.273 1.00 79.56 343 ALA A C 1
ATOM 2685 O O . ALA A 1 343 ? -23.951 6.536 19.613 1.00 79.56 343 ALA A O 1
ATOM 2686 N N . TRP A 1 344 ? -24.474 4.364 19.384 1.00 86.81 344 TRP A N 1
ATOM 2687 C CA . TRP A 1 344 ? -23.173 3.864 19.831 1.00 86.81 344 TRP A CA 1
ATOM 2688 C C . TRP A 1 344 ? -22.040 4.274 18.892 1.00 86.81 344 TRP A C 1
ATOM 2690 O O . TRP A 1 344 ? -21.021 4.764 19.370 1.00 86.81 344 TRP A O 1
ATOM 2700 N N . LEU A 1 345 ? -22.234 4.138 17.577 1.00 84.56 345 LEU A N 1
ATOM 2701 C CA . LEU A 1 345 ? -21.246 4.549 16.578 1.00 84.56 345 LEU A CA 1
ATOM 2702 C C . LEU A 1 345 ? -20.917 6.041 16.674 1.00 84.56 345 LEU A C 1
ATOM 2704 O O . LEU A 1 345 ? -19.746 6.388 16.749 1.00 84.56 345 LEU A O 1
ATOM 2708 N N . LEU A 1 346 ? -21.922 6.915 16.789 1.00 79.88 346 LEU A N 1
ATOM 2709 C CA . LEU A 1 346 ? -21.693 8.358 16.953 1.00 79.88 346 LEU A CA 1
ATOM 2710 C C . LEU A 1 346 ? -20.891 8.690 18.221 1.00 79.88 346 LEU A C 1
ATOM 2712 O O . LEU A 1 346 ? -20.028 9.566 18.210 1.00 79.88 346 LEU A O 1
ATOM 2716 N N . LEU A 1 347 ? -21.173 8.002 19.331 1.00 83.88 347 LEU A N 1
ATOM 2717 C CA . LEU A 1 347 ? -20.430 8.187 20.581 1.00 83.88 347 LEU A CA 1
ATOM 2718 C C . LEU A 1 347 ? -18.990 7.676 20.454 1.00 83.88 347 LEU A C 1
ATOM 2720 O O . LEU A 1 347 ? -18.068 8.297 20.978 1.00 83.88 347 LEU A O 1
ATOM 2724 N N . TYR A 1 348 ? -18.794 6.567 19.744 1.00 88.19 348 TYR A N 1
ATOM 2725 C CA . TYR A 1 348 ? -17.476 6.026 19.441 1.00 88.19 348 TYR A CA 1
ATOM 2726 C C . TYR A 1 348 ? -16.660 6.973 18.558 1.00 88.19 348 TYR A C 1
ATOM 2728 O O . TYR A 1 348 ? -15.544 7.314 18.934 1.00 88.19 348 TYR A O 1
ATOM 2736 N N . GLU A 1 349 ? -17.223 7.466 17.453 1.00 81.56 349 GLU A N 1
ATOM 2737 C CA . GLU A 1 349 ? -16.590 8.457 16.570 1.00 81.56 349 GLU A CA 1
ATOM 2738 C C . GLU A 1 349 ? -16.194 9.722 17.341 1.00 81.56 349 GLU A C 1
ATOM 2740 O O . GLU A 1 349 ? -15.092 10.249 17.177 1.00 81.56 349 GLU A O 1
ATOM 2745 N N . GLN A 1 350 ? -17.059 10.175 18.254 1.00 77.75 350 GLN A N 1
ATOM 2746 C CA . GLN A 1 350 ? -16.754 11.290 19.140 1.00 77.75 350 GLN A CA 1
ATOM 2747 C C . GLN A 1 350 ? -15.539 10.991 20.031 1.00 77.75 350 GLN A C 1
ATOM 2749 O O . GLN A 1 350 ? -14.662 11.842 20.168 1.00 77.75 350 GLN A O 1
ATOM 2754 N N . ILE A 1 351 ? -15.456 9.801 20.627 1.00 85.38 351 ILE A N 1
ATOM 2755 C CA . ILE A 1 351 ? -14.313 9.403 21.461 1.00 85.38 351 ILE A CA 1
ATOM 2756 C C . ILE A 1 351 ? -13.039 9.244 20.634 1.00 85.38 351 ILE A C 1
ATOM 2758 O O . ILE A 1 351 ? -11.987 9.719 21.056 1.00 85.38 351 ILE A O 1
ATOM 2762 N N . VAL A 1 352 ? -13.127 8.654 19.441 1.00 80.25 352 VAL A N 1
ATOM 2763 C CA . VAL A 1 352 ? -12.007 8.564 18.495 1.00 80.25 352 VAL A CA 1
ATOM 2764 C C . VAL A 1 352 ? -11.455 9.957 18.197 1.00 80.25 352 VAL A C 1
ATOM 2766 O O . VAL A 1 352 ? -10.242 10.154 18.269 1.00 80.25 352 VAL A O 1
ATOM 2769 N N . ALA A 1 353 ? -12.329 10.935 17.946 1.00 69.81 353 ALA A N 1
ATOM 2770 C CA . ALA A 1 353 ? -11.934 12.314 17.683 1.00 69.81 353 ALA A CA 1
ATOM 2771 C C . ALA A 1 353 ? -11.333 13.018 18.916 1.00 69.81 353 ALA A C 1
ATOM 2773 O O . ALA A 1 353 ? -10.284 13.654 18.801 1.00 69.81 353 ALA A O 1
ATOM 2774 N N . ILE A 1 354 ? -11.969 12.903 20.090 1.00 72.50 354 ILE A N 1
ATOM 2775 C CA . ILE A 1 354 ? -11.516 13.556 21.333 1.00 72.50 354 ILE A CA 1
ATOM 2776 C C . ILE A 1 354 ? -10.158 13.002 21.769 1.00 72.50 354 ILE A C 1
ATOM 2778 O O . ILE A 1 354 ? -9.229 13.765 22.038 1.00 72.50 354 ILE A O 1
ATOM 2782 N N . ASP A 1 355 ? -10.031 11.677 21.807 1.00 75.19 355 ASP A N 1
ATOM 2783 C CA . ASP A 1 355 ? -8.867 11.000 22.379 1.00 75.19 355 ASP A CA 1
ATOM 2784 C C . ASP A 1 355 ? -7.793 10.669 21.339 1.00 75.19 355 ASP A C 1
ATOM 2786 O O . ASP A 1 355 ? -6.728 10.141 21.683 1.00 75.19 355 ASP A O 1
ATOM 2790 N N . ARG A 1 356 ? -8.058 11.015 20.070 1.00 77.56 356 ARG A N 1
ATOM 2791 C CA . ARG A 1 356 ? -7.204 10.732 18.910 1.00 77.56 356 ARG A CA 1
ATOM 2792 C C . ARG A 1 356 ? -6.820 9.256 18.875 1.00 77.56 356 ARG A C 1
ATOM 2794 O O . ARG A 1 356 ? -5.636 8.910 18.829 1.00 77.56 356 ARG A O 1
ATOM 2801 N N . LEU A 1 357 ? -7.830 8.395 18.993 1.00 78.06 357 LEU A N 1
ATOM 2802 C CA . LEU A 1 357 ? -7.620 6.953 18.970 1.00 78.06 357 LEU A CA 1
ATOM 2803 C C . LEU A 1 357 ? -7.129 6.526 17.589 1.00 78.06 357 LEU A C 1
ATOM 2805 O O . LEU A 1 357 ? -7.504 7.116 16.577 1.00 78.06 357 LEU A O 1
ATOM 2809 N N . GLN A 1 358 ? -6.285 5.496 17.549 1.00 73.50 358 GLN A N 1
ATOM 2810 C CA . GLN A 1 358 ? -5.902 4.883 16.286 1.00 73.50 358 GLN A CA 1
ATOM 2811 C C . GLN A 1 358 ? -7.137 4.201 15.707 1.00 73.50 358 GLN A C 1
ATOM 2813 O O . GLN A 1 358 ? -7.596 3.189 16.249 1.00 73.50 358 GLN A O 1
ATOM 2818 N N . ASP A 1 359 ? -7.689 4.785 14.645 1.00 64.06 359 ASP A N 1
ATOM 2819 C CA . ASP A 1 359 ? -8.870 4.249 13.989 1.00 64.06 359 ASP A CA 1
ATOM 2820 C C . ASP A 1 359 ? -8.499 3.407 12.764 1.00 64.06 359 ASP A C 1
ATOM 2822 O O . ASP A 1 359 ? -7.736 3.807 11.879 1.00 64.06 359 ASP A O 1
ATOM 2826 N N . GLY A 1 360 ? -9.018 2.185 12.775 1.00 66.44 360 GLY A N 1
ATOM 2827 C CA . GLY A 1 360 ? -8.896 1.205 11.708 1.00 66.44 360 GLY A CA 1
ATOM 2828 C C . GLY A 1 360 ? -10.225 1.051 10.978 1.00 66.44 360 GLY A C 1
ATOM 2829 O O . GLY A 1 360 ? -10.826 2.023 10.539 1.00 66.44 360 GLY A O 1
ATOM 2830 N N . THR A 1 361 ? -10.686 -0.189 10.850 1.00 67.25 361 THR A N 1
ATOM 2831 C CA . THR A 1 361 ? -12.006 -0.531 10.306 1.00 67.25 361 THR A CA 1
ATOM 2832 C C . THR A 1 361 ? -13.115 -0.160 11.284 1.00 67.25 361 THR A C 1
ATOM 2834 O O . THR A 1 361 ? -12.929 -0.302 12.493 1.00 67.25 361 THR A O 1
ATOM 2837 N N . ALA A 1 362 ? -14.272 0.291 10.797 1.00 72.81 362 ALA A N 1
ATOM 2838 C CA . ALA A 1 362 ? -15.421 0.551 11.664 1.00 72.81 362 ALA A CA 1
ATOM 2839 C C . ALA A 1 362 ? -15.776 -0.715 12.475 1.00 72.81 362 ALA A C 1
ATOM 2841 O O . ALA A 1 362 ? -15.704 -1.816 11.921 1.00 72.81 362 ALA A O 1
ATOM 2842 N N . PRO A 1 363 ? -16.111 -0.592 13.775 1.00 83.88 363 PRO A N 1
ATOM 2843 C CA . PRO A 1 363 ? -16.611 -1.736 14.521 1.00 83.88 363 PRO A CA 1
ATOM 2844 C C . PRO A 1 363 ? -17.924 -2.215 13.890 1.00 83.88 363 PRO A C 1
ATOM 2846 O O . PRO A 1 363 ? -18.709 -1.420 13.379 1.00 83.88 363 PRO A O 1
ATOM 2849 N N . ASP A 1 364 ? -18.148 -3.518 13.931 1.00 80.19 364 ASP A N 1
ATOM 2850 C CA . ASP A 1 364 ? -19.309 -4.236 13.391 1.00 80.19 364 ASP A CA 1
ATOM 2851 C C . ASP A 1 364 ? -20.348 -4.544 14.479 1.00 80.19 364 ASP A C 1
ATOM 2853 O O . ASP A 1 364 ? -21.550 -4.564 14.213 1.00 80.19 364 ASP A O 1
ATOM 2857 N N . ASN A 1 365 ? -19.893 -4.726 15.718 1.00 84.56 365 ASN A N 1
ATOM 2858 C CA . ASN A 1 365 ? -20.727 -4.932 16.893 1.00 84.56 365 ASN A CA 1
ATOM 2859 C C . ASN A 1 365 ? -20.161 -4.222 18.139 1.00 84.56 365 ASN A C 1
ATOM 2861 O O . ASN A 1 365 ? -19.104 -3.579 18.122 1.00 84.56 365 ASN A O 1
ATOM 2865 N N . LEU A 1 366 ? -20.910 -4.297 19.241 1.00 86.75 366 LEU A N 1
ATOM 2866 C CA . LEU A 1 366 ? -20.608 -3.555 20.459 1.00 86.75 366 LEU A CA 1
ATOM 2867 C C . LEU A 1 366 ? -19.399 -4.135 21.212 1.00 86.75 366 LEU A C 1
ATOM 2869 O O . LEU A 1 366 ? -18.583 -3.364 21.721 1.00 86.75 366 LEU A O 1
ATOM 2873 N N . ALA A 1 367 ? -19.235 -5.461 21.239 1.00 87.56 367 ALA A N 1
ATOM 2874 C CA . ALA A 1 367 ? -18.036 -6.089 21.794 1.00 87.56 367 ALA A CA 1
ATOM 2875 C C . ALA A 1 367 ? -16.768 -5.653 21.042 1.00 87.56 367 ALA A C 1
ATOM 2877 O O . ALA A 1 367 ? -15.798 -5.223 21.668 1.00 87.56 367 ALA A O 1
ATOM 2878 N N . HIS A 1 368 ? -16.785 -5.666 19.708 1.00 87.62 368 HIS A N 1
ATOM 2879 C CA . HIS A 1 368 ? -15.663 -5.219 18.887 1.00 87.62 368 HIS A CA 1
ATOM 2880 C C . HIS A 1 368 ? -15.367 -3.727 19.093 1.00 87.62 368 HIS A C 1
ATOM 2882 O O . HIS A 1 368 ? -14.204 -3.347 19.232 1.00 87.62 368 HIS A O 1
ATOM 2888 N N . MET A 1 369 ? -16.391 -2.875 19.215 1.00 91.62 369 MET A N 1
ATOM 2889 C CA . MET A 1 369 ? -16.206 -1.465 19.578 1.00 91.62 369 MET A CA 1
ATOM 2890 C C . MET A 1 369 ? -15.449 -1.316 20.903 1.00 91.62 369 MET A C 1
ATOM 2892 O O . MET A 1 369 ? -14.443 -0.604 20.961 1.00 91.62 369 MET A O 1
ATOM 2896 N N . PHE A 1 370 ? -15.891 -2.001 21.962 1.00 91.94 370 PHE A N 1
ATOM 2897 C CA . PHE A 1 370 ? -15.215 -1.942 23.257 1.00 91.94 370 PHE A CA 1
ATOM 2898 C C . PHE A 1 370 ? -13.799 -2.506 23.190 1.00 91.94 370 PHE A C 1
ATOM 2900 O O . PHE A 1 370 ? -12.881 -1.895 23.740 1.00 91.94 370 PHE A O 1
ATOM 2907 N N . LEU A 1 371 ? -13.591 -3.603 22.461 1.00 90.62 371 LEU A N 1
ATOM 2908 C CA . LEU A 1 371 ? -12.267 -4.173 22.255 1.00 90.62 371 LEU A CA 1
ATOM 2909 C C . LEU A 1 371 ? -11.334 -3.195 21.528 1.00 90.62 371 LEU A C 1
ATOM 2911 O O . LEU A 1 371 ? -10.189 -3.038 21.950 1.00 90.62 371 LEU A O 1
ATOM 2915 N N . LYS A 1 372 ? -11.797 -2.488 20.487 1.00 88.81 372 LYS A N 1
ATOM 2916 C CA . LYS A 1 372 ? -10.991 -1.477 19.774 1.00 88.81 372 LYS A CA 1
ATOM 2917 C C . LYS A 1 372 ? -10.555 -0.336 20.686 1.00 88.81 372 LYS A C 1
ATOM 2919 O O . LYS A 1 372 ? -9.421 0.132 20.569 1.00 88.81 372 LYS A O 1
ATOM 2924 N N . VAL A 1 373 ? -11.430 0.111 21.588 1.00 90.69 373 VAL A N 1
ATOM 2925 C CA . VAL A 1 373 ? -11.095 1.153 22.572 1.00 90.69 373 VAL A CA 1
ATOM 2926 C C . VAL A 1 373 ? -10.105 0.618 23.610 1.00 90.69 373 VAL A C 1
ATOM 2928 O O . VAL A 1 373 ? -9.097 1.260 23.889 1.00 90.69 373 VAL A O 1
ATOM 2931 N N . LEU A 1 374 ? -10.330 -0.593 24.124 1.00 88.44 374 LEU A N 1
ATOM 2932 C CA . LEU A 1 374 ? -9.430 -1.256 25.074 1.00 88.44 374 LEU A CA 1
ATOM 2933 C C . LEU A 1 374 ? -8.061 -1.597 24.475 1.00 88.44 374 LEU A C 1
ATOM 2935 O O . LEU A 1 374 ? -7.081 -1.697 25.209 1.00 88.44 374 LEU A O 1
ATOM 2939 N N . SER A 1 375 ? -7.989 -1.768 23.156 1.00 85.81 375 SER A N 1
ATOM 2940 C CA . SER A 1 375 ? -6.765 -2.133 22.442 1.00 85.81 375 SER A CA 1
ATOM 2941 C C . SER A 1 375 ? -5.781 -0.979 22.257 1.00 85.81 375 SER A C 1
ATOM 2943 O O . SER A 1 375 ? -4.656 -1.206 21.814 1.00 85.81 375 SER A O 1
ATOM 2945 N N . GLN A 1 376 ? -6.176 0.247 22.601 1.00 85.19 376 GLN A N 1
ATOM 2946 C CA . GLN A 1 376 ? -5.332 1.425 22.433 1.00 85.19 376 GLN A CA 1
ATOM 2947 C C . GLN A 1 376 ? -4.099 1.373 23.360 1.00 85.19 376 GLN A C 1
ATOM 2949 O O . GLN A 1 376 ? -4.182 0.839 24.468 1.00 85.19 376 GLN A O 1
ATOM 2954 N N . PRO A 1 377 ? -2.944 1.931 22.947 1.00 74.38 377 PRO A N 1
ATOM 2955 C CA . PRO A 1 377 ? -1.720 1.887 23.748 1.00 74.38 377 PRO A CA 1
ATOM 2956 C C . PRO A 1 377 ? -1.863 2.581 25.118 1.00 74.38 377 PRO A C 1
ATOM 2958 O O . PRO A 1 377 ? -2.422 3.676 25.201 1.00 74.38 377 PRO A O 1
ATOM 2961 N N . ARG A 1 378 ? -1.229 2.014 26.162 1.00 63.75 378 ARG A N 1
ATOM 2962 C CA . ARG A 1 378 ? -1.137 2.558 27.544 1.00 63.75 378 ARG A CA 1
ATOM 2963 C C . ARG A 1 378 ? -2.498 2.668 28.266 1.00 63.75 378 ARG A C 1
ATOM 2965 O O . ARG A 1 378 ? -3.498 2.125 27.813 1.00 63.75 378 ARG A O 1
ATOM 2972 N N . ASP A 1 379 ? -2.549 3.390 29.391 1.00 66.56 379 ASP A N 1
ATOM 2973 C CA . ASP A 1 379 ? -3.775 3.657 30.170 1.00 66.56 379 ASP A CA 1
ATOM 2974 C C . ASP A 1 379 ? -4.869 4.409 29.381 1.00 66.56 379 ASP A C 1
ATOM 2976 O O . ASP A 1 379 ? -6.028 4.437 29.798 1.00 66.56 379 ASP A O 1
ATOM 2980 N N . ARG A 1 380 ? -4.541 4.952 28.197 1.00 76.38 380 ARG A N 1
ATOM 2981 C CA . ARG A 1 380 ? -5.466 5.713 27.344 1.00 76.38 380 ARG A CA 1
ATOM 2982 C C . ARG A 1 380 ? -6.691 4.898 26.933 1.00 76.38 380 ARG A C 1
ATOM 2984 O O . ARG A 1 380 ? -7.795 5.425 26.996 1.00 76.38 380 ARG A O 1
ATOM 2991 N N . GLY A 1 381 ? -6.530 3.621 26.574 1.00 83.25 381 GLY A N 1
ATOM 2992 C CA . GLY A 1 381 ? -7.673 2.778 26.197 1.00 83.25 381 GLY A CA 1
ATOM 2993 C C . GLY A 1 381 ? -8.704 2.639 27.319 1.00 83.25 381 GLY A C 1
ATOM 2994 O O . GLY A 1 381 ? -9.910 2.629 27.072 1.00 83.25 381 GLY A O 1
ATOM 2995 N N . ARG A 1 382 ? -8.244 2.622 28.577 1.00 76.62 382 ARG A N 1
ATOM 2996 C CA . ARG A 1 382 ? -9.133 2.580 29.745 1.00 76.62 382 ARG A CA 1
ATOM 2997 C C . ARG A 1 382 ? -9.898 3.881 29.907 1.00 76.62 382 ARG A C 1
ATOM 2999 O O . ARG A 1 382 ? -11.116 3.856 30.047 1.00 76.62 382 ARG A O 1
ATOM 3006 N N . GLU A 1 383 ? -9.193 5.006 29.876 1.00 80.44 383 GLU A N 1
ATOM 3007 C CA . GLU A 1 383 ? -9.811 6.323 30.028 1.00 80.44 383 GLU A CA 1
ATOM 3008 C C . GLU A 1 383 ? -10.836 6.602 28.924 1.00 80.44 383 GLU A C 1
ATOM 3010 O O . GLU A 1 383 ? -11.932 7.087 29.198 1.00 80.44 383 GLU A O 1
ATOM 3015 N N . SER A 1 384 ? -10.511 6.242 27.683 1.00 86.50 384 SER A N 1
ATOM 3016 C CA . SER A 1 384 ? -11.409 6.397 26.541 1.00 86.50 384 SER A CA 1
ATOM 3017 C C . SER A 1 384 ? -12.651 5.527 26.657 1.00 86.50 384 SER A C 1
ATOM 3019 O O . SER A 1 384 ? -13.750 5.981 26.342 1.00 86.50 384 SER A O 1
ATOM 3021 N N . LEU A 1 385 ? -12.511 4.296 27.161 1.00 88.31 385 LEU A N 1
ATOM 3022 C CA . LEU A 1 385 ? -13.657 3.429 27.419 1.00 88.31 385 LEU A CA 1
ATOM 3023 C C . LEU A 1 385 ? -14.558 4.018 28.509 1.00 88.31 385 LEU A C 1
ATOM 3025 O O . LEU A 1 385 ? -15.778 4.034 28.358 1.00 88.31 385 LEU A O 1
ATOM 3029 N N . VAL A 1 386 ? -13.964 4.538 29.585 1.00 80.62 386 VAL A N 1
ATOM 3030 C CA . VAL A 1 386 ? -14.699 5.221 30.654 1.00 80.62 386 VAL A CA 1
ATOM 3031 C C . VAL A 1 386 ? -15.486 6.402 30.083 1.00 80.62 386 VAL A C 1
ATOM 3033 O O . VAL A 1 386 ? -16.704 6.451 30.252 1.00 80.62 386 VAL A O 1
ATOM 3036 N N . ARG A 1 387 ? -14.840 7.292 29.321 1.00 79.50 387 ARG A N 1
ATOM 3037 C CA . ARG A 1 387 ? -15.507 8.436 28.674 1.00 79.50 387 ARG A CA 1
ATOM 3038 C C . ARG A 1 387 ? -16.611 7.996 27.711 1.00 79.50 387 ARG A C 1
ATOM 3040 O O . ARG A 1 387 ? -17.682 8.600 27.707 1.00 79.50 387 ARG A O 1
ATOM 3047 N N . LEU A 1 388 ? -16.397 6.937 26.923 1.00 87.19 388 LEU A N 1
ATOM 3048 C CA . LEU A 1 388 ? -17.421 6.383 26.029 1.00 87.19 388 LEU A CA 1
ATOM 3049 C C . LEU A 1 388 ? -18.676 5.982 26.814 1.00 87.19 388 LEU A C 1
ATOM 3051 O O . LEU A 1 388 ? -19.792 6.371 26.463 1.00 87.19 388 LEU A O 1
ATOM 3055 N N . LEU A 1 389 ? -18.489 5.246 27.911 1.00 84.94 389 LEU A N 1
ATOM 3056 C CA . LEU A 1 389 ? -19.579 4.796 28.774 1.00 84.94 389 LEU A CA 1
ATOM 3057 C C . LEU A 1 389 ? -20.255 5.968 29.504 1.00 84.94 389 LEU A C 1
ATOM 3059 O O . LEU A 1 389 ? -21.480 5.969 29.653 1.00 84.94 389 LEU A O 1
ATOM 3063 N N . GLU A 1 390 ? -19.510 7.001 29.902 1.00 77.94 390 GLU A N 1
ATOM 3064 C CA . GLU A 1 390 ? -20.073 8.232 30.466 1.00 77.94 390 GLU A CA 1
ATOM 3065 C C . GLU A 1 390 ? -20.949 8.983 29.463 1.00 77.94 390 GLU A C 1
ATOM 3067 O O . GLU A 1 390 ? -22.064 9.388 29.805 1.00 77.94 390 GLU A O 1
ATOM 3072 N N . LEU A 1 391 ? -20.476 9.170 28.228 1.00 81.69 391 LEU A N 1
ATOM 3073 C CA . LEU A 1 391 ? -21.243 9.840 27.179 1.00 81.69 391 LEU A CA 1
ATOM 3074 C C . LEU A 1 391 ? -22.520 9.058 26.856 1.00 81.69 391 LEU A C 1
ATOM 3076 O O . LEU A 1 391 ? -23.604 9.645 26.790 1.00 81.69 391 LEU A O 1
ATOM 3080 N N . ALA A 1 392 ? -22.415 7.733 26.750 1.00 82.88 392 ALA A N 1
ATOM 3081 C CA . ALA A 1 392 ? -23.557 6.849 26.557 1.00 82.88 392 ALA A CA 1
ATOM 3082 C C . ALA A 1 392 ? -24.562 6.964 27.721 1.00 82.88 392 ALA A C 1
ATOM 3084 O O . ALA A 1 392 ? -25.769 7.099 27.509 1.00 82.88 392 ALA A O 1
ATOM 3085 N N . THR A 1 393 ? -24.071 7.021 28.961 1.00 76.88 393 THR A N 1
ATOM 3086 C CA . THR A 1 393 ? -24.897 7.212 30.163 1.00 76.88 393 THR A CA 1
ATOM 3087 C C . THR A 1 393 ? -25.591 8.577 30.167 1.00 76.88 393 THR A C 1
ATOM 3089 O O . THR A 1 393 ? -26.791 8.659 30.439 1.00 76.88 393 THR A O 1
ATOM 3092 N N . ARG A 1 394 ? -24.879 9.661 29.827 1.00 76.81 394 ARG A N 1
ATOM 3093 C CA . ARG A 1 394 ? -25.451 11.016 29.703 1.00 76.81 394 ARG A CA 1
ATOM 3094 C C . ARG A 1 394 ? -26.544 11.057 28.640 1.00 76.81 394 ARG A C 1
ATOM 3096 O O . ARG A 1 394 ? -27.600 11.634 28.888 1.00 76.81 394 ARG A O 1
ATOM 3103 N N . LYS A 1 395 ? -26.331 10.389 27.501 1.00 80.62 395 LYS A N 1
ATOM 3104 C CA . LYS A 1 395 ? -27.320 10.287 26.421 1.00 80.62 395 LYS A CA 1
ATOM 3105 C C . LYS A 1 395 ? -28.624 9.641 26.900 1.00 80.62 395 LYS A C 1
ATOM 3107 O O . LYS A 1 395 ? -29.696 10.105 26.529 1.00 80.62 395 LYS A O 1
ATOM 3112 N N . ILE A 1 396 ? -28.544 8.627 27.765 1.00 79.88 396 ILE A N 1
ATOM 3113 C CA . ILE A 1 396 ? -29.719 7.940 28.333 1.00 79.88 396 ILE A CA 1
ATOM 3114 C C . ILE A 1 396 ? -30.367 8.729 29.462 1.00 79.88 396 ILE A C 1
ATOM 3116 O O . ILE A 1 396 ? -31.590 8.705 29.579 1.00 79.88 396 ILE A O 1
ATOM 3120 N N . ARG A 1 397 ? -29.591 9.429 30.300 1.00 70.69 397 ARG A N 1
ATOM 3121 C CA . ARG A 1 397 ? -30.136 10.231 31.411 1.00 70.69 397 ARG A CA 1
ATOM 3122 C C . ARG A 1 397 ? -31.143 11.279 30.942 1.00 70.69 397 ARG A C 1
ATOM 3124 O O . ARG A 1 397 ? -32.059 11.588 31.693 1.00 70.69 397 ARG A O 1
ATOM 3131 N N . LEU A 1 398 ? -31.026 11.745 29.699 1.00 66.56 398 LEU A N 1
ATOM 3132 C CA . LEU A 1 398 ? -32.006 12.628 29.062 1.00 66.56 398 LEU A CA 1
ATOM 3133 C C . LEU A 1 398 ? -33.389 11.971 28.844 1.00 66.56 398 LEU A C 1
ATOM 3135 O O . LEU A 1 398 ? -34.347 12.685 28.575 1.00 66.56 398 LEU A O 1
ATOM 3139 N N . GLY A 1 399 ? -33.512 10.643 28.984 1.00 62.22 399 GLY A N 1
ATOM 3140 C CA . GLY A 1 399 ? -34.767 9.895 28.825 1.00 62.22 399 GLY A CA 1
ATOM 3141 C C . GLY A 1 399 ? -35.115 8.889 29.938 1.00 62.22 399 GLY A C 1
ATOM 3142 O O . GLY A 1 399 ? -36.288 8.548 30.071 1.00 62.22 399 GLY A O 1
ATOM 3143 N N . ASN A 1 400 ? -34.158 8.387 30.740 1.00 70.44 400 ASN A N 1
ATOM 3144 C CA . ASN A 1 400 ? -34.419 7.455 31.856 1.00 70.44 400 ASN A CA 1
ATOM 3145 C C . ASN A 1 400 ? -33.248 7.360 32.870 1.00 70.44 400 ASN A C 1
ATOM 3147 O O . ASN A 1 400 ? -32.267 6.648 32.651 1.00 70.44 400 ASN A O 1
ATOM 3151 N N . VAL A 1 401 ? -33.366 8.039 34.018 1.00 72.25 401 VAL A N 1
ATOM 3152 C CA . VAL A 1 401 ? -32.297 8.161 35.036 1.00 72.25 401 VAL A CA 1
ATOM 3153 C C . VAL A 1 401 ? -31.993 6.850 35.782 1.00 72.25 401 VAL A C 1
ATOM 3155 O O . VAL A 1 401 ? -30.837 6.594 36.115 1.00 72.25 401 VAL A O 1
ATOM 3158 N N . ALA A 1 402 ? -32.990 5.991 36.019 1.00 70.81 402 ALA A N 1
ATOM 3159 C CA . ALA A 1 402 ? -32.806 4.750 36.781 1.00 70.81 402 ALA A CA 1
ATOM 3160 C C . ALA A 1 402 ? -31.879 3.755 36.057 1.00 70.81 402 ALA A C 1
ATOM 3162 O O . ALA A 1 402 ? -30.958 3.208 36.663 1.00 70.81 402 ALA A O 1
ATOM 3163 N N . ARG A 1 403 ? -32.053 3.602 34.737 1.00 67.56 403 ARG A N 1
ATOM 3164 C CA . ARG A 1 403 ? -31.211 2.727 33.897 1.00 67.56 403 ARG A CA 1
ATOM 3165 C C . ARG A 1 403 ? -29.757 3.187 33.824 1.00 67.56 403 ARG A C 1
ATOM 3167 O O . ARG A 1 403 ? -28.846 2.367 33.792 1.00 67.56 403 ARG A O 1
ATOM 3174 N N . ALA A 1 404 ? -29.539 4.499 33.817 1.00 65.00 404 ALA A N 1
ATOM 3175 C CA . ALA A 1 404 ? -28.203 5.081 33.808 1.00 65.00 404 ALA A CA 1
ATOM 3176 C C . ALA A 1 404 ? -27.412 4.755 35.090 1.00 65.00 404 ALA A C 1
ATOM 3178 O O . ALA A 1 404 ? -26.214 4.491 35.028 1.00 65.00 404 ALA A O 1
ATOM 3179 N N . ASN A 1 405 ? -28.076 4.746 36.248 1.00 68.50 405 ASN A N 1
ATOM 3180 C CA . ASN A 1 405 ? -27.425 4.461 37.529 1.00 68.50 405 ASN A CA 1
ATOM 3181 C C . ASN A 1 405 ? -27.133 2.963 37.726 1.00 68.50 405 ASN A C 1
ATOM 3183 O O . ASN A 1 405 ? -26.079 2.620 38.254 1.00 68.50 405 ASN A O 1
ATOM 3187 N N . GLU A 1 406 ? -28.016 2.074 37.262 1.00 69.25 406 GLU A N 1
ATOM 3188 C CA . GLU A 1 406 ? -27.778 0.621 37.275 1.00 69.25 406 GLU A CA 1
ATOM 3189 C C . GLU A 1 406 ? -26.555 0.240 36.427 1.00 69.25 406 GLU A C 1
ATOM 3191 O O . GLU A 1 406 ? -25.716 -0.554 36.849 1.00 69.25 406 GLU A O 1
ATOM 3196 N N . LEU A 1 407 ? -26.401 0.862 35.257 1.00 65.69 407 LEU A N 1
ATOM 3197 C CA . LEU A 1 407 ? -25.250 0.635 34.394 1.00 65.69 407 LEU A CA 1
ATOM 3198 C C . LEU A 1 407 ? -23.947 1.130 35.020 1.00 65.69 407 LEU A C 1
ATOM 3200 O O . LEU A 1 407 ? -22.957 0.409 34.984 1.00 65.69 407 LEU A O 1
ATOM 3204 N N . LEU A 1 408 ? -23.936 2.333 35.599 1.00 67.31 408 LEU A N 1
ATOM 3205 C CA . LEU A 1 408 ? -22.753 2.837 36.299 1.00 67.31 408 LEU A CA 1
ATOM 3206 C C . LEU A 1 408 ? -22.322 1.864 37.400 1.00 67.31 408 LEU A C 1
ATOM 3208 O O . LEU A 1 408 ? -21.134 1.620 37.551 1.00 67.31 408 LEU A O 1
ATOM 3212 N N . LEU A 1 409 ? -23.263 1.239 38.113 1.00 70.00 409 LEU A N 1
ATOM 3213 C CA . LEU A 1 409 ? -22.944 0.205 39.100 1.00 70.00 409 LEU A CA 1
ATOM 3214 C C . LEU A 1 409 ? -22.341 -1.058 38.467 1.00 70.00 409 LEU A C 1
ATOM 3216 O O . LEU A 1 409 ? -21.379 -1.591 39.013 1.00 70.00 409 LEU A O 1
ATOM 3220 N N . VAL A 1 410 ? -22.856 -1.522 37.323 1.00 67.75 410 VAL A N 1
ATOM 3221 C CA . VAL A 1 410 ? -22.308 -2.683 36.591 1.00 67.75 410 VAL A CA 1
ATOM 3222 C C . VAL A 1 410 ? -20.919 -2.382 36.032 1.00 67.75 410 VAL A C 1
ATOM 3224 O O . VAL A 1 410 ? -20.002 -3.163 36.245 1.00 67.75 410 VAL A O 1
ATOM 3227 N N . VAL A 1 411 ? -20.733 -1.230 35.385 1.00 65.06 411 VAL A N 1
ATOM 3228 C CA . VAL A 1 411 ? -19.436 -0.786 34.856 1.00 65.06 411 VAL A CA 1
ATOM 3229 C C . VAL A 1 411 ? -18.435 -0.648 35.994 1.00 65.06 411 VAL A C 1
ATOM 3231 O O . VAL A 1 411 ? -17.352 -1.212 35.916 1.00 65.06 411 VAL A O 1
ATOM 3234 N N . ARG A 1 412 ? -18.800 0.021 37.093 1.00 65.00 412 ARG A N 1
ATOM 3235 C CA . ARG A 1 412 ? -17.917 0.157 38.256 1.00 65.00 412 ARG A CA 1
ATOM 3236 C C . ARG A 1 412 ? -17.585 -1.200 38.881 1.00 65.00 412 ARG A C 1
ATOM 3238 O O . ARG A 1 412 ? -16.433 -1.422 39.219 1.00 65.00 412 ARG A O 1
ATOM 3245 N N . ARG A 1 413 ? -18.546 -2.120 39.005 1.00 66.38 413 ARG A N 1
ATOM 3246 C CA . ARG A 1 413 ? -18.313 -3.467 39.551 1.00 66.38 413 ARG A CA 1
ATOM 3247 C C . ARG A 1 413 ? -17.415 -4.309 38.642 1.00 66.38 413 ARG A C 1
ATOM 3249 O O . ARG A 1 413 ? -16.430 -4.862 39.112 1.00 66.38 413 ARG A O 1
ATOM 3256 N N . ASP A 1 414 ? -17.737 -4.400 37.359 1.00 59.31 414 ASP A N 1
ATOM 3257 C CA . ASP A 1 414 ? -17.106 -5.355 36.443 1.00 59.31 414 ASP A CA 1
ATOM 3258 C C . ASP A 1 414 ? -15.766 -4.843 35.896 1.00 59.31 414 ASP A C 1
ATOM 3260 O O . ASP A 1 414 ? -14.867 -5.641 35.631 1.00 59.31 414 ASP A O 1
ATOM 3264 N N . VAL A 1 415 ? -15.586 -3.521 35.803 1.00 55.69 415 VAL A N 1
ATOM 3265 C CA . VAL A 1 415 ? -14.279 -2.899 35.540 1.00 55.69 415 VAL A CA 1
ATOM 3266 C C . VAL A 1 415 ? -13.402 -2.941 36.800 1.00 55.69 415 VAL A C 1
ATOM 3268 O O . VAL A 1 415 ? -12.198 -3.127 36.680 1.00 55.69 415 VAL A O 1
ATOM 3271 N N . ALA A 1 416 ? -13.963 -2.881 38.016 1.00 51.97 416 ALA A N 1
ATOM 3272 C CA . ALA A 1 416 ? -13.173 -3.029 39.247 1.00 51.97 416 ALA A CA 1
ATOM 3273 C C . ALA A 1 416 ? -12.684 -4.464 39.517 1.00 51.97 416 ALA A C 1
ATOM 3275 O O . ALA A 1 416 ? -11.705 -4.638 40.240 1.00 51.97 416 ALA A O 1
ATOM 3276 N N . LEU A 1 417 ? -13.339 -5.489 38.957 1.00 44.44 417 LEU A N 1
ATOM 3277 C CA . LEU A 1 417 ? -12.983 -6.899 39.171 1.00 44.44 417 LEU A CA 1
ATOM 3278 C C . LEU A 1 417 ? -11.776 -7.375 38.354 1.00 44.44 417 LEU A C 1
ATOM 3280 O O . LEU A 1 417 ? -11.245 -8.448 38.632 1.00 44.44 417 LEU A O 1
ATOM 3284 N N . SER A 1 418 ? -11.306 -6.594 37.382 1.00 51.56 418 SER A N 1
ATOM 3285 C CA . SER A 1 418 ? -10.020 -6.870 36.750 1.00 51.56 418 SER A CA 1
ATOM 3286 C C . SER A 1 418 ? -8.914 -6.124 37.514 1.00 51.56 418 SER A C 1
ATOM 3288 O O . SER A 1 418 ? -8.984 -4.895 37.610 1.00 51.56 418 SER A O 1
ATOM 3290 N N . PRO A 1 419 ? -7.869 -6.808 38.036 1.00 49.94 419 PRO A N 1
ATOM 3291 C CA . PRO A 1 419 ? -6.779 -6.181 38.804 1.00 49.94 419 PRO A CA 1
ATOM 3292 C C . PRO A 1 419 ? -6.095 -5.029 38.055 1.00 49.94 419 PRO A C 1
ATOM 3294 O O . PRO A 1 419 ? -5.549 -4.108 38.654 1.00 49.94 419 PRO A O 1
ATOM 3297 N N . ILE A 1 420 ? -6.169 -5.082 36.726 1.00 49.62 420 ILE A N 1
ATOM 3298 C CA . ILE A 1 420 ? -5.611 -4.122 35.781 1.00 49.62 420 ILE A CA 1
ATOM 3299 C C . ILE A 1 420 ? -6.451 -2.820 35.709 1.00 49.62 420 ILE A C 1
ATOM 3301 O O . ILE A 1 420 ? -5.937 -1.787 35.291 1.00 49.62 420 ILE A O 1
ATOM 3305 N N . TYR A 1 421 ? -7.719 -2.815 36.141 1.00 47.91 421 TYR A N 1
ATOM 3306 C CA . TYR A 1 421 ? -8.685 -1.734 35.872 1.00 47.91 421 TYR A CA 1
ATOM 3307 C C . TYR A 1 421 ? -9.313 -1.092 37.130 1.00 47.91 421 TYR A C 1
ATOM 3309 O O . TYR A 1 421 ? -10.108 -0.157 37.017 1.00 47.91 421 TYR A O 1
ATOM 3317 N N . ALA A 1 422 ? -8.910 -1.514 38.333 1.00 43.16 422 ALA A N 1
ATOM 3318 C CA . ALA A 1 422 ? -9.482 -1.060 39.606 1.00 43.16 422 ALA A CA 1
ATOM 3319 C C . ALA A 1 422 ? -9.344 0.455 39.892 1.00 43.16 422 ALA A C 1
ATOM 3321 O O . ALA A 1 422 ? -10.185 1.028 40.583 1.00 43.16 422 ALA A O 1
ATOM 3322 N N . GLN A 1 423 ? -8.322 1.130 39.350 1.00 40.66 423 GLN A N 1
ATOM 3323 C CA . GLN A 1 423 ? -8.081 2.564 39.599 1.00 40.66 423 GLN A CA 1
ATOM 3324 C C . GLN A 1 423 ? -8.985 3.495 38.772 1.00 40.66 423 GLN A C 1
ATOM 3326 O O . GLN A 1 423 ? -9.345 4.572 39.240 1.00 40.66 423 GLN A O 1
ATOM 3331 N N . ALA A 1 424 ? -9.422 3.075 37.581 1.00 38.62 424 ALA A N 1
ATOM 3332 C CA . ALA A 1 424 ? -10.261 3.897 36.699 1.00 38.62 424 ALA A CA 1
ATOM 3333 C C . ALA A 1 424 ? -11.687 4.103 37.250 1.00 38.62 424 ALA A C 1
ATOM 3335 O O . ALA A 1 424 ? -12.368 5.068 36.913 1.00 38.62 424 ALA A O 1
ATOM 3336 N N . VAL A 1 425 ? -12.127 3.207 38.134 1.00 39.00 425 VAL A N 1
ATOM 3337 C CA . VAL A 1 425 ? -13.467 3.201 38.732 1.00 39.00 425 VAL A CA 1
ATOM 3338 C C . VAL A 1 425 ? -13.629 4.245 39.842 1.00 39.00 425 VAL A C 1
ATOM 3340 O O . VAL A 1 425 ? -14.749 4.666 40.109 1.00 39.00 425 VAL A O 1
ATOM 3343 N N . GLN A 1 426 ? -12.541 4.704 40.469 1.00 38.31 426 GLN A N 1
ATOM 3344 C CA . GLN A 1 426 ? -12.605 5.708 41.542 1.00 38.31 426 GLN A CA 1
ATOM 3345 C C . GLN A 1 426 ? -12.878 7.136 41.032 1.00 38.31 426 GLN A C 1
ATOM 3347 O O . GLN A 1 426 ? -13.271 7.990 41.822 1.00 38.31 426 GLN A O 1
ATOM 3352 N N . ALA A 1 427 ? -12.679 7.392 39.733 1.00 37.25 427 ALA A N 1
ATOM 3353 C CA . ALA A 1 427 ? -12.892 8.695 39.095 1.00 37.25 427 ALA A CA 1
ATOM 3354 C C . ALA A 1 427 ? -14.290 8.862 38.460 1.00 37.25 427 ALA A C 1
ATOM 3356 O O . ALA A 1 427 ? -14.650 9.974 38.074 1.00 37.25 427 ALA A O 1
ATOM 3357 N N . LEU A 1 428 ? -15.056 7.768 38.362 1.00 38.56 428 LEU A N 1
ATOM 3358 C CA . LEU A 1 428 ? -16.453 7.724 37.918 1.00 38.56 428 LEU A CA 1
ATOM 3359 C C . LEU A 1 428 ? -17.393 7.990 39.079 1.00 38.56 428 LEU A C 1
ATOM 3361 O O . LEU A 1 428 ? -18.452 8.623 38.863 1.00 38.56 428 LEU A O 1
#

Mean predicted aligned error: 15.99 Å

Secondary structure (DSSP, 8-state):
--EEEEEEEE---SSTT---TTS-SS-THHHHHHHHHHHHHH-TT-EEEEEEE----HHHHHHHHHHHHTT-EEE--SHHHHHHHHHTT--SSEEEEEEEE-EEEETTEEEEEPTT--STT--EEEEHHHHHHHHTSTTS-SEEEEEEEE--EE-SSPPEEE-------S--EEEEEES--TT------TTS--HHHHHHHHHH-TTS-SSPPHHHHHHHHHHHHHTS-GGG-PEEEE---S--SS------HHHHHHHHHHHHHTS-HHHHHHHHHHTTTTS-HHHHHHHHHTT-HHHHHHHHHHH-TT-SHHHHHHHHHHHHHHHHHHHHHHHHTT--HHHHHHHHHHHHHHHT----SPPSSHHHHHHHHHTSSTTHHHHHHHHHHHHHHHHHHTT-HHHHHHHHHHHHHHHHTSTTTTTGGGG-

Nearest PDB structures (foldseek):
  7cs6-assembly1_A  TM=5.866E-01  e=9.553E-02  Isatis tinctoria
  7cs6-assembly3_D  TM=5.662E-01  e=2.728E-01  Isatis tinctoria
  5h62-assembly1_A  TM=4.718E-01  e=1.146E+00  Escherichia coli
  6dus-assembly2_B  TM=4.961E-01  e=2.104E+00  Salmonella enterica subsp. enterica serovar Typhimurium str. SL1344
  6aci-assembly1_A  TM=4.214E-01  e=2.931E+00  Escherichia coli O127:H6 str. E2348/69